Protein AF-0000000067822187 (afdb_homodimer)

pLDDT: mean 81.36, std 18.1, range [24.97, 98.38]

InterPro domains:
  IPR036424 Decaprenyl diphosphate synthase-like superfamily [G3DSA:3.40.1180.10] (66-276)
  IPR036424 Decaprenyl diphosphate synthase-like superfamily [SSF64005] (66-271)
  IPR038887 Dehydrodolichyl diphosphate synthase complex subunit Nus1 [PTHR21528] (16-276)

Solvent-accessible surface area (backbone atoms only — not comparable to full-atom values): 28710 Å² total; per-residue (Å²): 123,72,68,61,52,56,50,48,50,52,47,48,51,45,49,49,51,43,47,49,45,44,48,49,44,45,50,46,41,46,45,41,47,42,37,48,50,38,45,52,48,41,50,50,45,41,55,60,65,43,54,64,71,54,33,40,64,60,46,30,58,66,46,66,76,44,85,43,76,62,59,26,40,28,36,40,47,71,82,42,54,66,85,39,88,69,20,28,68,65,23,50,40,52,46,52,24,51,50,51,45,51,32,53,33,54,67,23,40,32,40,34,41,34,30,51,86,40,77,59,68,83,41,49,67,62,38,51,52,46,30,51,54,45,34,32,66,41,64,33,86,78,40,66,19,36,33,43,31,31,41,88,75,70,43,70,46,79,39,73,59,83,47,91,94,53,68,55,34,40,35,35,52,43,28,33,67,56,9,64,56,41,53,42,51,51,46,40,51,50,24,53,31,31,51,69,68,75,38,60,64,85,66,62,39,64,65,54,52,49,54,54,47,32,72,50,63,41,76,61,34,46,33,36,39,39,31,31,44,60,51,51,51,59,37,48,42,37,86,48,47,38,77,21,33,56,38,70,45,79,79,31,70,55,84,50,65,69,61,51,54,50,42,47,50,51,59,29,67,53,72,75,78,67,78,126,122,70,70,60,54,56,51,49,51,51,49,49,53,44,48,50,51,42,47,49,46,44,47,50,44,45,52,44,42,48,47,42,47,44,37,48,50,37,44,53,48,42,50,50,47,40,55,60,66,43,53,65,70,55,34,41,65,60,46,30,57,65,46,67,77,43,85,44,76,62,60,25,39,28,37,41,48,72,82,43,56,68,85,38,88,69,20,28,68,65,21,49,39,51,46,51,23,49,50,52,46,50,30,53,32,56,67,24,41,31,39,33,40,34,31,51,84,40,77,60,67,84,40,50,66,60,38,52,51,47,31,51,54,46,34,31,68,42,64,33,86,78,40,66,18,36,33,43,33,30,42,88,77,69,44,71,45,80,39,74,59,84,44,92,93,52,68,54,34,42,36,35,52,42,27,34,66,56,9,65,56,41,54,42,51,50,47,41,50,48,23,53,32,32,52,70,69,75,38,60,64,85,66,62,40,64,65,53,51,50,54,53,46,32,71,49,63,42,76,60,33,48,33,37,38,38,31,30,44,61,50,53,52,57,36,48,44,36,85,47,44,39,77,20,33,57,38,70,43,78,78,32,71,54,85,49,66,69,62,52,56,48,42,48,50,50,59,27,64,53,75,76,77,67,79,126

Nearest PDB structures (foldseek):
  6jcn-assembly1_B  TM=9.430E-01  e=5.532E-26  Saccharomyces cerevisiae S288C
  6z1n-assembly1_B-2  TM=8.157E-01  e=2.002E-16  Homo sapiens
  7pay-assembly1_B-2  TM=8.011E-01  e=1.664E-16  Homo sapiens
  7pb0-assembly1_B-2  TM=7.955E-01  e=2.898E-16  Homo sapiens
  6w2l-assembly1_B  TM=8.170E-01  e=6.870E-16  Homo sapiens

Foldseek 3Di:
DVVVVVVVVVVVVVVVVVVVVVVVVVVVVVVVVCVVVCVVVVLVVCQVVCVVVLELQVLCVLLVPFQDFWQAEEEEAEAADPPDDLGDLSNVLLLVLSVQLSCQSNQHAEYEYEYAVCPNVVVVVVSLVNNQVSQCSHPNPPRAWEWEAELQVRDIDTHHDHDPPGGYHYYYYHYLCLAPVVLVVVVVVQVVCVVVPNDDPVPDDPVVSQVVSCNRRNAATQEYEYQCQDDDCSNPRPNRHDNHHYFYHHPGNHRGVVSVSVSRNVSSPPDPPPPD/DVVVVVVVVVVVVVVVVVVVVVVVVVVVVVVVVCVVVCVVVVQVVCQVVCVVVLELQVLCVLLVPFQDFWQAEEEEAEAADPPDDLGDLSNVLLLVLSVQLSCQSNQHAEYEYEYAVCPNVVVVVVSLVNNQVSQCSHPNPPREWEWEAELQVRDIDTHHDHDPPGGYHYYYYHYLCLAPVVLVVVVVVQVVCVVVPNDDPVPDDPVVSQVVSCNRRNAATQEYEYQCQDDDCSNPRPSRHDNHHYFYHHPGNGRGVVSVSVSRNVSSPPDPPPPD

Radius of gyration: 26.04 Å; Cα contacts (8 Å, |Δi|>4): 937; chains: 2; bounding box: 73×76×55 Å

Secondary structure (DSSP, 8-state):
-HHHHHHHHHHHHHHHHHHHHHHHHHHHHHHHHHHHHHHHHHHHHHHHHTGGG--HHHHHHHHHTSS---SEEEEE--PPPTTSTT-HHHHHHHHHHHHHHHHHHHT--EEEEE-TT-TTGGGHHHHHHHHHHHHHHHH-SSPPPEEEEEGGGTEEEEES-PPTTS--EEEEEE-GGGTHHHHHHHHHHHHHHHHTTSS-GGG--HHHHHHHHHHHT-PPPSEEEE-SSS-B-TT--GGG-SS-EEEE-TT--S--HHHHHHHHHHHHHS------/-HHHHHHHHHHHHHHHHHHHHHHHHHHHHHHHHHHHHHHHHHHHHHHHHTGGG--HHHHHHHHHTSS---SEEEEE--PPPTTSTT-HHHHHHHHHHHHHHHHHHHT--EEEEE-TT-TTGGGHHHHHHHHHHHHHHHH-SSPPPEEEEEGGGTEEEEES---TTS--EEEEEE-GGGTHHHHHHHHHHHHHHHHTTSS-GGG--HHHHHHHHHHHT-PPPSEEEE-SSS-B-TT--GGG-SS-EEEE-TT--S--HHHHHHHHHHHHHS------

Structure (mmCIF, N/CA/C/O backbone):
data_AF-0000000067822187-model_v1
#
loop_
_entity.id
_entity.type
_entity.pdbx_description
1 polymer 'ditrans,polycis-polyprenyl diphosphate synthase'
#
loop_
_atom_site.group_PDB
_atom_site.id
_atom_site.type_symbol
_atom_site.label_atom_id
_atom_site.label_alt_id
_atom_site.label_comp_id
_atom_site.label_asym_id
_atom_site.label_entity_id
_atom_site.label_seq_id
_atom_site.pdbx_PDB_ins_code
_atom_site.Cartn_x
_atom_site.Cartn_y
_atom_site.Cartn_z
_atom_site.occupancy
_atom_site.B_iso_or_equiv
_atom_site.auth_seq_id
_atom_site.auth_comp_id
_atom_site.auth_asym_id
_atom_site.auth_atom_id
_atom_site.pdbx_PDB_model_num
ATOM 1 N N . MET A 1 1 ? -36.438 -41.125 -21.75 1 43.56 1 MET A N 1
ATOM 2 C CA . MET A 1 1 ? -37.312 -40.062 -21.281 1 43.56 1 MET A CA 1
ATOM 3 C C . MET A 1 1 ? -36.75 -39.469 -19.984 1 43.56 1 MET A C 1
ATOM 5 O O . MET A 1 1 ? -37.156 -38.344 -19.594 1 43.56 1 MET A O 1
ATOM 9 N N . PRO A 1 2 ? -36.031 -40.281 -19.062 1 55.22 2 PRO A N 1
ATOM 10 C CA . PRO A 1 2 ? -35.469 -39.875 -17.766 1 55.22 2 PRO A CA 1
ATOM 11 C C . PRO A 1 2 ? -34.25 -38.938 -17.922 1 55.22 2 PRO A C 1
ATOM 13 O O . PRO A 1 2 ? -33.969 -38.156 -17.031 1 55.22 2 PRO A O 1
ATOM 16 N N . ALA A 1 3 ? -33.531 -39.031 -18.969 1 61.44 3 ALA A N 1
ATOM 17 C CA . ALA A 1 3 ? -32.344 -38.25 -19.188 1 61.44 3 ALA A CA 1
ATOM 18 C C . ALA A 1 3 ? -32.688 -36.781 -19.469 1 61.44 3 ALA A C 1
ATOM 20 O O . ALA A 1 3 ? -31.969 -35.875 -19.062 1 61.44 3 ALA A O 1
ATOM 21 N N . ALA A 1 4 ? -33.75 -36.469 -20.062 1 59.62 4 ALA A N 1
ATOM 22 C CA . ALA A 1 4 ? -34.219 -35.125 -20.406 1 59.62 4 ALA A CA 1
ATOM 23 C C . ALA A 1 4 ? -34.688 -34.375 -19.156 1 59.62 4 ALA A C 1
ATOM 25 O O . ALA A 1 4 ? -34.438 -33.156 -19.031 1 59.62 4 ALA A O 1
ATOM 26 N N . ALA A 1 5 ? -35.188 -35 -18.234 1 58.5 5 ALA A N 1
ATOM 27 C CA . ALA A 1 5 ? -35.719 -34.375 -17.016 1 58.5 5 ALA A CA 1
ATOM 28 C C . ALA A 1 5 ? -34.594 -33.906 -16.109 1 58.5 5 ALA A C 1
ATOM 30 O O . ALA A 1 5 ? -34.656 -32.844 -15.5 1 58.5 5 ALA A O 1
ATOM 31 N N . THR A 1 6 ? -33.469 -34.688 -16.141 1 57.72 6 THR A N 1
ATOM 32 C CA . THR A 1 6 ? -32.344 -34.344 -15.297 1 57.72 6 THR A CA 1
ATOM 33 C C . THR A 1 6 ? -31.625 -33.094 -15.844 1 57.72 6 THR A C 1
ATOM 35 O O . THR A 1 6 ? -31.156 -32.25 -15.07 1 57.72 6 THR A O 1
ATOM 38 N N . LYS A 1 7 ? -31.703 -32.906 -17.141 1 61.34 7 LYS A N 1
ATOM 39 C CA . LYS A 1 7 ? -31.109 -31.734 -17.75 1 61.34 7 LYS A CA 1
ATOM 40 C C . LYS A 1 7 ? -31.938 -30.484 -17.469 1 61.34 7 LYS A C 1
ATOM 42 O O . LYS A 1 7 ? -31.406 -29.406 -17.234 1 61.34 7 LYS A O 1
ATOM 47 N N . LEU A 1 8 ? -33.25 -30.656 -17.516 1 59.38 8 LEU A N 1
ATOM 48 C CA . LEU A 1 8 ? -34.156 -29.531 -17.297 1 59.38 8 LEU A CA 1
ATOM 49 C C . LEU A 1 8 ? -34.094 -29.062 -15.844 1 59.38 8 LEU A C 1
ATOM 51 O O . LEU A 1 8 ? -34.125 -27.859 -15.586 1 59.38 8 LEU A O 1
ATOM 55 N N . VAL A 1 9 ? -33.969 -29.984 -14.953 1 58.25 9 VAL A N 1
ATOM 56 C CA . VAL A 1 9 ? -33.875 -29.609 -13.539 1 58.25 9 VAL A CA 1
ATOM 57 C C . VAL A 1 9 ? -32.531 -28.953 -13.266 1 58.25 9 VAL A C 1
ATOM 59 O O . VAL A 1 9 ? -32.438 -27.969 -12.523 1 58.25 9 VAL A O 1
ATOM 62 N N . SER A 1 10 ? -31.562 -29.453 -13.984 1 58.91 10 SER A N 1
ATOM 63 C CA . SER A 1 10 ? -30.25 -28.844 -13.82 1 58.91 10 SER A CA 1
ATOM 64 C C . SER A 1 10 ? -30.203 -27.453 -14.453 1 58.91 10 SER A C 1
ATOM 66 O O . SER A 1 10 ? -29.625 -26.531 -13.891 1 58.91 10 SER A O 1
ATOM 68 N N . TRP A 1 11 ? -30.922 -27.359 -15.555 1 59.97 11 TRP A N 1
ATOM 69 C CA . TRP A 1 11 ? -31.047 -26.062 -16.219 1 59.97 11 TRP A CA 1
ATOM 70 C C . TRP A 1 11 ? -31.859 -25.094 -15.367 1 59.97 11 TRP A C 1
ATOM 72 O O . TRP A 1 11 ? -31.469 -23.938 -15.172 1 59.97 11 TRP A O 1
ATOM 82 N N . ALA A 1 12 ? -32.969 -25.531 -14.898 1 57.97 12 ALA A N 1
ATOM 83 C CA . ALA A 1 12 ? -33.844 -24.688 -14.062 1 57.97 12 ALA A CA 1
ATOM 84 C C . ALA A 1 12 ? -33.156 -24.312 -12.758 1 57.97 12 ALA A C 1
ATOM 86 O O . ALA A 1 12 ? -33.219 -23.172 -12.305 1 57.97 12 ALA A O 1
ATOM 87 N N . GLN A 1 13 ? -32.469 -25.219 -12.188 1 57.16 13 GLN A N 1
ATOM 88 C CA . GLN A 1 13 ? -31.719 -24.938 -10.977 1 57.16 13 GLN A CA 1
ATOM 89 C C . GLN A 1 13 ? -30.594 -23.953 -11.25 1 57.16 13 GLN A C 1
ATOM 91 O O . GLN A 1 13 ? -30.328 -23.062 -10.445 1 57.16 13 GLN A O 1
ATOM 96 N N . TYR A 1 14 ? -30.203 -24.062 -12.484 1 53.66 14 TYR A N 1
ATOM 97 C CA . TYR A 1 14 ? -29.156 -23.125 -12.898 1 53.66 14 TYR A CA 1
ATOM 98 C C . TYR A 1 14 ? -29.734 -21.719 -13.039 1 53.66 14 TYR A C 1
ATOM 100 O O . TYR A 1 14 ? -29.141 -20.75 -12.539 1 53.66 14 TYR A O 1
ATOM 108 N N . HIS A 1 15 ? -30.859 -21.609 -13.711 1 55.47 15 HIS A N 1
ATOM 109 C CA . HIS A 1 15 ? -31.422 -20.281 -13.953 1 55.47 15 HIS A CA 1
ATOM 110 C C . HIS A 1 15 ? -32 -19.688 -12.68 1 55.47 15 HIS A C 1
ATOM 112 O O . HIS A 1 15 ? -31.922 -18.484 -12.453 1 55.47 15 HIS A O 1
ATOM 118 N N . VAL A 1 16 ? -32.562 -20.5 -11.914 1 55.59 16 VAL A N 1
ATOM 119 C CA . VAL A 1 16 ? -33.062 -20 -10.641 1 55.59 16 VAL A CA 1
ATOM 120 C C . VAL A 1 16 ? -31.906 -19.547 -9.75 1 55.59 16 VAL A C 1
ATOM 122 O O . VAL A 1 16 ? -31.969 -18.484 -9.141 1 55.59 16 VAL A O 1
ATOM 125 N N . ASN A 1 17 ? -30.906 -20.312 -9.781 1 53.34 17 ASN A N 1
ATOM 126 C CA . ASN A 1 17 ? -29.734 -19.906 -9.008 1 53.34 17 ASN A CA 1
ATOM 127 C C . ASN A 1 17 ? -29.062 -18.688 -9.609 1 53.34 17 ASN A C 1
ATOM 129 O O . ASN A 1 17 ? -28.609 -17.797 -8.883 1 53.34 17 ASN A O 1
ATOM 133 N N . HIS A 1 18 ? -29.234 -18.703 -10.938 1 51.06 18 HIS A N 1
ATOM 134 C CA . HIS A 1 18 ? -28.734 -17.531 -11.648 1 51.06 18 HIS A CA 1
ATOM 135 C C . HIS A 1 18 ? -29.609 -16.312 -11.375 1 51.06 18 HIS A C 1
ATOM 137 O O . HIS A 1 18 ? -29.094 -15.203 -11.172 1 51.06 18 HIS A O 1
ATOM 143 N N . MET A 1 19 ? -30.828 -16.516 -11.438 1 53.22 19 MET A N 1
ATOM 144 C CA . MET A 1 19 ? -31.75 -15.414 -11.164 1 53.22 19 MET A CA 1
ATOM 145 C C . MET A 1 19 ? -31.656 -14.969 -9.711 1 53.22 19 MET A C 1
ATOM 147 O O . MET A 1 19 ? -31.672 -13.773 -9.422 1 53.22 19 MET A O 1
ATOM 151 N N . ILE A 1 20 ? -31.453 -15.883 -8.906 1 53.41 20 ILE A N 1
ATOM 152 C CA . ILE A 1 20 ? -31.266 -15.539 -7.5 1 53.41 20 ILE A CA 1
ATOM 153 C C . ILE A 1 20 ? -29.938 -14.805 -7.328 1 53.41 20 ILE A C 1
ATOM 155 O O . ILE A 1 20 ? -29.859 -13.789 -6.637 1 53.41 20 ILE A O 1
ATOM 159 N N . LEU A 1 21 ? -29.078 -15.258 -8.125 1 49.59 21 LEU A N 1
ATOM 160 C CA . LEU A 1 21 ? -27.766 -14.609 -8.094 1 49.59 21 LEU A CA 1
ATOM 161 C C . LEU A 1 21 ? -27.844 -13.211 -8.703 1 49.59 21 LEU A C 1
ATOM 163 O O . LEU A 1 21 ? -27.281 -12.258 -8.148 1 49.59 21 LEU A O 1
ATOM 167 N N . LEU A 1 22 ? -28.562 -13.188 -9.734 1 49.28 22 LEU A N 1
ATOM 168 C CA . LEU A 1 22 ? -28.75 -11.883 -10.367 1 49.28 22 LEU A CA 1
ATOM 169 C C . LEU A 1 22 ? -29.578 -10.961 -9.469 1 49.28 22 LEU A C 1
ATOM 171 O O . LEU A 1 22 ? -29.281 -9.773 -9.359 1 49.28 22 LEU A O 1
ATOM 175 N N . THR A 1 23 ? -30.594 -11.508 -8.961 1 51.97 23 THR A N 1
ATOM 176 C CA . THR A 1 23 ? -31.422 -10.695 -8.07 1 51.97 23 THR A CA 1
ATOM 177 C C . THR A 1 23 ? -30.625 -10.273 -6.836 1 51.97 23 THR A C 1
ATOM 179 O O . THR A 1 23 ? -30.734 -9.125 -6.391 1 51.97 23 THR A O 1
ATOM 182 N N . VAL A 1 24 ? -29.859 -11.219 -6.355 1 49.88 24 VAL A N 1
ATOM 183 C CA . VAL A 1 24 ? -29 -10.883 -5.219 1 49.88 24 VAL A CA 1
ATOM 184 C C . VAL A 1 24 ? -27.938 -9.891 -5.648 1 49.88 24 VAL A C 1
ATOM 186 O O . VAL A 1 24 ? -27.656 -8.914 -4.941 1 49.88 24 VAL A O 1
ATOM 189 N N . PHE A 1 25 ? -27.5 -10.156 -6.832 1 44.81 25 PHE A N 1
ATOM 190 C CA . PHE A 1 25 ? -26.562 -9.211 -7.422 1 44.81 25 PHE A CA 1
ATOM 191 C C . PHE A 1 25 ? -27.234 -7.859 -7.656 1 44.81 25 PHE A C 1
ATOM 193 O O . PHE A 1 25 ? -26.641 -6.812 -7.387 1 44.81 25 PHE A O 1
ATOM 200 N N . PHE A 1 26 ? -28.375 -7.973 -8.281 1 49.72 26 PHE A N 1
ATOM 201 C CA . PHE A 1 26 ? -29.156 -6.773 -8.562 1 49.72 26 PHE A CA 1
ATOM 202 C C . PHE A 1 26 ? -29.531 -6.059 -7.27 1 49.72 26 PHE A C 1
ATOM 204 O O . PHE A 1 26 ? -29.406 -4.836 -7.172 1 49.72 26 PHE A O 1
ATOM 211 N N . LEU A 1 27 ? -29.953 -6.762 -6.391 1 49.47 27 LEU A N 1
ATOM 212 C CA . LEU A 1 27 ? -30.297 -6.145 -5.113 1 49.47 27 LEU A CA 1
ATOM 213 C C . LEU A 1 27 ? -29.047 -5.633 -4.406 1 49.47 27 LEU A C 1
ATOM 215 O O . LEU A 1 27 ? -29.062 -4.547 -3.822 1 49.47 27 LEU A O 1
ATOM 219 N N . MET A 1 28 ? -28.016 -6.375 -4.539 1 45.66 28 MET A N 1
ATOM 220 C CA . MET A 1 28 ? -26.734 -5.934 -3.988 1 45.66 28 MET A CA 1
ATOM 221 C C . MET A 1 28 ? -26.188 -4.758 -4.781 1 45.66 28 MET A C 1
ATOM 223 O O . MET A 1 28 ? -25.594 -3.834 -4.207 1 45.66 28 MET A O 1
ATOM 227 N N . SER A 1 29 ? -26.328 -4.859 -6.066 1 45.22 29 SER A N 1
ATOM 228 C CA . SER A 1 29 ? -26 -3.709 -6.902 1 45.22 29 SER A CA 1
ATOM 229 C C . SER A 1 29 ? -26.875 -2.506 -6.559 1 45.22 29 SER A C 1
ATOM 231 O O . SER A 1 29 ? -26.391 -1.372 -6.52 1 45.22 29 SER A O 1
ATOM 233 N N . ILE A 1 30 ? -28.094 -2.818 -6.508 1 47.56 30 ILE A N 1
ATOM 234 C CA . ILE A 1 30 ? -29 -1.747 -6.094 1 47.56 30 ILE A CA 1
ATOM 235 C C . ILE A 1 30 ? -28.594 -1.227 -4.719 1 47.56 30 ILE A C 1
ATOM 237 O O . ILE A 1 30 ? -28.516 -0.014 -4.5 1 47.56 30 ILE A O 1
ATOM 241 N N . IL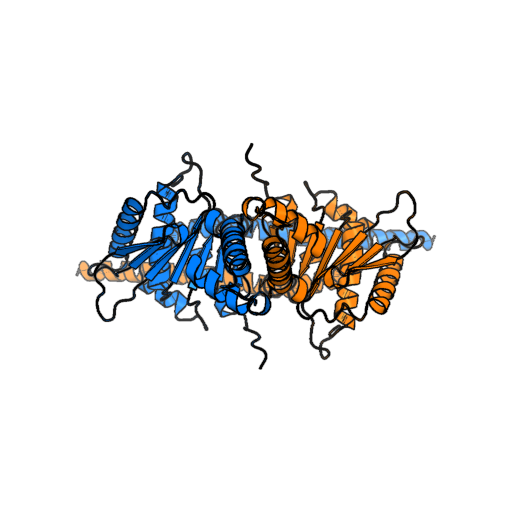E A 1 31 ? -28.281 -2.049 -3.883 1 46.78 31 ILE A N 1
ATOM 242 C CA . ILE A 1 31 ? -27.812 -1.633 -2.566 1 46.78 31 ILE A CA 1
ATOM 243 C C . ILE A 1 31 ? -26.453 -0.958 -2.693 1 46.78 31 ILE A C 1
ATOM 245 O O . ILE A 1 31 ? -26.203 0.082 -2.076 1 46.78 31 ILE A O 1
ATOM 249 N N . ARG A 1 32 ? -25.641 -1.485 -3.488 1 46.5 32 ARG A N 1
ATOM 250 C CA . ARG A 1 32 ? -24.344 -0.861 -3.748 1 46.5 32 ARG A CA 1
ATOM 251 C C . ARG A 1 32 ? -24.516 0.467 -4.477 1 46.5 32 ARG A C 1
ATOM 253 O O . ARG A 1 32 ? -23.844 1.452 -4.148 1 46.5 32 ARG A O 1
ATOM 260 N N . ASN A 1 33 ? -25.234 0.34 -5.551 1 46.5 33 ASN A N 1
ATOM 261 C CA . ASN A 1 33 ? -25.578 1.593 -6.219 1 46.5 33 ASN A CA 1
ATOM 262 C C . ASN A 1 33 ? -26.312 2.549 -5.285 1 46.5 33 ASN A C 1
ATOM 264 O O . ASN A 1 33 ? -26.062 3.758 -5.309 1 46.5 33 ASN A O 1
ATOM 268 N N . PHE A 1 34 ? -27.203 2.02 -4.664 1 46.25 34 PHE A N 1
ATOM 269 C CA . PHE A 1 34 ? -27.812 2.838 -3.623 1 46.25 34 PHE A CA 1
ATOM 270 C C . PHE A 1 34 ? -26.781 3.215 -2.561 1 46.25 34 PHE A C 1
ATOM 272 O O . PHE A 1 34 ? -26.781 4.344 -2.066 1 46.25 34 PHE A O 1
ATOM 279 N N . GLU A 1 35 ? -26.031 2.322 -2.252 1 46.81 35 GLU A N 1
ATOM 280 C CA . GLU A 1 35 ? -24.906 2.646 -1.372 1 46.81 35 GLU A CA 1
ATOM 281 C C . GLU A 1 35 ? -23.953 3.648 -2.027 1 46.81 35 GLU A C 1
ATOM 283 O O . GLU A 1 35 ? -23.5 4.586 -1.379 1 46.81 35 GLU A O 1
ATOM 288 N N . TYR A 1 36 ? -23.594 3.293 -3.242 1 46.06 36 TYR A N 1
ATOM 289 C CA . TYR A 1 36 ? -22.859 4.285 -4.02 1 46.06 36 TYR A CA 1
ATOM 290 C C . TYR A 1 36 ? -23.609 5.613 -4.055 1 46.06 36 TYR A C 1
ATOM 292 O O . TYR A 1 36 ? -23.016 6.668 -3.801 1 46.06 36 TYR A O 1
ATOM 300 N N . MET A 1 37 ? -24.766 5.562 -4.605 1 46.41 37 MET A N 1
ATOM 301 C CA . MET A 1 37 ? -25.594 6.77 -4.594 1 46.41 37 MET A CA 1
ATOM 302 C C . MET A 1 37 ? -25.812 7.262 -3.17 1 46.41 37 MET A C 1
ATOM 304 O O . MET A 1 37 ? -25.781 8.469 -2.916 1 46.41 37 MET A O 1
ATOM 308 N N . TYR A 1 38 ? -26.062 6.422 -2.324 1 45.84 38 TYR A N 1
ATOM 309 C CA . TYR A 1 38 ? -26.141 6.746 -0.906 1 45.84 38 TYR A CA 1
ATOM 310 C C . TYR A 1 38 ? -24.828 7.305 -0.391 1 45.84 38 TYR A C 1
ATOM 312 O O . TYR A 1 38 ? -24.797 8.312 0.313 1 45.84 38 TYR A O 1
ATOM 320 N N . HIS A 1 39 ? -23.797 6.57 -0.746 1 47.56 39 HIS A N 1
ATOM 321 C CA . HIS A 1 39 ? -22.516 7.07 -0.281 1 47.56 39 HIS A CA 1
ATOM 322 C C . HIS A 1 39 ? -22.219 8.461 -0.846 1 47.56 39 HIS A C 1
ATOM 324 O O . HIS A 1 39 ? -21.766 9.344 -0.122 1 47.56 39 HIS A O 1
ATOM 330 N N . LYS A 1 40 ? -22.422 8.516 -2.131 1 49.06 40 LYS A N 1
ATOM 331 C CA . LYS A 1 40 ? -22.25 9.852 -2.695 1 49.06 40 LYS A CA 1
ATOM 332 C C . LYS A 1 40 ? -23.25 10.836 -2.084 1 49.06 40 LYS A C 1
ATOM 334 O O . LYS A 1 40 ? -22.875 11.961 -1.729 1 49.06 40 LYS A O 1
ATOM 339 N N . LEU A 1 41 ? -24.453 10.469 -2.088 1 48.72 41 LEU A N 1
ATOM 340 C CA . LEU A 1 41 ? -25.453 11.328 -1.466 1 48.72 41 LEU A CA 1
ATOM 341 C C . LEU A 1 41 ? -25.188 11.477 0.028 1 48.72 41 LEU A C 1
ATOM 343 O O . LEU A 1 41 ? -25.344 12.57 0.585 1 48.72 41 LEU A O 1
ATOM 347 N N . TYR A 1 42 ? -24.781 10.422 0.592 1 47.09 42 TYR A N 1
ATOM 348 C CA . TYR A 1 42 ? -24.406 10.406 2.004 1 47.09 42 TYR A CA 1
ATOM 349 C C . TYR A 1 42 ? -23.203 11.305 2.26 1 47.09 42 TYR A C 1
ATOM 351 O O . TYR A 1 42 ? -23.203 12.086 3.209 1 47.09 42 TYR A O 1
ATOM 359 N N . LEU A 1 43 ? -22.219 11.133 1.441 1 49.28 43 LEU A N 1
ATOM 360 C CA . LEU A 1 43 ? -21.094 12.039 1.578 1 49.28 43 LEU A CA 1
ATOM 361 C C . LEU A 1 43 ? -21.516 13.484 1.378 1 49.28 43 LEU A C 1
ATOM 363 O O . LEU A 1 43 ? -21.062 14.375 2.096 1 49.28 43 LEU A O 1
ATOM 367 N N . ARG A 1 44 ? -22.297 13.648 0.4 1 51.25 44 ARG A N 1
ATOM 368 C CA . ARG A 1 44 ? -22.812 15 0.16 1 51.25 44 ARG A CA 1
ATOM 369 C C . ARG A 1 44 ? -23.688 15.469 1.311 1 51.25 44 ARG A C 1
ATOM 371 O O . ARG A 1 44 ? -23.594 16.609 1.742 1 51.25 44 ARG A O 1
ATOM 378 N N . LEU A 1 45 ? -24.531 14.609 1.694 1 49.12 45 LEU A N 1
ATOM 379 C CA . LEU A 1 45 ? -25.391 14.969 2.812 1 49.12 45 LEU A CA 1
ATOM 380 C C . LEU A 1 45 ? -24.578 15.164 4.086 1 49.12 45 LEU A C 1
ATOM 382 O O . LEU A 1 45 ? -24.859 16.078 4.863 1 49.12 45 LEU A O 1
ATOM 386 N N . LEU A 1 46 ? -23.688 14.344 4.246 1 47.62 46 LEU A N 1
ATOM 387 C CA . LEU A 1 46 ? -22.797 14.516 5.391 1 47.62 46 LEU A CA 1
ATOM 388 C C . LEU A 1 46 ? -22 15.805 5.27 1 47.62 46 LEU A C 1
ATOM 390 O O . LEU A 1 46 ? -21.781 16.5 6.266 1 47.62 46 LEU A O 1
ATOM 394 N N . SER A 1 47 ? -21.484 15.992 4.129 1 48.22 47 SER A N 1
ATOM 395 C CA . SER A 1 47 ? -20.766 17.25 3.93 1 48.22 47 SER A CA 1
ATOM 396 C C . SER A 1 47 ? -21.656 18.453 4.227 1 48.22 47 SER A C 1
ATOM 398 O O . SER A 1 47 ? -21.188 19.469 4.734 1 48.22 47 SER A O 1
ATOM 400 N N . ILE A 1 48 ? -22.797 18.344 3.822 1 46.16 48 ILE A N 1
ATOM 401 C CA . ILE A 1 48 ? -23.734 19.422 4.105 1 46.16 48 ILE A CA 1
ATOM 402 C C . ILE A 1 48 ? -24.109 19.422 5.59 1 46.16 48 ILE A C 1
ATOM 404 O O . ILE A 1 48 ? -24.188 20.484 6.215 1 46.16 48 ILE A O 1
ATOM 408 N N . THR A 1 49 ? -24.531 18.312 5.996 1 42.75 49 THR A N 1
ATOM 409 C CA . THR A 1 49 ? -24.984 18.234 7.379 1 42.75 49 THR A CA 1
ATOM 410 C C . THR A 1 49 ? -23.812 18.391 8.344 1 42.75 49 THR A C 1
ATOM 412 O O . THR A 1 49 ? -24 18.828 9.484 1 42.75 49 THR A O 1
ATOM 415 N N . TYR A 1 50 ? -22.75 17.828 7.988 1 44.53 50 TYR A N 1
ATOM 416 C CA . TYR A 1 50 ? -21.609 18 8.898 1 44.53 50 TYR A CA 1
ATOM 417 C C . TYR A 1 50 ? -20.969 19.375 8.711 1 44.53 50 TYR A C 1
ATOM 419 O O . TYR A 1 50 ? -19.781 19.531 8.953 1 44.53 50 TYR A O 1
ATOM 427 N N . TYR A 1 51 ? -21.609 20.156 8.047 1 45.22 51 TYR A N 1
ATOM 428 C CA . TYR A 1 51 ? -21.078 21.516 8.016 1 45.22 51 TYR A CA 1
ATOM 429 C C . TYR A 1 51 ? -20.75 22 9.422 1 45.22 51 TYR A C 1
ATOM 431 O O . TYR A 1 51 ? -19.984 22.953 9.602 1 45.22 51 TYR A O 1
ATOM 439 N N . PRO A 1 52 ? -21.594 21.609 10.344 1 43.47 52 PRO A N 1
ATOM 440 C CA . PRO A 1 52 ? -21.047 22.125 11.602 1 43.47 52 PRO A CA 1
ATOM 441 C C . PRO A 1 52 ? -19.719 21.484 11.977 1 43.47 52 PRO A C 1
ATOM 443 O O . PRO A 1 52 ? -19.188 21.75 13.055 1 43.47 52 PRO A O 1
ATOM 446 N N . ASN A 1 53 ? -19.203 20.562 11.305 1 49.66 53 ASN A N 1
ATOM 447 C CA . ASN A 1 53 ? -17.922 19.875 11.445 1 49.66 53 ASN A CA 1
ATOM 448 C C . ASN A 1 53 ? -16.781 20.875 11.68 1 49.66 53 ASN A C 1
ATOM 450 O O . ASN A 1 53 ? -15.625 20.469 11.75 1 49.66 53 ASN A O 1
ATOM 454 N N . LYS A 1 54 ? -17.328 22.078 11.828 1 62.81 54 LYS A N 1
ATOM 455 C CA . LYS A 1 54 ? -16.297 23.078 12.141 1 62.81 54 LYS A CA 1
ATOM 456 C C . LYS A 1 54 ? -16.234 23.344 13.641 1 62.81 54 LYS A C 1
ATOM 458 O O . LYS A 1 54 ? -15.992 24.484 14.055 1 62.81 54 LYS A O 1
ATOM 463 N N . SER A 1 55 ? -16.828 22.188 14.477 1 74.06 55 SER A N 1
ATOM 464 C CA . SER A 1 55 ? -16.625 22.328 15.914 1 74.06 55 SER A CA 1
ATOM 465 C C . SER A 1 55 ? -15.695 21.234 16.453 1 74.06 55 SER A C 1
ATOM 467 O O . SER A 1 55 ? -16 20.047 16.328 1 74.06 55 SER A O 1
ATOM 469 N N . PRO A 1 56 ? -14.633 21.578 17 1 81.31 56 PRO A N 1
ATOM 470 C CA . PRO A 1 56 ? -13.672 20.625 17.562 1 81.31 56 PRO A CA 1
ATOM 471 C C . PRO A 1 56 ? -14.305 19.688 18.594 1 81.31 56 PRO A C 1
ATOM 473 O O . PRO A 1 56 ? -13.906 18.531 18.703 1 81.31 56 PRO A O 1
ATOM 476 N N . VAL A 1 57 ? -15.336 20.188 19.219 1 79.69 57 VAL A N 1
ATOM 477 C CA . VAL A 1 57 ? -15.977 19.406 20.281 1 79.69 57 VAL A CA 1
ATOM 478 C C . VAL A 1 57 ? -16.719 18.219 19.672 1 79.69 57 VAL A C 1
ATOM 480 O O . VAL A 1 57 ? -16.672 17.109 20.219 1 79.69 57 VAL A O 1
ATOM 483 N N . VAL A 1 58 ? -17.344 18.438 18.609 1 77.06 58 VAL A N 1
ATOM 484 C CA . VAL A 1 58 ? -18.094 17.375 17.938 1 77.06 58 VAL A CA 1
ATOM 485 C C . VAL A 1 58 ? -17.141 16.297 17.453 1 77.06 58 VAL A C 1
ATOM 487 O O . VAL A 1 58 ? -17.391 15.102 17.641 1 77.06 58 VAL A O 1
ATOM 490 N N . ILE A 1 59 ? -16.062 16.703 16.891 1 84.75 59 ILE A N 1
ATOM 491 C CA . ILE A 1 59 ? -15.078 15.758 16.375 1 84.75 59 ILE A CA 1
ATOM 492 C C . ILE A 1 59 ? -14.461 14.969 17.531 1 84.75 59 ILE A C 1
ATOM 494 O O . ILE A 1 59 ? -14.297 13.75 17.438 1 84.75 59 ILE A O 1
ATOM 498 N N . ARG A 1 60 ? -14.219 15.672 18.594 1 86.06 60 ARG A N 1
ATOM 499 C CA . ARG A 1 60 ? -13.648 15.023 19.766 1 86.06 60 ARG A CA 1
ATOM 500 C C . ARG A 1 60 ? -14.602 13.977 20.328 1 86.06 60 ARG A C 1
ATOM 502 O O . ARG A 1 60 ? -14.18 12.891 20.734 1 86.06 60 ARG A O 1
ATOM 509 N N . ASN A 1 61 ? -15.805 14.25 20.328 1 80.88 61 ASN A N 1
ATOM 510 C CA . ASN A 1 61 ? -16.812 13.312 20.812 1 80.88 61 ASN A CA 1
ATOM 511 C C . ASN A 1 61 ? -16.906 12.078 19.922 1 80.88 61 ASN A C 1
ATOM 513 O O . ASN A 1 61 ? -17.109 10.969 20.406 1 80.88 61 ASN A O 1
ATOM 517 N N . ASP A 1 62 ? -16.75 12.305 18.688 1 80.5 62 ASP A N 1
ATOM 518 C CA . ASP A 1 62 ? -16.797 11.188 17.734 1 80.5 62 ASP A CA 1
ATOM 519 C C . ASP A 1 62 ? -15.625 10.234 17.953 1 80.5 62 ASP A C 1
ATOM 521 O O . ASP A 1 62 ? -15.758 9.023 17.75 1 80.5 62 ASP A O 1
ATOM 525 N N . VAL A 1 63 ? -14.5 10.781 18.375 1 87.06 63 VAL A N 1
ATOM 526 C CA . VAL A 1 63 ? -13.281 9.984 18.469 1 87.06 63 VAL A CA 1
ATOM 527 C C . VAL A 1 63 ? -13.133 9.422 19.875 1 87.06 63 VAL A C 1
ATOM 529 O O . VAL A 1 63 ? -12.477 8.398 20.078 1 87.06 63 VAL A O 1
ATOM 532 N N . ASN A 1 64 ? -13.742 10.031 20.844 1 86.44 64 ASN A N 1
ATOM 533 C CA . ASN A 1 64 ? -13.625 9.617 22.234 1 86.44 64 ASN A CA 1
ATOM 534 C C . ASN A 1 64 ? -14.148 8.203 22.453 1 86.44 64 ASN A C 1
ATOM 536 O O . ASN A 1 64 ? -13.695 7.492 23.344 1 86.44 64 ASN A O 1
ATOM 540 N N . ASN A 1 65 ? -14.992 7.734 21.594 1 82.69 65 ASN A N 1
ATOM 541 C CA . ASN A 1 65 ? -15.57 6.406 21.75 1 82.69 65 ASN A CA 1
ATOM 542 C C . ASN A 1 65 ? -14.75 5.348 21.016 1 82.69 65 ASN A C 1
ATOM 544 O O . ASN A 1 65 ? -15.086 4.16 21.047 1 82.69 65 ASN A O 1
ATOM 548 N N . LEU A 1 66 ? -13.742 5.789 20.422 1 88.06 66 LEU A N 1
ATOM 549 C CA . LEU A 1 66 ? -12.906 4.84 19.688 1 88.06 66 LEU A CA 1
ATOM 550 C C . LEU A 1 66 ? -11.898 4.168 20.625 1 88.06 66 LEU A C 1
ATOM 552 O O . LEU A 1 66 ? -11.359 4.812 21.516 1 88.06 66 LEU A O 1
ATOM 556 N N . ALA A 1 67 ? -11.656 2.896 20.469 1 87.25 67 ALA A N 1
ATOM 557 C CA . ALA A 1 67 ? -10.758 2.109 21.312 1 87.25 67 ALA A CA 1
ATOM 558 C C . ALA A 1 67 ? -9.32 2.588 21.172 1 87.25 67 ALA A C 1
ATOM 560 O O . ALA A 1 67 ? -8.539 2.523 22.125 1 87.25 67 ALA A O 1
ATOM 561 N N . LYS A 1 68 ? -8.953 2.998 19.984 1 91.69 68 LYS A N 1
ATOM 562 C CA . LYS A 1 68 ? -7.613 3.512 19.719 1 91.69 68 LYS A CA 1
ATOM 563 C C . LYS A 1 68 ? -7.641 4.551 18.594 1 91.69 68 LYS A C 1
ATOM 565 O O . LYS A 1 68 ? -8.523 4.516 17.734 1 91.69 68 LYS A O 1
ATOM 570 N N . ILE A 1 69 ? -6.695 5.418 18.672 1 92.5 69 ILE A N 1
ATOM 571 C CA . ILE A 1 69 ? -6.559 6.465 17.656 1 92.5 69 ILE A CA 1
ATOM 572 C C . ILE A 1 69 ? -5.125 6.477 17.125 1 92.5 69 ILE A C 1
ATOM 574 O O . ILE A 1 69 ? -4.172 6.324 17.891 1 92.5 69 ILE A O 1
ATOM 578 N N . PRO A 1 70 ? -4.996 6.641 15.852 1 94.94 70 PRO A N 1
ATOM 579 C CA . PRO A 1 70 ? -3.633 6.719 15.32 1 94.94 70 PRO A CA 1
ATOM 580 C C . PRO A 1 70 ? -2.879 7.953 15.805 1 94.94 70 PRO A C 1
ATOM 582 O O . PRO A 1 70 ? -3.484 9 16.031 1 94.94 70 PRO A O 1
ATOM 585 N N . LYS A 1 71 ? -1.614 7.805 15.938 1 96.19 71 LYS A N 1
ATOM 586 C CA . LYS A 1 71 ? -0.775 8.93 16.328 1 96.19 71 LYS A CA 1
ATOM 587 C C . LYS A 1 71 ? -0.256 9.688 15.109 1 96.19 71 LYS A C 1
ATOM 589 O O . LYS A 1 71 ? 0.127 10.852 15.219 1 96.19 71 LYS A O 1
ATOM 594 N N . HIS A 1 72 ? -0.207 9.062 14.023 1 97.75 72 HIS A N 1
ATOM 595 C CA . HIS A 1 72 ? 0.298 9.617 12.773 1 97.75 72 HIS A CA 1
ATOM 596 C C . HIS A 1 72 ? -0.543 9.156 11.586 1 97.75 72 HIS A C 1
ATOM 598 O O . HIS A 1 72 ? -0.625 7.961 11.305 1 97.75 72 HIS A O 1
ATOM 604 N N . ILE A 1 73 ? -1.146 10.094 10.914 1 97.81 73 ILE A N 1
ATOM 605 C CA . ILE A 1 73 ? -1.965 9.773 9.75 1 97.81 73 ILE A CA 1
ATOM 606 C C . ILE A 1 73 ? -1.34 10.383 8.5 1 97.81 73 ILE A C 1
ATOM 608 O O . ILE A 1 73 ? -0.838 11.508 8.531 1 97.81 73 ILE A O 1
ATOM 612 N N . SER A 1 74 ? -1.34 9.602 7.457 1 97.62 74 SER A N 1
ATOM 613 C CA . SER A 1 74 ? -0.969 10.109 6.141 1 97.62 74 SER A CA 1
ATOM 614 C C . SER A 1 74 ? -2.174 10.156 5.207 1 97.62 74 SER A C 1
ATOM 616 O O . SER A 1 74 ? -2.971 9.219 5.164 1 97.62 74 SER A O 1
ATOM 618 N N . CYS A 1 75 ? -2.365 11.25 4.531 1 97.5 75 CYS A N 1
ATOM 619 C CA . CYS A 1 75 ? -3.48 11.406 3.605 1 97.5 75 CYS A CA 1
ATOM 620 C C . CYS A 1 75 ? -2.98 11.602 2.178 1 97.5 75 CYS A C 1
ATOM 622 O O . CYS A 1 75 ? -2.164 12.492 1.919 1 97.5 75 CYS A O 1
ATOM 624 N N . LEU A 1 76 ? -3.432 10.727 1.354 1 95.19 76 LEU A N 1
ATOM 625 C CA . LEU A 1 76 ? -3.172 10.867 -0.075 1 95.19 76 LEU A CA 1
ATOM 626 C C . LEU A 1 76 ? -4.242 11.719 -0.741 1 95.19 76 LEU A C 1
ATOM 628 O O . LEU A 1 76 ? -5.414 11.336 -0.791 1 95.19 76 LEU A O 1
ATOM 632 N N . ILE A 1 77 ? -3.865 12.852 -1.248 1 92.81 77 ILE A N 1
ATOM 633 C CA . ILE A 1 77 ? -4.828 13.719 -1.912 1 92.81 77 ILE A CA 1
ATOM 634 C C . ILE A 1 77 ? -4.398 13.961 -3.357 1 92.81 77 ILE A C 1
ATOM 636 O O . ILE A 1 77 ? -3.207 13.898 -3.676 1 92.81 77 ILE A O 1
ATOM 640 N N . CYS A 1 78 ? -5.34 14.102 -4.203 1 85.69 78 CYS A N 1
ATOM 641 C CA . CYS A 1 78 ? -5.074 14.383 -5.609 1 85.69 78 CYS A CA 1
ATOM 642 C C . CYS A 1 78 ? -5.508 15.797 -5.977 1 85.69 78 CYS A C 1
ATOM 644 O O . CYS A 1 78 ? -6.527 16.281 -5.488 1 85.69 78 CYS A O 1
ATOM 646 N N . MET A 1 79 ? -4.609 16.344 -6.758 1 84.81 79 MET A N 1
ATOM 647 C CA . MET A 1 79 ? -4.941 17.688 -7.234 1 84.81 79 MET A CA 1
ATOM 648 C C . MET A 1 79 ? -6.066 17.625 -8.266 1 84.81 79 MET A C 1
ATOM 650 O O . MET A 1 79 ? -5.949 16.938 -9.281 1 84.81 79 MET A O 1
ATOM 654 N N . ARG A 1 80 ? -7.07 18.359 -7.984 1 80.69 80 ARG A N 1
ATOM 655 C CA . ARG A 1 80 ? -8.195 18.422 -8.906 1 80.69 80 ARG A CA 1
ATOM 656 C C . ARG A 1 80 ? -8 19.531 -9.93 1 80.69 80 ARG A C 1
ATOM 658 O O . ARG A 1 80 ? -7.191 20.438 -9.719 1 80.69 80 ARG A O 1
ATOM 665 N N . SER A 1 81 ? -8.695 19.297 -10.984 1 79.19 81 SER A N 1
ATOM 666 C CA . SER A 1 81 ? -8.578 20.297 -12.047 1 79.19 81 SER A CA 1
ATOM 667 C C . SER A 1 81 ? -9.016 21.672 -11.562 1 79.19 81 SER A C 1
ATOM 669 O O . SER A 1 81 ? -9.906 21.781 -10.719 1 79.19 81 SER A O 1
ATOM 671 N N . GLU A 1 82 ? -8.359 22.656 -12.117 1 78.44 82 GLU A N 1
ATOM 672 C CA . GLU A 1 82 ? -8.688 24.031 -11.758 1 78.44 82 GLU A CA 1
ATOM 673 C C . GLU A 1 82 ? -10.133 24.359 -12.109 1 78.44 82 GLU A C 1
ATOM 675 O O . GLU A 1 82 ? -10.742 25.234 -11.5 1 78.44 82 GLU A O 1
ATOM 680 N N . ASP A 1 83 ? -10.602 23.641 -13.047 1 76.5 83 ASP A N 1
ATOM 681 C CA . ASP A 1 83 ? -11.961 23.891 -13.523 1 76.5 83 ASP A CA 1
ATOM 682 C C . ASP A 1 83 ? -12.992 23.312 -12.555 1 76.5 83 ASP A C 1
ATOM 684 O O . ASP A 1 83 ? -14.172 23.672 -12.617 1 76.5 83 ASP A O 1
ATOM 688 N N . ASP A 1 84 ? -12.508 22.594 -11.758 1 72.25 84 ASP A N 1
ATOM 689 C CA . ASP A 1 84 ? -13.414 21.984 -10.789 1 72.25 84 ASP A CA 1
ATOM 690 C C . ASP A 1 84 ? -13.695 22.938 -9.633 1 72.25 84 ASP A C 1
ATOM 692 O O . ASP A 1 84 ? -12.891 23.828 -9.344 1 72.25 84 ASP A O 1
ATOM 696 N N . GLU A 1 85 ? -14.906 22.797 -9.141 1 67.62 85 GLU A N 1
ATOM 697 C CA . GLU A 1 85 ? -15.18 23.531 -7.91 1 67.62 85 GLU A CA 1
ATOM 698 C C . GLU A 1 85 ? -14.172 23.188 -6.82 1 67.62 85 GLU A C 1
ATOM 700 O O . GLU A 1 85 ? -13.945 22.016 -6.535 1 67.62 85 GLU A O 1
ATOM 705 N N . ASN A 1 86 ? -13.469 24.172 -6.23 1 71.75 86 ASN A N 1
ATOM 706 C CA . ASN A 1 86 ? -12.445 23.984 -5.203 1 71.75 86 ASN A CA 1
ATOM 707 C C . ASN A 1 86 ? -11.258 23.188 -5.734 1 71.75 86 ASN A C 1
ATOM 709 O O . ASN A 1 86 ? -10.727 22.328 -5.035 1 71.75 86 ASN A O 1
ATOM 713 N N . GLY A 1 87 ? -11.133 23.375 -7 1 79.69 87 GLY A N 1
ATOM 714 C CA . GLY A 1 87 ? -10.031 22.672 -7.625 1 79.69 87 GLY A CA 1
ATOM 715 C C . GLY A 1 87 ? -8.734 23.469 -7.609 1 79.69 87 GLY A C 1
ATOM 716 O O . GLY A 1 87 ? -8.648 24.516 -6.965 1 79.69 87 GLY A O 1
ATOM 717 N N . GLY A 1 88 ? -7.617 22.828 -8.117 1 86.31 88 GLY A N 1
ATOM 718 C CA . GLY A 1 88 ? -6.312 23.469 -8.195 1 86.31 88 GLY A CA 1
ATOM 719 C C . GLY A 1 88 ? -5.605 23.562 -6.855 1 86.31 88 GLY A C 1
ATOM 720 O O . GLY A 1 88 ? -5.887 22.781 -5.949 1 86.31 88 GLY A O 1
ATOM 721 N N . ILE A 1 89 ? -4.691 24.469 -6.762 1 90.31 89 ILE A N 1
ATOM 722 C CA . ILE A 1 89 ? -3.857 24.641 -5.574 1 90.31 89 ILE A CA 1
ATOM 723 C C . ILE A 1 89 ? -4.711 25.141 -4.41 1 90.31 89 ILE A C 1
ATOM 725 O O . ILE A 1 89 ? -4.539 24.688 -3.271 1 90.31 89 ILE A O 1
ATOM 729 N N . GLU A 1 90 ? -5.594 26 -4.711 1 88.94 90 GLU A N 1
ATOM 730 C CA . GLU A 1 90 ? -6.465 26.531 -3.672 1 88.94 90 GLU A CA 1
ATOM 731 C C . GLU A 1 90 ? -7.305 25.438 -3.033 1 88.94 90 GLU A C 1
ATOM 733 O O . GLU A 1 90 ? -7.48 25.406 -1.812 1 88.94 90 GLU A O 1
ATOM 738 N N . GLY A 1 91 ? -7.793 24.578 -3.842 1 90.12 91 GLY A N 1
ATOM 739 C CA . GLY A 1 91 ? -8.555 23.453 -3.332 1 90.12 91 GLY A CA 1
ATOM 740 C C . GLY A 1 91 ? -7.734 22.531 -2.449 1 90.12 91 GLY A C 1
ATOM 741 O O . GLY A 1 91 ? -8.203 22.094 -1.395 1 90.12 91 GLY A O 1
ATOM 742 N N . ALA A 1 92 ? -6.566 22.266 -2.902 1 93.69 92 ALA A N 1
ATOM 743 C CA . ALA A 1 92 ? -5.676 21.406 -2.129 1 93.69 92 ALA A CA 1
ATOM 744 C C . ALA A 1 92 ? -5.344 22.031 -0.777 1 93.69 92 ALA A C 1
ATOM 746 O O . ALA A 1 92 ? -5.359 21.344 0.25 1 93.69 92 ALA A O 1
ATOM 747 N N . VAL A 1 93 ? -5.078 23.312 -0.808 1 94.19 93 VAL A N 1
ATOM 748 C CA . VAL A 1 93 ? -4.742 24.047 0.406 1 94.19 93 VAL A CA 1
ATOM 749 C C . VAL A 1 93 ? -5.93 24.016 1.369 1 94.19 93 VAL A C 1
ATOM 751 O O . VAL A 1 93 ? -5.754 23.828 2.574 1 94.19 93 VAL A O 1
ATOM 754 N N . SER A 1 94 ? -7.047 24.219 0.867 1 91.69 94 SER A N 1
ATOM 755 C CA . SER A 1 94 ? -8.258 24.156 1.678 1 91.69 94 SER A CA 1
ATOM 756 C C . SER A 1 94 ? -8.453 22.781 2.297 1 91.69 94 SER A C 1
ATOM 758 O O . SER A 1 94 ? -8.812 22.672 3.471 1 91.69 94 SER A O 1
ATOM 760 N N . ASP A 1 95 ? -8.25 21.766 1.513 1 93.81 95 ASP A N 1
ATOM 761 C CA . ASP A 1 95 ? -8.367 20.391 1.993 1 93.81 95 ASP A CA 1
ATOM 762 C C . ASP A 1 95 ? -7.395 20.125 3.141 1 93.81 95 ASP A C 1
ATOM 764 O O . ASP A 1 95 ? -7.77 19.547 4.156 1 93.81 95 ASP A O 1
ATOM 768 N N . ILE A 1 96 ? -6.211 20.531 2.943 1 96.88 96 ILE A N 1
ATOM 769 C CA . ILE A 1 96 ? -5.176 20.312 3.947 1 96.88 96 ILE A CA 1
ATOM 770 C C . ILE A 1 96 ? -5.551 21.047 5.238 1 96.88 96 ILE A C 1
ATOM 772 O O . ILE A 1 96 ? -5.355 20.516 6.336 1 96.88 96 ILE A O 1
ATOM 776 N N . ALA A 1 97 ? -6.074 22.219 5.098 1 95.44 97 ALA A N 1
ATOM 777 C CA . ALA A 1 97 ? -6.492 23 6.262 1 95.44 97 ALA A CA 1
ATOM 778 C C . ALA A 1 97 ? -7.582 22.266 7.043 1 95.44 97 ALA A C 1
ATOM 780 O O . ALA A 1 97 ? -7.559 22.25 8.273 1 95.44 97 ALA A O 1
ATOM 781 N N . GLU A 1 98 ? -8.492 21.703 6.371 1 93.44 98 GLU A N 1
ATOM 782 C CA . GLU A 1 98 ? -9.547 20.938 7.012 1 93.44 98 GLU A CA 1
ATOM 783 C C . GLU A 1 98 ? -8.992 19.703 7.715 1 93.44 98 GLU A C 1
ATOM 785 O O . GLU A 1 98 ? -9.352 19.422 8.859 1 93.44 98 GLU A O 1
ATOM 790 N N . LEU A 1 99 ? -8.148 19.031 7.039 1 97.06 99 LEU A N 1
ATOM 791 C CA . LEU A 1 99 ? -7.531 17.828 7.617 1 97.06 99 LEU A CA 1
ATOM 792 C C . LEU A 1 99 ? -6.762 18.188 8.891 1 97.06 99 LEU A C 1
ATOM 794 O O . LEU A 1 99 ? -6.789 17.422 9.859 1 97.06 99 LEU A O 1
ATOM 798 N N . ALA A 1 100 ? -6.066 19.281 8.828 1 96.94 100 ALA A N 1
ATOM 799 C CA . ALA A 1 100 ? -5.328 19.75 10 1 96.94 100 ALA A CA 1
ATOM 800 C C . ALA A 1 100 ? -6.262 19.969 11.18 1 96.94 100 ALA A C 1
ATOM 802 O O . ALA A 1 100 ? -5.977 19.531 12.297 1 96.94 100 ALA A O 1
ATOM 803 N N . ALA A 1 101 ? -7.336 20.625 10.914 1 94.06 101 ALA A N 1
ATOM 804 C CA . ALA A 1 101 ? -8.312 20.891 11.969 1 94.06 101 ALA A CA 1
ATOM 805 C C . ALA A 1 101 ? -8.891 19.594 12.523 1 94.06 101 ALA A C 1
ATOM 807 O O . ALA A 1 101 ? -9.062 19.453 13.734 1 94.06 101 ALA A O 1
ATOM 808 N N . TRP A 1 102 ? -9.219 18.672 11.625 1 94.38 102 TRP A N 1
ATOM 809 C CA . TRP A 1 102 ? -9.773 17.391 12.039 1 94.38 102 TRP A CA 1
ATOM 810 C C . TRP A 1 102 ? -8.781 16.625 12.914 1 94.38 102 TRP A C 1
ATOM 812 O O . TRP A 1 102 ? -9.148 16.078 13.953 1 94.38 102 TRP A O 1
ATOM 822 N N . CYS A 1 103 ? -7.531 16.609 12.492 1 96.44 103 CYS A N 1
ATOM 823 C CA . CYS A 1 103 ? -6.504 15.898 13.234 1 96.44 103 CYS A CA 1
ATOM 824 C C . CYS A 1 103 ? -6.328 16.5 14.625 1 96.44 103 CYS A C 1
ATOM 826 O O . CYS A 1 103 ? -6.312 15.773 15.625 1 96.44 103 CYS A O 1
ATOM 828 N N . LEU A 1 104 ? -6.258 17.781 14.664 1 93.94 104 LEU A N 1
ATOM 829 C CA . LEU A 1 104 ? -6.102 18.453 15.945 1 93.94 104 LEU A CA 1
ATOM 830 C C . LEU A 1 104 ? -7.293 18.172 16.859 1 93.94 104 LEU A C 1
ATOM 832 O O . LEU A 1 104 ? -7.117 17.875 18.047 1 93.94 104 LEU A O 1
ATOM 836 N N . SER A 1 105 ? -8.438 18.297 16.312 1 91.88 105 SER A N 1
ATOM 837 C CA . SER A 1 105 ? -9.656 18.047 17.078 1 91.88 105 SER A CA 1
ATOM 838 C C . SER A 1 105 ? -9.719 16.609 17.594 1 91.88 105 SER A C 1
ATOM 840 O O . SER A 1 105 ? -10.258 16.344 18.672 1 91.88 105 SER A O 1
ATOM 842 N N . ALA A 1 106 ? -9.203 15.711 16.797 1 93.25 106 ALA A N 1
ATOM 843 C CA . ALA A 1 106 ? -9.234 14.289 17.141 1 93.25 106 ALA A CA 1
ATOM 844 C C . ALA A 1 106 ? -8.094 13.922 18.078 1 93.25 106 ALA A C 1
ATOM 846 O O . ALA A 1 106 ? -8.031 12.805 18.578 1 93.25 106 ALA A O 1
ATOM 847 N N . GLY A 1 107 ? -7.145 14.859 18.25 1 93 107 GLY A N 1
ATOM 848 C CA . GLY A 1 107 ? -6.008 14.602 19.109 1 93 107 GLY A CA 1
ATOM 849 C C . GLY A 1 107 ? -4.871 13.883 18.422 1 93 107 GLY A C 1
ATOM 850 O O . GLY A 1 107 ? -4.098 13.172 19.062 1 93 107 GLY A O 1
ATOM 851 N N . ILE A 1 108 ? -4.781 13.93 17.156 1 96 108 ILE A N 1
ATOM 852 C CA . ILE A 1 108 ? -3.713 13.32 16.359 1 96 108 ILE A CA 1
ATOM 853 C C . ILE A 1 108 ? -2.584 14.328 16.156 1 96 108 ILE A C 1
ATOM 855 O O . ILE A 1 108 ? -2.781 15.367 15.531 1 96 108 ILE A O 1
ATOM 859 N N . PRO A 1 109 ? -1.473 14.039 16.578 1 96.31 109 PRO A N 1
ATOM 860 C CA . PRO A 1 109 ? -0.43 15.07 16.625 1 96.31 109 PRO A CA 1
ATOM 861 C C . PRO A 1 109 ? 0.348 15.18 15.32 1 96.31 109 PRO A C 1
ATOM 863 O O . PRO A 1 109 ? 1.055 16.172 15.102 1 96.31 109 PRO A O 1
ATOM 866 N N . LYS A 1 110 ? 0.304 14.148 14.445 1 97.88 110 LYS A N 1
ATOM 867 C CA . LYS A 1 110 ? 1.112 14.156 13.227 1 97.88 110 LYS A CA 1
ATOM 868 C C . LYS A 1 110 ? 0.253 13.891 11.992 1 97.88 110 LYS A C 1
ATOM 870 O O . LYS A 1 110 ? -0.506 12.922 11.961 1 97.88 110 LYS A O 1
ATOM 875 N N . LEU A 1 111 ? 0.387 14.773 11.055 1 98.31 111 LEU A N 1
ATOM 876 C CA . LEU A 1 111 ? -0.322 14.664 9.781 1 98.31 111 LEU A CA 1
ATOM 877 C C . LEU A 1 111 ? 0.649 14.758 8.609 1 98.31 111 LEU A C 1
ATOM 879 O O . LEU A 1 111 ? 1.417 15.711 8.508 1 98.31 111 LEU A O 1
ATOM 883 N N . THR A 1 112 ? 0.673 13.734 7.777 1 98.25 112 THR A N 1
ATOM 884 C CA . THR A 1 112 ? 1.44 13.766 6.539 1 98.25 112 THR A CA 1
ATOM 885 C C . THR A 1 112 ? 0.514 13.898 5.332 1 98.25 112 THR A C 1
ATOM 887 O O . THR A 1 112 ? -0.469 13.164 5.215 1 98.25 112 THR A O 1
ATOM 890 N N . ILE A 1 113 ? 0.778 14.875 4.555 1 98.12 113 ILE A N 1
ATOM 891 C CA . ILE A 1 113 ? 0.046 15.055 3.307 1 98.12 113 ILE A CA 1
ATOM 892 C C . ILE A 1 113 ? 0.914 14.609 2.133 1 98.12 113 ILE A C 1
ATOM 894 O O . ILE A 1 113 ? 2.039 15.086 1.966 1 98.12 113 ILE A O 1
ATOM 898 N N . TYR A 1 114 ? 0.367 13.727 1.377 1 96.81 114 TYR A N 1
ATOM 899 C CA . TYR A 1 114 ? 1.048 13.32 0.153 1 96.81 114 TYR A CA 1
ATOM 900 C C . TYR A 1 114 ? 0.283 13.797 -1.078 1 96.81 114 TYR A C 1
ATOM 902 O O . TYR A 1 114 ? -0.884 13.445 -1.265 1 96.81 114 TYR A O 1
ATOM 910 N N . GLU A 1 115 ? 0.891 14.578 -1.772 1 94.44 115 GLU A N 1
ATOM 911 C CA . GLU A 1 115 ? 0.466 15 -3.102 1 94.44 115 GLU A CA 1
ATOM 912 C C . GLU A 1 115 ? 1.552 14.734 -4.141 1 94.44 115 GLU A C 1
ATOM 914 O O . GLU A 1 115 ? 2.643 15.305 -4.066 1 94.44 115 GLU A O 1
ATOM 919 N N . GLU A 1 116 ? 1.273 13.906 -5.105 1 92.75 116 GLU A N 1
ATOM 920 C CA . GLU A 1 116 ? 2.242 13.281 -6 1 92.75 116 GLU A CA 1
ATOM 921 C C . GLU A 1 116 ? 3.117 14.328 -6.684 1 92.75 116 GLU A C 1
ATOM 923 O O . GLU A 1 116 ? 4.34 14.18 -6.742 1 92.75 116 GLU A O 1
ATOM 928 N N . THR A 1 117 ? 2.545 15.383 -7.184 1 92.44 117 THR A N 1
ATOM 929 C CA . THR A 1 117 ? 3.26 16.344 -8.008 1 92.44 117 THR A CA 1
ATOM 930 C C . THR A 1 117 ? 4.117 17.266 -7.145 1 92.44 117 THR A C 1
ATOM 932 O O . THR A 1 117 ? 5.105 17.828 -7.621 1 92.44 117 THR A O 1
ATOM 935 N N . GLY A 1 118 ? 3.709 17.438 -5.906 1 93.75 118 GLY A N 1
ATOM 936 C CA . GLY A 1 118 ? 4.402 18.375 -5.039 1 93.75 118 GLY A CA 1
ATOM 937 C C . GLY A 1 118 ? 4.016 19.828 -5.289 1 93.75 118 GLY A C 1
ATOM 938 O O . GLY A 1 118 ? 4.719 20.75 -4.867 1 93.75 118 GLY A O 1
ATOM 939 N N . ALA A 1 119 ? 2.939 20.047 -5.863 1 92.88 119 ALA A N 1
ATOM 940 C CA . ALA A 1 119 ? 2.525 21.375 -6.305 1 92.88 119 ALA A CA 1
ATOM 941 C C . ALA A 1 119 ? 2.215 22.281 -5.109 1 92.88 119 ALA A C 1
ATOM 943 O O . ALA A 1 119 ? 2.227 23.5 -5.23 1 92.88 119 ALA A O 1
ATOM 944 N N . VAL A 1 120 ? 1.982 21.734 -3.982 1 93.94 120 VAL A N 1
ATOM 945 C CA . VAL A 1 120 ? 1.614 22.5 -2.797 1 93.94 120 VAL A CA 1
ATOM 946 C C . VAL A 1 120 ? 2.871 23.062 -2.133 1 93.94 120 VAL A C 1
ATOM 948 O O . VAL A 1 120 ? 2.816 24.094 -1.461 1 93.94 120 VAL A O 1
ATOM 951 N N . LYS A 1 121 ? 3.977 22.438 -2.318 1 94.38 121 LYS A N 1
ATOM 952 C CA . LYS A 1 121 ? 5.215 22.719 -1.592 1 94.38 121 LYS A CA 1
ATOM 953 C C . LYS A 1 121 ? 5.684 24.141 -1.831 1 94.38 121 LYS A C 1
ATOM 955 O O . LYS A 1 121 ? 6.148 24.812 -0.906 1 94.38 121 LYS A O 1
ATOM 960 N N . PRO A 1 122 ? 5.531 24.656 -3.027 1 93.19 122 PRO A N 1
ATOM 961 C CA . PRO A 1 122 ? 5.945 26.047 -3.26 1 93.19 122 PRO A CA 1
ATOM 962 C C . PRO A 1 122 ? 4.988 27.047 -2.639 1 93.19 122 PRO A C 1
ATOM 964 O O . PRO A 1 122 ? 5.312 28.234 -2.553 1 93.19 122 PRO A O 1
ATOM 967 N N . HIS A 1 123 ? 3.879 26.703 -2.172 1 93.56 123 HIS A N 1
ATOM 968 C CA . HIS A 1 123 ? 2.848 27.609 -1.666 1 93.56 123 HIS A CA 1
ATOM 969 C C . HIS A 1 123 ? 2.709 27.5 -0.152 1 93.56 123 HIS A C 1
ATOM 971 O O . HIS A 1 123 ? 1.593 27.469 0.373 1 93.56 123 HIS A O 1
ATOM 977 N N . LEU A 1 124 ? 3.789 27.453 0.534 1 94.19 124 LEU A N 1
ATOM 978 C CA . LEU A 1 124 ? 3.783 27.234 1.976 1 94.19 124 LEU A CA 1
ATOM 979 C C . LEU A 1 124 ? 3.172 28.422 2.705 1 94.19 124 LEU A C 1
ATOM 981 O O . LEU A 1 124 ? 2.48 28.25 3.711 1 94.19 124 LEU A O 1
ATOM 985 N N . ASP A 1 125 ? 3.438 29.578 2.197 1 93.5 125 ASP A N 1
ATOM 986 C CA . ASP A 1 125 ? 2.889 30.781 2.826 1 93.5 125 ASP A CA 1
ATOM 987 C C . ASP A 1 125 ? 1.362 30.766 2.775 1 93.5 125 ASP A C 1
ATOM 989 O O . ASP A 1 125 ? 0.702 31.094 3.768 1 93.5 125 ASP A O 1
ATOM 993 N N . GLU A 1 126 ? 0.928 30.5 1.599 1 93.56 126 GLU A N 1
ATOM 994 C CA . GLU A 1 126 ? -0.52 30.406 1.43 1 93.56 126 GLU A CA 1
ATOM 995 C C . GLU A 1 126 ? -1.112 29.312 2.307 1 93.56 126 GLU A C 1
ATOM 997 O O . GLU A 1 126 ? -2.17 29.5 2.912 1 93.56 126 GLU A O 1
ATOM 1002 N N . LEU A 1 127 ? -0.454 28.203 2.34 1 96.06 127 LEU A N 1
ATOM 1003 C CA . LEU A 1 127 ? -0.9 27.078 3.148 1 96.06 127 LEU A CA 1
ATOM 1004 C C . LEU A 1 127 ? -0.954 27.453 4.625 1 96.06 127 LEU A C 1
ATOM 1006 O O . LEU A 1 127 ? -1.943 27.188 5.305 1 96.06 127 LEU A O 1
ATOM 1010 N N . GLU A 1 128 ? 0.112 28.094 5.109 1 95.75 128 GLU A N 1
ATOM 1011 C CA . GLU A 1 128 ? 0.169 28.547 6.496 1 95.75 128 GLU A CA 1
ATOM 1012 C C . GLU A 1 128 ? -1 29.469 6.828 1 95.75 128 GLU A C 1
ATOM 1014 O O . GLU A 1 128 ? -1.64 29.328 7.871 1 95.75 128 GLU A O 1
ATOM 1019 N N . ARG A 1 129 ? -1.245 30.391 5.953 1 94.75 129 ARG A N 1
ATOM 1020 C CA . ARG A 1 129 ? -2.316 31.359 6.156 1 94.75 129 ARG A CA 1
ATOM 1021 C C . ARG A 1 129 ? -3.674 30.672 6.223 1 94.75 129 ARG A C 1
ATOM 1023 O O . ARG A 1 129 ? -4.477 30.953 7.117 1 94.75 129 ARG A O 1
ATOM 1030 N N . TYR A 1 130 ? -3.91 29.797 5.32 1 94.56 130 TYR A N 1
ATOM 1031 C CA . TYR A 1 130 ? -5.195 29.109 5.25 1 94.56 130 TYR A CA 1
ATOM 1032 C C . TYR A 1 130 ? -5.395 28.203 6.461 1 94.56 130 TYR A C 1
ATOM 1034 O O . TYR A 1 130 ? -6.484 28.141 7.031 1 94.56 130 TYR A O 1
ATOM 1042 N N . ILE A 1 131 ? -4.344 27.5 6.84 1 96 131 ILE A N 1
ATOM 1043 C CA . ILE A 1 131 ? -4.445 26.625 7.996 1 96 131 ILE A CA 1
ATOM 1044 C C . ILE A 1 131 ? -4.723 27.453 9.25 1 96 131 ILE A C 1
ATOM 1046 O O . ILE A 1 131 ? -5.59 27.094 10.055 1 96 131 ILE A O 1
ATOM 1050 N N . THR A 1 132 ? -4.016 28.547 9.406 1 94.75 132 THR A N 1
ATOM 1051 C CA . THR A 1 132 ? -4.195 29.406 10.57 1 94.75 132 THR A CA 1
ATOM 1052 C C . THR A 1 132 ? -5.625 29.938 10.625 1 94.75 132 THR A C 1
ATOM 1054 O O . THR A 1 132 ? -6.266 29.906 11.672 1 94.75 132 THR A O 1
ATOM 1057 N N . LYS A 1 133 ? -6.035 30.438 9.516 1 94.12 133 LYS A N 1
ATOM 1058 C CA . LYS A 1 133 ? -7.398 30.953 9.43 1 94.12 133 LYS A CA 1
ATOM 1059 C C . LYS A 1 133 ? -8.422 29.891 9.797 1 94.12 133 LYS A C 1
ATOM 1061 O O . LYS A 1 133 ? -9.352 30.156 10.562 1 94.12 133 LYS A O 1
ATOM 1066 N N . ASN A 1 134 ? -8.25 28.75 9.25 1 93.5 134 ASN A N 1
ATOM 1067 C CA . ASN A 1 134 ? -9.18 27.656 9.508 1 93.5 134 ASN A CA 1
ATOM 1068 C C . ASN A 1 134 ? -9.133 27.234 10.977 1 93.5 134 ASN A C 1
ATOM 1070 O O . ASN A 1 134 ? -10.18 27 11.586 1 93.5 134 ASN A O 1
ATOM 1074 N N . LEU A 1 135 ? -7.957 27.094 11.508 1 92.94 135 LEU A N 1
ATOM 1075 C CA . LEU A 1 135 ? -7.816 26.703 12.906 1 92.94 135 LEU A CA 1
ATOM 1076 C C . LEU A 1 135 ? -8.445 27.75 13.828 1 92.94 135 LEU A C 1
ATOM 1078 O O . LEU A 1 135 ? -9.008 27.406 14.867 1 92.94 135 LEU A O 1
ATOM 1082 N N . ARG A 1 136 ? -8.32 28.969 13.445 1 90.81 136 ARG A N 1
ATOM 1083 C CA . ARG A 1 136 ? -8.969 30.031 14.211 1 90.81 136 ARG A CA 1
ATOM 1084 C C . ARG A 1 136 ? -10.484 29.875 14.203 1 90.81 136 ARG A C 1
ATOM 1086 O O . ARG A 1 136 ? -11.148 30.109 15.211 1 90.81 136 ARG A O 1
ATOM 1093 N N . ALA A 1 137 ? -10.977 29.531 13.109 1 88.81 137 ALA A N 1
ATOM 1094 C CA . ALA A 1 137 ? -12.414 29.312 12.977 1 88.81 137 ALA A CA 1
ATOM 1095 C C . ALA A 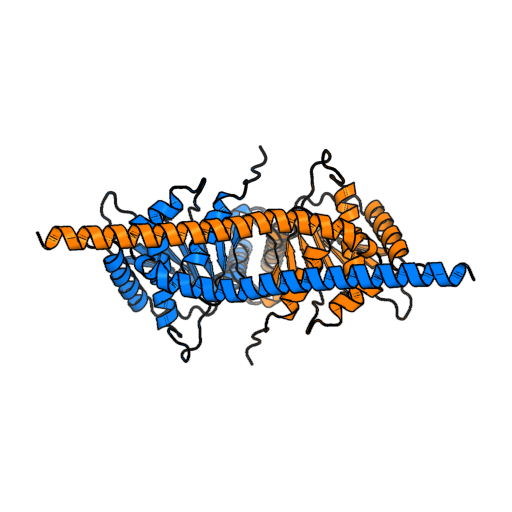1 137 ? -12.875 28.141 13.844 1 88.81 137 ALA A C 1
ATOM 1097 O O . ALA A 1 137 ? -13.961 28.188 14.422 1 88.81 137 ALA A O 1
ATOM 1098 N N . TYR A 1 138 ? -12.055 27.125 13.93 1 87.81 138 TYR A N 1
ATOM 1099 C CA . TYR A 1 138 ? -12.391 25.922 14.672 1 87.81 138 TYR A CA 1
ATOM 1100 C C . TYR A 1 138 ? -12.203 26.125 16.172 1 87.81 138 TYR A C 1
ATOM 1102 O O . TYR A 1 138 ? -13.047 25.734 16.969 1 87.81 138 TYR A O 1
ATOM 1110 N N . PHE A 1 139 ? -11.094 26.781 16.594 1 88.25 139 PHE A N 1
ATOM 1111 C CA . PHE A 1 139 ? -10.664 26.719 17.984 1 88.25 139 PHE A CA 1
ATOM 1112 C C . PHE A 1 139 ? -10.734 28.109 18.609 1 88.25 139 PHE A C 1
ATOM 1114 O O . PHE A 1 139 ? -10.664 28.234 19.844 1 88.25 139 PHE A O 1
ATOM 1121 N N . GLY A 1 140 ? -10.859 29.094 17.812 1 86.44 140 GLY A N 1
ATOM 1122 C CA . GLY A 1 140 ? -10.836 30.453 18.344 1 86.44 140 GLY A CA 1
ATOM 1123 C C . GLY A 1 140 ? -9.438 30.922 18.688 1 86.44 140 GLY A C 1
ATOM 1124 O O . GLY A 1 140 ? -8.453 30.406 18.172 1 86.44 140 GLY A O 1
ATOM 1125 N N . VAL A 1 141 ? -9.438 31.922 19.547 1 86.38 141 VAL A N 1
ATOM 1126 C CA . VAL A 1 141 ? -8.172 32.5 20.016 1 86.38 141 VAL A CA 1
ATOM 1127 C C . VAL A 1 141 ? -7.941 32.094 21.469 1 86.38 141 VAL A C 1
ATOM 1129 O O . VAL A 1 141 ? -8.836 32.25 22.312 1 86.38 141 VAL A O 1
ATOM 1132 N N . PRO A 1 142 ? -6.828 31.594 21.781 1 87.75 142 PRO A N 1
ATOM 1133 C CA . PRO A 1 142 ? -5.609 31.422 20.984 1 87.75 142 PRO A CA 1
ATOM 1134 C C . PRO A 1 142 ? -5.695 30.25 20.016 1 87.75 142 PRO A C 1
ATOM 1136 O O . PRO A 1 142 ? -6.246 29.203 20.344 1 87.75 142 PRO A O 1
ATOM 1139 N N . THR A 1 143 ? -5.152 30.438 18.844 1 89.44 143 THR A N 1
ATOM 1140 C CA . THR A 1 143 ? -5.148 29.438 17.797 1 89.44 143 THR A CA 1
ATOM 1141 C C . THR A 1 143 ? -4.051 28.391 18.031 1 89.44 143 THR A C 1
ATOM 1143 O O . THR A 1 143 ? -2.912 28.75 18.344 1 89.44 143 THR A O 1
ATOM 1146 N N . PRO A 1 144 ? -4.41 27.156 17.969 1 91.44 144 PRO A N 1
ATOM 1147 C CA . PRO A 1 144 ? -3.381 26.125 18.141 1 91.44 144 PRO A CA 1
ATOM 1148 C C . PRO A 1 144 ? -2.203 26.297 17.188 1 91.44 144 PRO A C 1
ATOM 1150 O O . PRO A 1 144 ? -2.395 26.688 16.031 1 91.44 144 PRO A O 1
ATOM 1153 N N . ALA A 1 145 ? -1.079 25.969 17.703 1 93 145 ALA A N 1
ATOM 1154 C CA . ALA A 1 145 ? 0.137 26.062 16.891 1 93 145 ALA A CA 1
ATOM 1155 C C . ALA A 1 145 ? 0.331 24.812 16.047 1 93 145 ALA A C 1
ATOM 1157 O O . ALA A 1 145 ? -0.194 23.75 16.359 1 93 145 ALA A O 1
ATOM 1158 N N . PHE A 1 146 ? 1.049 24.969 14.922 1 95.38 146 PHE A N 1
ATOM 1159 C CA . PHE A 1 146 ? 1.408 23.844 14.078 1 95.38 146 PHE A CA 1
ATOM 1160 C C . PHE A 1 146 ? 2.742 24.078 13.383 1 95.38 146 PHE A C 1
ATOM 1162 O O . PHE A 1 146 ? 3.23 25.219 13.352 1 95.38 146 PHE A O 1
ATOM 1169 N N . THR A 1 147 ? 3.334 23.016 13.039 1 95.5 147 THR A N 1
ATOM 1170 C CA . THR A 1 147 ? 4.602 23.062 12.32 1 95.5 147 THR A CA 1
ATOM 1171 C C . THR A 1 147 ? 4.453 22.469 10.922 1 95.5 147 THR A C 1
ATOM 1173 O O . THR A 1 147 ? 3.82 21.422 10.75 1 95.5 147 THR A O 1
ATOM 1176 N N . LEU A 1 148 ? 4.945 23.172 9.914 1 96 148 LEU A N 1
ATOM 1177 C CA . LEU A 1 148 ? 4.996 22.672 8.547 1 96 148 LEU A CA 1
ATOM 1178 C C . LEU A 1 148 ? 6.402 22.203 8.195 1 96 148 LEU A C 1
ATOM 1180 O O . LEU A 1 148 ? 7.379 22.922 8.406 1 96 148 LEU A O 1
ATOM 1184 N N . LYS A 1 149 ? 6.434 20.984 7.754 1 95.88 149 LYS A N 1
ATOM 1185 C CA . LYS A 1 149 ? 7.723 20.422 7.371 1 95.88 149 LYS A CA 1
ATOM 1186 C C . LYS A 1 149 ? 7.695 19.906 5.934 1 95.88 149 LYS A C 1
ATOM 1188 O O . LYS A 1 149 ? 6.742 19.25 5.527 1 95.88 149 LYS A O 1
ATOM 1193 N N . VAL A 1 150 ? 8.68 20.25 5.176 1 95.75 150 VAL A N 1
ATOM 1194 C CA . VAL A 1 150 ? 8.922 19.703 3.844 1 95.75 150 VAL A CA 1
ATOM 1195 C C . VAL A 1 150 ? 10.25 18.953 3.826 1 95.75 150 VAL A C 1
ATOM 1197 O O . VAL A 1 150 ? 11.312 19.547 3.615 1 95.75 150 VAL A O 1
ATOM 1200 N N . PRO A 1 151 ? 10.195 17.703 3.924 1 92.75 151 PRO A N 1
ATOM 1201 C CA . PRO A 1 151 ? 11.391 16.891 4.168 1 92.75 151 PRO A CA 1
ATOM 1202 C C . PRO A 1 151 ? 12.438 17.062 3.066 1 92.75 151 PRO A C 1
ATOM 1204 O O . PRO A 1 151 ? 13.625 17.266 3.357 1 92.75 151 PRO A O 1
ATOM 1207 N N . HIS A 1 152 ? 12.031 17.031 1.868 1 89.44 152 HIS A N 1
ATOM 1208 C CA . HIS A 1 152 ? 13.008 17.031 0.78 1 89.44 152 HIS A CA 1
ATOM 1209 C C . HIS A 1 152 ? 13.805 18.328 0.764 1 89.44 152 HIS A C 1
ATOM 1211 O O . HIS A 1 152 ? 14.984 18.328 0.425 1 89.44 152 HIS A O 1
ATOM 1217 N N . SER A 1 153 ? 13.148 19.438 1.104 1 90.06 153 SER A N 1
ATOM 1218 C CA . SER A 1 153 ? 13.82 20.734 1.124 1 90.06 153 SER A CA 1
ATOM 1219 C C . SER A 1 153 ? 14.336 21.078 2.521 1 90.06 153 SER A C 1
ATOM 1221 O O . SER A 1 153 ? 14.914 22.141 2.734 1 90.06 153 SER A O 1
ATOM 1223 N N . ASN A 1 154 ? 14.156 20.203 3.469 1 89.44 154 ASN A N 1
ATOM 1224 C CA . ASN A 1 154 ? 14.523 20.422 4.863 1 89.44 154 ASN A CA 1
ATOM 1225 C C . ASN A 1 154 ? 13.984 21.75 5.387 1 89.44 154 ASN A C 1
ATOM 1227 O O . ASN A 1 154 ? 14.664 22.453 6.141 1 89.44 154 ASN A O 1
ATOM 1231 N N . LYS A 1 155 ? 12.906 22.156 4.93 1 91.38 155 LYS A N 1
ATOM 1232 C CA . LYS A 1 155 ? 12.25 23.375 5.375 1 91.38 155 LYS A CA 1
ATOM 1233 C C . LYS A 1 155 ? 11.258 23.094 6.496 1 91.38 155 LYS A C 1
ATOM 1235 O O . LYS A 1 155 ? 10.484 22.141 6.422 1 91.38 155 LYS A O 1
ATOM 1240 N N . THR A 1 156 ? 11.398 23.781 7.547 1 92.81 156 THR A N 1
ATOM 1241 C CA . THR A 1 156 ? 10.469 23.703 8.672 1 92.81 156 THR A CA 1
ATOM 1242 C C . THR A 1 156 ? 9.961 25.094 9.047 1 92.81 156 THR A C 1
ATOM 1244 O O . THR A 1 156 ? 10.75 26.031 9.234 1 92.81 156 THR A O 1
ATOM 1247 N N . VAL A 1 157 ? 8.711 25.219 9.07 1 91.38 157 VAL A N 1
ATOM 1248 C CA . VAL A 1 157 ? 8.086 26.5 9.406 1 91.38 157 VAL A CA 1
ATOM 1249 C C . VAL A 1 157 ? 7.23 26.344 10.664 1 91.38 157 VAL A C 1
ATOM 1251 O O . VAL A 1 157 ? 6.266 25.562 10.672 1 91.38 157 VAL A O 1
ATOM 1254 N N . LEU A 1 158 ? 7.605 26.969 11.688 1 90.06 158 LEU A N 1
ATOM 1255 C CA . LEU A 1 158 ? 6.812 26.984 12.906 1 90.06 158 LEU A CA 1
ATOM 1256 C C . LEU A 1 158 ? 5.734 28.062 12.836 1 90.06 158 LEU A C 1
ATOM 1258 O O . LEU A 1 158 ? 6.035 29.234 12.57 1 90.06 158 LEU A O 1
ATOM 1262 N N . CYS A 1 159 ? 4.594 27.578 12.945 1 89.06 159 CYS A N 1
ATOM 1263 C CA . CYS A 1 159 ? 3.475 28.5 12.805 1 89.06 159 CYS A CA 1
ATOM 1264 C C . CYS A 1 159 ? 2.701 28.641 14.109 1 89.06 159 CYS A C 1
ATOM 1266 O O . CYS A 1 159 ? 2.297 27.625 14.703 1 89.06 159 CYS A O 1
ATOM 1268 N N . GLY A 1 160 ? 2.508 29.875 14.516 1 82 160 GLY A N 1
ATOM 1269 C CA . GLY A 1 160 ? 1.748 30.141 15.727 1 82 160 GLY A CA 1
ATOM 1270 C C . GLY A 1 160 ? 2.584 30.062 16.984 1 82 160 GLY A C 1
ATOM 1271 O O . GLY A 1 160 ? 3.809 29.953 16.922 1 82 160 GLY A O 1
ATOM 1272 N N . THR A 1 161 ? 1.97 30.344 18.172 1 77.81 161 THR A N 1
ATOM 1273 C CA . THR A 1 161 ? 2.623 30.297 19.469 1 77.81 161 THR A CA 1
ATOM 1274 C C . THR A 1 161 ? 2.152 29.094 20.266 1 77.81 161 THR A C 1
ATOM 1276 O O . THR A 1 161 ? 0.949 28.891 20.438 1 77.81 161 THR A O 1
ATOM 1279 N N . GLU A 1 162 ? 3.193 28.297 20.5 1 77.88 162 GLU A N 1
ATOM 1280 C CA . GLU A 1 162 ? 2.867 27.141 21.328 1 77.88 162 GLU A CA 1
ATOM 1281 C C . GLU A 1 162 ? 2.383 27.578 22.719 1 77.88 162 GLU A C 1
ATOM 1283 O O . GLU A 1 162 ? 3.006 28.422 23.359 1 77.88 162 GLU A O 1
ATOM 1288 N N . VAL A 1 163 ? 1.201 27.266 22.984 1 75.81 163 VAL A N 1
ATOM 1289 C CA . VAL A 1 163 ? 0.639 27.547 24.297 1 75.81 163 VAL A CA 1
ATOM 1290 C C . VAL A 1 163 ? 0.588 26.266 25.125 1 75.81 163 VAL A C 1
ATOM 1292 O O . VAL A 1 163 ? 0.215 25.203 24.609 1 75.81 163 VAL A O 1
ATOM 1295 N N . GLU A 1 164 ? 1.144 26.406 26.312 1 75 164 GLU A N 1
ATOM 1296 C CA . GLU A 1 164 ? 1.142 25.25 27.219 1 75 164 GLU A CA 1
ATOM 1297 C C . GLU A 1 164 ? -0.252 24.641 27.328 1 75 164 GLU A C 1
ATOM 1299 O O . GLU A 1 164 ? -1.236 25.359 27.516 1 75 164 GLU A O 1
ATOM 1304 N N . GLY A 1 165 ? -0.386 23.359 27.141 1 71.75 165 GLY A N 1
ATOM 1305 C CA . GLY A 1 165 ? -1.651 22.672 27.297 1 71.75 165 GLY A CA 1
ATOM 1306 C C . GLY A 1 165 ? -2.424 22.531 26 1 71.75 165 GLY A C 1
ATOM 1307 O O . GLY A 1 165 ? -3.449 21.844 25.953 1 71.75 165 GLY A O 1
ATOM 1308 N N . GLN A 1 166 ? -1.984 23.344 24.984 1 76.75 166 GLN A N 1
ATOM 1309 C CA . GLN A 1 166 ? -2.705 23.266 23.719 1 76.75 166 GLN A CA 1
ATOM 1310 C C . GLN A 1 166 ? -2.07 22.234 22.781 1 76.75 166 GLN A C 1
ATOM 1312 O O . GLN A 1 166 ? -0.848 22.078 22.766 1 76.75 166 GLN A O 1
ATOM 1317 N N . PRO A 1 167 ? -2.932 21.609 22.062 1 79.12 167 PRO A N 1
ATOM 1318 C CA . PRO A 1 167 ? -2.4 20.609 21.125 1 79.12 167 PRO A CA 1
ATOM 1319 C C . PRO A 1 167 ? -1.6 21.234 19.984 1 79.12 167 PRO A C 1
ATOM 1321 O O . PRO A 1 167 ? -1.87 22.359 19.578 1 79.12 167 PRO A O 1
ATOM 1324 N N . THR A 1 168 ? -0.542 20.656 19.641 1 90.5 168 THR A N 1
ATOM 1325 C CA . THR A 1 168 ? 0.253 21.062 18.484 1 90.5 168 THR A CA 1
ATOM 1326 C C . THR A 1 168 ? 0.226 19.984 17.406 1 90.5 168 THR A C 1
ATOM 1328 O O . THR A 1 168 ? 0.06 18.797 17.703 1 90.5 168 THR A O 1
ATOM 1331 N N . LEU A 1 169 ? 0.262 20.438 16.188 1 95.88 169 LEU A N 1
ATOM 1332 C CA . LEU A 1 169 ? 0.193 19.531 15.047 1 95.88 169 LEU A CA 1
ATOM 1333 C C . LEU A 1 169 ? 1.432 19.672 14.172 1 95.88 169 LEU A C 1
ATOM 1335 O O . LEU A 1 169 ? 1.863 20.781 13.867 1 95.88 169 LEU A O 1
ATOM 1339 N N . LEU A 1 170 ? 2.039 18.562 13.922 1 96.94 170 LEU A N 1
ATOM 1340 C CA . LEU A 1 170 ? 3.115 18.516 12.938 1 96.94 170 LEU A CA 1
ATOM 1341 C C . LEU A 1 170 ? 2.59 18.078 11.578 1 96.94 170 LEU A C 1
ATOM 1343 O O . LEU A 1 170 ? 2.059 16.969 11.438 1 96.94 170 LEU A O 1
ATOM 1347 N N . ILE A 1 171 ? 2.736 18.922 10.586 1 98 171 ILE A N 1
ATOM 1348 C CA . ILE A 1 171 ? 2.27 18.625 9.234 1 98 171 ILE A CA 1
ATOM 1349 C C . ILE A 1 171 ? 3.467 18.453 8.305 1 98 171 ILE A C 1
ATOM 1351 O O . ILE A 1 171 ? 4.281 19.359 8.148 1 98 171 ILE A O 1
ATOM 1355 N N . SER A 1 172 ? 3.564 17.312 7.695 1 97.81 172 SER A N 1
ATOM 1356 C CA . SER A 1 172 ? 4.621 17.047 6.727 1 97.81 172 SER A CA 1
ATOM 1357 C C . SER A 1 172 ? 4.062 16.953 5.309 1 97.81 172 SER A C 1
ATOM 1359 O O . SER A 1 172 ? 3.02 16.328 5.09 1 97.81 172 SER A O 1
ATOM 1361 N N . LEU A 1 173 ? 4.703 17.578 4.402 1 97.81 173 LEU A N 1
ATOM 1362 C CA . LEU A 1 173 ? 4.305 17.531 3 1 97.81 173 LEU A CA 1
ATOM 1363 C C . LEU A 1 173 ? 5.246 16.625 2.205 1 97.81 173 LEU A C 1
ATOM 1365 O O . LEU A 1 173 ? 6.441 16.922 2.09 1 97.81 173 LEU A O 1
ATOM 1369 N N . LEU A 1 174 ? 4.691 15.578 1.643 1 97.25 174 LEU A N 1
ATOM 1370 C CA . LEU A 1 174 ? 5.461 14.617 0.851 1 97.25 174 LEU A CA 1
ATOM 1371 C C . LEU A 1 174 ? 5.008 14.633 -0.606 1 97.25 174 LEU A C 1
ATOM 1373 O O . LEU A 1 174 ? 3.877 15.023 -0.907 1 97.25 174 LEU A O 1
ATOM 1377 N N . SER A 1 175 ? 5.898 14.258 -1.479 1 96.12 175 SER A N 1
ATOM 1378 C CA . SER A 1 175 ? 5.633 14.094 -2.904 1 96.12 175 SER A CA 1
ATOM 1379 C C . SER A 1 175 ? 6.426 12.922 -3.482 1 96.12 175 SER A C 1
ATOM 1381 O O . SER A 1 175 ? 7.09 12.195 -2.746 1 96.12 175 SER A O 1
ATOM 1383 N N . ARG A 1 176 ? 6.316 12.742 -4.793 1 94.06 176 ARG A N 1
ATOM 1384 C CA . ARG A 1 176 ? 6.957 11.633 -5.488 1 94.06 176 ARG A CA 1
ATOM 1385 C C . ARG A 1 176 ? 8.461 11.641 -5.258 1 94.06 176 ARG A C 1
ATOM 1387 O O . ARG A 1 176 ? 9.086 10.578 -5.152 1 94.06 176 ARG A O 1
ATOM 1394 N N . VAL A 1 177 ? 9.023 12.805 -5.141 1 94.81 177 VAL A N 1
ATOM 1395 C CA . VAL A 1 177 ? 10.469 12.922 -5.031 1 94.81 177 VAL A CA 1
ATOM 1396 C C . VAL A 1 177 ? 10.945 12.273 -3.732 1 94.81 177 VAL A C 1
ATOM 1398 O O . VAL A 1 177 ? 12.094 11.844 -3.629 1 94.81 177 VAL A O 1
ATOM 1401 N N . ASP A 1 178 ? 10.07 12.156 -2.766 1 95.88 178 ASP A N 1
ATOM 1402 C CA . ASP A 1 178 ? 10.422 11.617 -1.452 1 95.88 178 ASP A CA 1
ATOM 1403 C C . ASP A 1 178 ? 10.359 10.094 -1.448 1 95.88 178 ASP A C 1
ATOM 1405 O O . ASP A 1 178 ? 10.688 9.453 -0.447 1 95.88 178 ASP A O 1
ATOM 1409 N N . GLY A 1 179 ? 9.969 9.531 -2.527 1 94.31 179 GLY A N 1
ATOM 1410 C CA . GLY A 1 179 ? 9.812 8.086 -2.625 1 94.31 179 GLY A CA 1
ATOM 1411 C C . GLY A 1 179 ? 11.039 7.395 -3.182 1 94.31 179 GLY A C 1
ATOM 1412 O O . GLY A 1 179 ? 12.109 7.426 -2.57 1 94.31 179 GLY A O 1
ATOM 1413 N N . LYS A 1 180 ? 10.93 6.785 -4.348 1 94.44 180 LYS A N 1
ATOM 1414 C CA . LYS A 1 180 ? 11.984 6 -4.984 1 94.44 180 LYS A CA 1
ATOM 1415 C C . LYS A 1 180 ? 13.234 6.84 -5.215 1 94.44 180 LYS A C 1
ATOM 1417 O O . LYS A 1 180 ? 14.344 6.406 -4.906 1 94.44 180 LYS A O 1
ATOM 1422 N N . PRO A 1 181 ? 13.094 8.125 -5.652 1 95.12 181 PRO A N 1
ATOM 1423 C CA . PRO A 1 181 ? 14.297 8.93 -5.883 1 95.12 181 PRO A CA 1
ATOM 1424 C C . PRO A 1 181 ? 15.125 9.125 -4.617 1 95.12 181 PRO A C 1
ATOM 1426 O O . PRO A 1 181 ? 16.359 9.102 -4.672 1 95.12 181 PRO A O 1
ATOM 1429 N N . THR A 1 182 ? 14.469 9.32 -3.529 1 95.69 182 THR A N 1
ATOM 1430 C CA . THR A 1 182 ? 15.18 9.516 -2.273 1 95.69 182 THR A CA 1
ATOM 1431 C C . THR A 1 182 ? 15.93 8.25 -1.872 1 95.69 182 THR A C 1
ATOM 1433 O O . THR A 1 182 ? 17.047 8.32 -1.36 1 95.69 182 THR A O 1
ATOM 1436 N N . ILE A 1 183 ? 15.352 7.121 -2.096 1 94.94 183 ILE A N 1
ATOM 1437 C CA . ILE A 1 183 ? 16.016 5.848 -1.81 1 94.94 183 ILE A CA 1
ATOM 1438 C C . ILE A 1 183 ? 17.25 5.699 -2.689 1 94.94 183 ILE A C 1
ATOM 1440 O O . ILE A 1 183 ? 18.297 5.262 -2.217 1 94.94 183 ILE A O 1
ATOM 1444 N N . VAL A 1 184 ? 17.125 6.059 -3.936 1 96.38 184 VAL A N 1
ATOM 1445 C CA . VAL A 1 184 ? 18.234 5.965 -4.879 1 96.38 184 VAL A CA 1
ATOM 1446 C C . VAL A 1 184 ? 19.359 6.922 -4.457 1 96.38 184 VAL A C 1
ATOM 1448 O O . VAL A 1 184 ? 20.531 6.566 -4.5 1 96.38 184 VAL A O 1
ATOM 1451 N N . GLU A 1 185 ? 18.969 8.102 -4.074 1 95.88 185 GLU A N 1
ATOM 1452 C CA . GLU A 1 185 ? 19.953 9.07 -3.594 1 95.88 185 GLU A CA 1
ATOM 1453 C C . GLU A 1 185 ? 20.703 8.547 -2.371 1 95.88 185 GLU A C 1
ATOM 1455 O O . GLU A 1 185 ? 21.906 8.727 -2.256 1 95.88 185 GLU A O 1
ATOM 1460 N N . LEU A 1 186 ? 19.969 7.969 -1.481 1 96.06 186 LEU A N 1
ATOM 1461 C CA . LEU A 1 186 ? 20.578 7.367 -0.305 1 96.06 186 LEU A CA 1
ATOM 1462 C C . LEU A 1 186 ? 21.547 6.262 -0.706 1 96.06 186 LEU A C 1
ATOM 1464 O O . LEU A 1 186 ? 22.641 6.152 -0.143 1 96.06 186 LEU A O 1
ATOM 1468 N N . THR A 1 187 ? 21.172 5.43 -1.636 1 96.38 187 THR A N 1
ATOM 1469 C CA . THR A 1 187 ? 22.016 4.355 -2.141 1 96.38 187 THR A CA 1
ATOM 1470 C C . THR A 1 187 ? 23.312 4.918 -2.727 1 96.38 187 THR A C 1
ATOM 1472 O O . THR A 1 187 ? 24.391 4.406 -2.453 1 96.38 187 THR A O 1
ATOM 1475 N N . LYS A 1 188 ? 23.156 5.965 -3.516 1 96.5 188 LYS A N 1
ATOM 1476 C CA . LYS A 1 188 ? 24.328 6.617 -4.09 1 96.5 188 LYS A CA 1
ATOM 1477 C C . LYS A 1 188 ? 25.281 7.102 -2.994 1 96.5 188 LYS A C 1
ATOM 1479 O O . LYS A 1 188 ? 26.484 6.918 -3.092 1 96.5 188 LYS A O 1
ATOM 1484 N N . THR A 1 189 ? 24.688 7.707 -2.016 1 95.88 189 THR A N 1
ATOM 1485 C CA . THR A 1 189 ? 25.484 8.203 -0.892 1 95.88 189 THR A CA 1
ATOM 1486 C C . THR A 1 189 ? 26.203 7.062 -0.192 1 95.88 189 THR A C 1
ATOM 1488 O O . THR A 1 189 ? 27.375 7.188 0.16 1 95.88 189 THR A O 1
ATOM 1491 N N . MET A 1 190 ? 25.547 6 -0.007 1 95.81 190 MET A N 1
ATOM 1492 C CA . MET A 1 190 ? 26.156 4.84 0.641 1 95.81 190 MET A CA 1
ATOM 1493 C C . MET A 1 190 ? 27.281 4.266 -0.215 1 95.81 190 MET A C 1
ATOM 1495 O O . MET A 1 190 ? 28.312 3.834 0.31 1 95.81 190 MET A O 1
ATOM 1499 N N . CYS A 1 191 ? 27.047 4.242 -1.48 1 95.5 191 CYS A N 1
ATOM 1500 C CA . CYS A 1 191 ? 28.078 3.777 -2.395 1 95.5 191 CYS A CA 1
ATOM 1501 C C . CYS A 1 191 ? 29.328 4.645 -2.293 1 95.5 191 CYS A C 1
ATOM 1503 O O . CYS A 1 191 ? 30.453 4.129 -2.244 1 95.5 191 CYS A O 1
ATOM 1505 N N . ASP A 1 192 ? 29.125 5.93 -2.221 1 95.06 192 ASP A N 1
ATOM 1506 C CA . ASP A 1 192 ? 30.234 6.859 -2.082 1 95.06 192 ASP A CA 1
ATOM 1507 C C . ASP A 1 192 ? 30.984 6.633 -0.769 1 95.06 192 ASP A C 1
ATOM 1509 O O . ASP A 1 192 ? 32.219 6.617 -0.744 1 95.06 192 ASP A O 1
ATOM 1513 N N . LEU A 1 193 ? 30.25 6.441 0.253 1 94 193 LEU A N 1
ATOM 1514 C CA . LEU A 1 193 ? 30.844 6.242 1.572 1 94 193 LEU A CA 1
ATOM 1515 C C . LEU A 1 193 ? 31.625 4.934 1.622 1 94 193 LEU A C 1
ATOM 1517 O O . LEU A 1 193 ? 32.688 4.867 2.25 1 94 193 LEU A O 1
ATOM 1521 N N . THR A 1 194 ? 31.078 3.957 1.018 1 93.12 194 THR A N 1
ATOM 1522 C CA . THR A 1 194 ? 31.781 2.672 1.011 1 93.12 194 THR A CA 1
ATOM 1523 C C . THR A 1 194 ? 33.031 2.734 0.132 1 93.12 194 THR A C 1
ATOM 1525 O O . THR A 1 194 ? 34.062 2.137 0.458 1 93.12 194 THR A O 1
ATOM 1528 N N . ALA A 1 195 ? 32.938 3.377 -0.986 1 91.06 195 ALA A N 1
ATOM 1529 C CA . ALA A 1 195 ? 34.094 3.541 -1.879 1 91.06 195 ALA A CA 1
ATOM 1530 C C . ALA A 1 195 ? 35.25 4.258 -1.173 1 91.06 195 ALA A C 1
ATOM 1532 O O . ALA A 1 195 ? 36.406 3.969 -1.431 1 91.06 195 ALA A O 1
ATOM 1533 N N . ASN A 1 196 ? 34.875 5.129 -0.283 1 92 196 ASN A N 1
ATOM 1534 C CA . ASN A 1 196 ? 35.875 5.902 0.447 1 92 196 ASN A CA 1
ATOM 1535 C C . ASN A 1 196 ? 36.25 5.246 1.774 1 92 196 ASN A C 1
ATOM 1537 O O . ASN A 1 196 ? 36.969 5.824 2.582 1 92 196 ASN A O 1
ATOM 1541 N N . ASN A 1 197 ? 35.656 4.129 2.098 1 91.81 197 ASN A N 1
ATOM 1542 C CA . ASN A 1 197 ? 35.906 3.33 3.293 1 91.81 197 ASN A CA 1
ATOM 1543 C C . ASN A 1 197 ? 35.375 4.016 4.547 1 91.81 197 ASN A C 1
ATOM 1545 O O . ASN A 1 197 ? 35.938 3.852 5.633 1 91.81 197 ASN A O 1
ATOM 1549 N N . ASP A 1 198 ? 34.406 4.828 4.391 1 93.75 198 ASP A N 1
ATOM 1550 C CA . ASP A 1 198 ? 33.781 5.5 5.516 1 93.75 198 ASP A CA 1
ATOM 1551 C C . ASP A 1 198 ? 32.625 4.672 6.059 1 93.75 198 ASP A C 1
ATOM 1553 O O . ASP A 1 198 ? 32.125 4.922 7.164 1 93.75 198 ASP A O 1
ATOM 1557 N N . LEU A 1 199 ? 32.156 3.736 5.227 1 92.81 199 LEU A N 1
ATOM 1558 C CA . LEU A 1 199 ? 31.062 2.832 5.578 1 92.81 199 LEU A CA 1
ATOM 1559 C C . LEU A 1 199 ? 31.359 1.415 5.098 1 92.81 199 LEU A C 1
ATOM 1561 O O . LEU A 1 199 ? 31.734 1.215 3.941 1 92.81 199 LEU A O 1
ATOM 1565 N N . SER A 1 200 ? 31.281 0.506 6.039 1 93.81 200 SER A N 1
ATOM 1566 C CA . SER A 1 200 ? 31.453 -0.888 5.648 1 93.81 200 SER A CA 1
ATOM 1567 C C . SER A 1 200 ? 30.172 -1.459 5.047 1 93.81 200 SER A C 1
ATOM 1569 O O . SER A 1 200 ? 29.078 -1.178 5.531 1 93.81 200 SER A O 1
ATOM 1571 N N . VAL A 1 201 ? 30.344 -2.238 4.051 1 93.38 201 VAL A N 1
ATOM 1572 C CA . VAL A 1 201 ? 29.219 -2.863 3.373 1 93.38 201 VAL A CA 1
ATOM 1573 C C . VAL A 1 201 ? 28.438 -3.73 4.359 1 93.38 201 VAL A C 1
ATOM 1575 O O . VAL A 1 201 ? 27.203 -3.816 4.289 1 93.38 201 VAL A O 1
ATOM 1578 N N 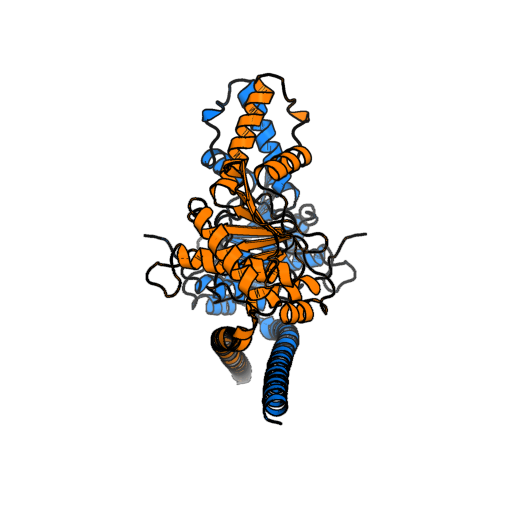. LYS A 1 202 ? 29.078 -4.305 5.301 1 93.06 202 LYS A N 1
ATOM 1579 C CA . LYS A 1 202 ? 28.469 -5.18 6.293 1 93.06 202 LYS A CA 1
ATOM 1580 C C . LYS A 1 202 ? 27.547 -4.395 7.223 1 93.06 202 LYS A C 1
ATOM 1582 O O . LYS A 1 202 ? 26.641 -4.965 7.848 1 93.06 202 LYS A O 1
ATOM 1587 N N . ASP A 1 203 ? 27.828 -3.119 7.273 1 94 203 ASP A N 1
ATOM 1588 C CA . ASP A 1 203 ? 27.062 -2.273 8.188 1 94 203 ASP A CA 1
ATOM 1589 C C . ASP A 1 203 ? 25.766 -1.795 7.527 1 94 203 ASP A C 1
ATOM 1591 O O . ASP A 1 203 ? 24.938 -1.155 8.18 1 94 203 ASP A O 1
ATOM 1595 N N . ILE A 1 204 ? 25.641 -2.068 6.316 1 95.06 204 ILE A N 1
ATOM 1596 C CA . ILE A 1 204 ? 24.422 -1.721 5.617 1 95.06 204 ILE A CA 1
ATOM 1597 C C . ILE A 1 204 ? 23.328 -2.746 5.938 1 95.06 204 ILE A C 1
ATOM 1599 O O . ILE A 1 204 ? 23.375 -3.881 5.461 1 95.06 204 ILE A O 1
ATOM 1603 N N . THR A 1 205 ? 22.422 -2.354 6.758 1 95.25 205 THR A N 1
ATOM 1604 C CA . THR A 1 205 ? 21.344 -3.211 7.215 1 95.25 205 THR A CA 1
ATOM 1605 C C . THR A 1 205 ? 19.984 -2.533 6.992 1 95.25 205 THR A C 1
ATOM 1607 O O . THR A 1 205 ? 19.938 -1.351 6.652 1 95.25 205 THR A O 1
ATOM 1610 N N . VAL A 1 206 ? 18.969 -3.307 7.164 1 94.5 206 VAL A N 1
ATOM 1611 C CA . VAL A 1 206 ? 17.609 -2.762 7.07 1 94.5 206 VAL A CA 1
ATOM 1612 C C . VAL A 1 206 ? 17.422 -1.672 8.125 1 94.5 206 VAL A C 1
ATOM 1614 O O . VAL A 1 206 ? 16.844 -0.623 7.84 1 94.5 206 VAL A O 1
ATOM 1617 N N . GLN A 1 207 ? 17.953 -1.92 9.227 1 94.88 207 GLN A N 1
ATOM 1618 C CA . GLN A 1 207 ? 17.828 -0.97 10.328 1 94.88 207 GLN A CA 1
ATOM 1619 C C . GLN A 1 207 ? 18.5 0.357 9.984 1 94.88 207 GLN A C 1
ATOM 1621 O O . GLN A 1 207 ? 17.953 1.426 10.25 1 94.88 207 GLN A O 1
ATOM 1626 N N . LEU A 1 208 ? 19.688 0.286 9.469 1 95.5 208 LEU A N 1
ATOM 1627 C CA . LEU A 1 208 ? 20.406 1.498 9.078 1 95.5 208 LEU A CA 1
ATOM 1628 C C . LEU A 1 208 ? 19.609 2.297 8.055 1 95.5 208 LEU A C 1
ATOM 1630 O O . LEU A 1 208 ? 19.453 3.512 8.188 1 95.5 208 LEU A O 1
ATOM 1634 N N . ILE A 1 209 ? 19.141 1.632 7.062 1 95.06 209 ILE A N 1
ATOM 1635 C CA . ILE A 1 209 ? 18.375 2.285 6 1 95.06 209 ILE A CA 1
ATOM 1636 C C . ILE A 1 209 ? 17.094 2.875 6.57 1 95.06 209 ILE A C 1
ATOM 1638 O O . ILE A 1 209 ? 16.703 3.988 6.211 1 95.06 209 ILE A O 1
ATOM 1642 N N . ASP A 1 210 ? 16.438 2.121 7.445 1 93.81 210 ASP A N 1
ATOM 1643 C CA . ASP A 1 210 ? 15.234 2.617 8.125 1 93.81 210 ASP A CA 1
ATOM 1644 C C . ASP A 1 210 ? 15.523 3.936 8.844 1 93.81 210 ASP A C 1
ATOM 1646 O O . ASP A 1 210 ? 14.75 4.891 8.719 1 93.81 210 ASP A O 1
ATOM 1650 N N . GLU A 1 211 ? 16.578 3.979 9.539 1 95.06 211 GLU A N 1
ATOM 1651 C CA . GLU A 1 211 ? 16.953 5.164 10.305 1 95.06 211 GLU A CA 1
ATOM 1652 C C . GLU A 1 211 ? 17.219 6.352 9.383 1 95.06 211 GLU A C 1
ATOM 1654 O O . GLU A 1 211 ? 16.75 7.465 9.641 1 95.06 211 GLU A O 1
ATOM 1659 N N . GLU A 1 212 ? 17.938 6.086 8.352 1 94.88 212 GLU A N 1
ATOM 1660 C CA . GLU A 1 212 ? 18.281 7.156 7.422 1 94.88 212 GLU A CA 1
ATOM 1661 C C . GLU A 1 212 ? 17.031 7.695 6.727 1 94.88 212 GLU A C 1
ATOM 1663 O O . GLU A 1 212 ? 16.875 8.906 6.59 1 94.88 212 GLU A O 1
ATOM 1668 N N . LEU A 1 213 ? 16.172 6.797 6.285 1 95.19 213 LEU A N 1
ATOM 1669 C CA . LEU A 1 213 ? 14.977 7.219 5.559 1 95.19 213 LEU A CA 1
ATOM 1670 C C . LEU A 1 213 ? 13.984 7.891 6.496 1 95.19 213 LEU A C 1
ATOM 1672 O O . LEU A 1 213 ? 13.234 8.773 6.082 1 95.19 213 LEU A O 1
ATOM 1676 N N . ASN A 1 214 ? 13.961 7.473 7.715 1 94.31 214 ASN A N 1
ATOM 1677 C CA . ASN A 1 214 ? 13.148 8.172 8.711 1 94.31 214 ASN A CA 1
ATOM 1678 C C . ASN A 1 214 ? 13.578 9.625 8.859 1 94.31 214 ASN A C 1
ATOM 1680 O O . ASN A 1 214 ? 12.742 10.516 9.039 1 94.31 214 ASN A O 1
ATOM 1684 N N . GLU A 1 215 ? 14.82 9.828 8.82 1 93.31 215 GLU A N 1
ATOM 1685 C CA . GLU A 1 215 ? 15.352 11.188 8.93 1 93.31 215 GLU A CA 1
ATOM 1686 C C . GLU A 1 215 ? 15.07 12 7.672 1 93.31 215 GLU A C 1
ATOM 1688 O O . GLU A 1 215 ? 14.766 13.195 7.754 1 93.31 215 GLU A O 1
ATOM 1693 N N . LEU A 1 216 ? 15.141 11.375 6.57 1 93.31 216 LEU A N 1
ATOM 1694 C CA . LEU A 1 216 ? 15.031 12.07 5.293 1 93.31 216 LEU A CA 1
ATOM 1695 C C . LEU A 1 216 ? 13.57 12.328 4.93 1 93.31 216 LEU A C 1
ATOM 1697 O O . LEU A 1 216 ? 13.258 13.32 4.273 1 93.31 216 LEU A O 1
ATOM 1701 N N . VAL A 1 217 ? 12.695 11.453 5.273 1 94.88 217 VAL A N 1
ATOM 1702 C CA . VAL A 1 217 ? 11.312 11.516 4.809 1 94.88 217 VAL A CA 1
ATOM 1703 C C . VAL A 1 217 ? 10.367 11.68 6 1 94.88 217 VAL A C 1
ATOM 1705 O O . VAL A 1 217 ? 9.43 12.469 5.953 1 94.88 217 VAL A O 1
ATOM 1708 N N . GLY A 1 218 ? 10.656 11.023 7.082 1 94.19 218 GLY A N 1
ATOM 1709 C CA . GLY A 1 218 ? 9.805 11 8.258 1 94.19 218 GLY A CA 1
ATOM 1710 C C . GLY A 1 218 ? 9.367 9.602 8.656 1 94.19 218 GLY A C 1
ATOM 1711 O O . GLY A 1 218 ? 9.68 8.633 7.965 1 94.19 218 GLY A O 1
ATOM 1712 N N . PRO A 1 219 ? 8.695 9.523 9.703 1 94 219 PRO A N 1
ATOM 1713 C CA . PRO A 1 219 ? 8.266 8.211 10.203 1 94 219 PRO A CA 1
ATOM 1714 C C . PRO A 1 219 ? 7.078 7.645 9.43 1 94 219 PRO A C 1
ATOM 1716 O O . PRO A 1 219 ? 6.355 8.391 8.773 1 94 219 PRO A O 1
ATOM 1719 N N . GLU A 1 220 ? 6.965 6.34 9.531 1 93.81 220 GLU A N 1
ATOM 1720 C CA . GLU A 1 220 ? 5.832 5.641 8.93 1 93.81 220 GLU A CA 1
ATOM 1721 C C . GLU A 1 220 ? 4.523 6.008 9.625 1 93.81 220 GLU A C 1
ATOM 1723 O O . GLU A 1 220 ? 4.477 6.117 10.852 1 93.81 220 GLU A O 1
ATOM 1728 N N . PRO A 1 221 ? 3.523 6.246 8.859 1 96.38 221 PRO A N 1
ATOM 1729 C CA . PRO A 1 221 ? 2.221 6.52 9.469 1 96.38 221 PRO A CA 1
ATOM 1730 C C . PRO A 1 221 ? 1.536 5.258 9.992 1 96.38 221 PRO A C 1
ATOM 1732 O O . PRO A 1 221 ? 1.837 4.152 9.539 1 96.38 221 PRO A O 1
ATOM 1735 N N . ASP A 1 222 ? 0.659 5.48 10.938 1 95.44 222 ASP A N 1
ATOM 1736 C CA . ASP A 1 222 ? -0.172 4.383 11.422 1 95.44 222 ASP A CA 1
ATOM 1737 C C . ASP A 1 222 ? -1.277 4.047 10.422 1 95.44 222 ASP A C 1
ATOM 1739 O O . ASP A 1 222 ? -1.607 2.877 10.227 1 95.44 222 ASP A O 1
ATOM 1743 N N . LEU A 1 223 ? -1.769 5.055 9.859 1 96.06 223 LEU A N 1
ATOM 1744 C CA . LEU A 1 223 ? -2.93 4.949 8.984 1 96.06 223 LEU A CA 1
ATOM 1745 C C . LEU A 1 223 ? -2.76 5.832 7.75 1 96.06 223 LEU A C 1
ATOM 1747 O O . LEU A 1 223 ? -2.338 6.984 7.855 1 96.06 223 LEU A O 1
ATOM 1751 N N . LEU A 1 224 ? -2.938 5.227 6.637 1 96.06 224 LEU A N 1
ATOM 1752 C CA . LEU A 1 224 ? -2.939 5.957 5.371 1 96.06 224 LEU A CA 1
ATOM 1753 C C . LEU A 1 224 ? -4.352 6.051 4.801 1 96.06 224 LEU A C 1
ATOM 1755 O O . LEU A 1 224 ? -5.004 5.027 4.578 1 96.06 224 LEU A O 1
ATOM 1759 N N . ILE A 1 225 ? -4.852 7.246 4.621 1 95.75 225 ILE A N 1
ATOM 1760 C CA . ILE A 1 225 ? -6.18 7.469 4.059 1 95.75 225 ILE A CA 1
ATOM 1761 C C . ILE A 1 225 ? -6.051 7.969 2.621 1 95.75 225 ILE A C 1
ATOM 1763 O O . ILE A 1 225 ? -5.371 8.961 2.361 1 95.75 225 ILE A O 1
ATOM 1767 N N . CYS A 1 226 ? -6.684 7.289 1.759 1 93.25 226 CYS A N 1
ATOM 1768 C CA . CYS A 1 226 ? -6.664 7.668 0.351 1 93.25 226 CYS A CA 1
ATOM 1769 C C . CYS A 1 226 ? -7.969 8.344 -0.048 1 93.25 226 CYS A C 1
ATOM 1771 O O . CYS A 1 226 ? -9.031 7.73 -0.002 1 93.25 226 CYS A O 1
ATOM 1773 N N . PHE A 1 227 ? -7.875 9.648 -0.405 1 90.56 227 PHE A N 1
ATOM 1774 C CA . PHE A 1 227 ? -9.055 10.391 -0.836 1 90.56 227 PHE A CA 1
ATOM 1775 C C . PHE A 1 227 ? -9.156 10.406 -2.357 1 90.56 227 PHE A C 1
ATOM 1777 O O . PHE A 1 227 ? -9.18 11.469 -2.975 1 90.56 227 PHE A O 1
ATOM 1784 N N . ASP A 1 228 ? -9.117 9.273 -2.914 1 83.38 228 ASP A N 1
ATOM 1785 C CA . ASP A 1 228 ? -9.258 8.984 -4.336 1 83.38 228 ASP A CA 1
ATOM 1786 C C . ASP A 1 228 ? -10.195 7.805 -4.57 1 83.38 228 ASP A C 1
ATOM 1788 O O . ASP A 1 228 ? -10.367 6.957 -3.693 1 83.38 228 ASP A O 1
ATOM 1792 N N . PRO A 1 229 ? -10.859 7.797 -5.664 1 80.75 229 PRO A N 1
ATOM 1793 C CA . PRO A 1 229 ? -11.797 6.703 -5.93 1 80.75 229 PRO A CA 1
ATOM 1794 C C . PRO A 1 229 ? -11.094 5.355 -6.09 1 80.75 229 PRO A C 1
ATOM 1796 O O . PRO A 1 229 ? -11.727 4.305 -5.953 1 80.75 229 PRO A O 1
ATOM 1799 N N . VAL A 1 230 ? -9.898 5.43 -6.473 1 82.44 230 VAL A N 1
ATOM 1800 C CA . VAL A 1 230 ? -9.094 4.219 -6.605 1 82.44 230 VAL A CA 1
ATOM 1801 C C . VAL A 1 230 ? -7.895 4.289 -5.664 1 82.44 230 VAL A C 1
ATOM 1803 O O . VAL A 1 230 ? -7.25 5.332 -5.547 1 82.44 230 VAL A O 1
ATOM 1806 N N . LEU A 1 231 ? -7.73 3.15 -4.969 1 83.88 231 LEU A N 1
ATOM 1807 C CA . LEU A 1 231 ? -6.551 3.121 -4.105 1 83.88 231 LEU A CA 1
ATOM 1808 C C . LEU A 1 231 ? -5.301 2.783 -4.906 1 83.88 231 LEU A C 1
ATOM 1810 O O . LEU A 1 231 ? -5.098 1.63 -5.297 1 83.88 231 LEU A O 1
ATOM 1814 N N . ASN A 1 232 ? -4.582 3.84 -5.188 1 85.88 232 ASN A N 1
ATOM 1815 C CA . ASN A 1 232 ? -3.279 3.791 -5.84 1 85.88 232 ASN A CA 1
ATOM 1816 C C . ASN A 1 232 ? -2.252 4.645 -5.102 1 85.88 232 ASN A C 1
ATOM 1818 O O . ASN A 1 232 ? -2.539 5.781 -4.723 1 85.88 232 ASN A O 1
ATOM 1822 N N . LEU A 1 233 ? -1.116 4.141 -4.875 1 88.19 233 LEU A N 1
ATOM 1823 C CA . LEU A 1 233 ? -0.15 4.812 -4.012 1 88.19 233 LEU A CA 1
ATOM 1824 C C . LEU A 1 233 ? 0.575 5.922 -4.766 1 88.19 233 LEU A C 1
ATOM 1826 O O . LEU A 1 233 ? 1.203 6.785 -4.152 1 88.19 233 LEU A O 1
ATOM 1830 N N . HIS A 1 234 ? 0.486 5.996 -6.055 1 85.56 234 HIS A N 1
ATOM 1831 C CA . HIS A 1 234 ? 1.054 7.062 -6.871 1 85.56 234 HIS A CA 1
ATOM 1832 C C . HIS A 1 234 ? 2.504 7.34 -6.488 1 85.56 234 HIS A C 1
ATOM 1834 O O . HIS A 1 234 ? 2.879 8.492 -6.258 1 85.56 234 HIS A O 1
ATOM 1840 N N . ASP A 1 235 ? 3.252 6.352 -6.34 1 88.12 235 ASP A N 1
ATOM 1841 C CA . ASP A 1 235 ? 4.676 6.469 -6.047 1 88.12 235 ASP A CA 1
ATOM 1842 C C . ASP A 1 235 ? 4.902 7.027 -4.645 1 88.12 235 ASP A C 1
ATOM 1844 O O . ASP A 1 235 ? 5.879 7.742 -4.406 1 88.12 235 ASP A O 1
ATOM 1848 N N . TYR A 1 236 ? 3.939 6.852 -3.734 1 92.88 236 TYR A N 1
ATOM 1849 C CA . TYR A 1 236 ? 4.168 7.141 -2.324 1 92.88 236 TYR A CA 1
ATOM 1850 C C . TYR A 1 236 ? 5.461 6.496 -1.837 1 92.88 236 TYR A C 1
ATOM 1852 O O . TYR A 1 236 ? 5.855 5.438 -2.33 1 92.88 236 TYR A O 1
ATOM 1860 N N . PRO A 1 237 ? 6.121 7.125 -0.898 1 92.06 237 PRO A N 1
ATOM 1861 C CA . PRO A 1 237 ? 7.348 6.508 -0.394 1 92.06 237 PRO A CA 1
ATOM 1862 C C . PRO A 1 237 ? 7.145 5.055 0.035 1 92.06 237 PRO A C 1
ATOM 1864 O O . PRO A 1 237 ? 6.48 4.793 1.041 1 92.06 237 PRO A O 1
ATOM 1867 N N . PRO A 1 238 ? 7.676 4.18 -0.679 1 88.75 238 PRO A N 1
ATOM 1868 C CA . PRO A 1 238 ? 7.359 2.76 -0.484 1 88.75 238 PRO A CA 1
ATOM 1869 C C . PRO A 1 238 ? 7.906 2.211 0.832 1 88.75 238 PRO A C 1
ATOM 1871 O O . PRO A 1 238 ? 7.305 1.314 1.428 1 88.75 238 PRO A O 1
ATOM 1874 N N . TRP A 1 239 ? 9.031 2.723 1.25 1 91.19 239 TRP A N 1
ATOM 1875 C CA . TRP A 1 239 ? 9.703 2.191 2.434 1 91.19 239 TRP A CA 1
ATOM 1876 C C . TRP A 1 239 ? 8.898 2.496 3.695 1 91.19 239 TRP A C 1
ATOM 1878 O O . TRP A 1 239 ? 9.078 1.844 4.727 1 91.19 239 TRP A O 1
ATOM 1888 N N . HIS A 1 240 ? 7.996 3.436 3.588 1 89.5 240 HIS A N 1
ATOM 1889 C CA . HIS A 1 240 ? 7.305 3.957 4.762 1 89.5 240 HIS A CA 1
ATOM 1890 C C . HIS A 1 240 ? 5.918 3.344 4.902 1 89.5 240 HIS A C 1
ATOM 1892 O O . HIS A 1 240 ? 5.027 3.943 5.512 1 89.5 240 HIS A O 1
ATOM 1898 N N . LEU A 1 241 ? 5.684 2.242 4.312 1 87.94 241 LEU A N 1
ATOM 1899 C CA . LEU A 1 241 ? 4.379 1.598 4.395 1 87.94 241 LEU A CA 1
ATOM 1900 C C . LEU A 1 241 ? 4.52 0.133 4.793 1 87.94 241 LEU A C 1
ATOM 1902 O O . LEU A 1 241 ? 4.004 -0.754 4.109 1 87.94 241 LEU A O 1
ATOM 1906 N N . ARG A 1 242 ? 5.203 -0.134 5.863 1 81.94 242 ARG A N 1
ATOM 1907 C CA . ARG A 1 242 ? 5.391 -1.517 6.293 1 81.94 242 ARG A CA 1
ATOM 1908 C C . ARG A 1 242 ? 4.195 -2.006 7.105 1 81.94 242 ARG A C 1
ATOM 1910 O O . ARG A 1 242 ? 3.59 -3.027 6.777 1 81.94 242 ARG A O 1
ATOM 1917 N N . LEU A 1 243 ? 3.789 -1.224 8.117 1 78.69 243 LEU A N 1
ATOM 1918 C CA . LEU A 1 243 ? 2.754 -1.677 9.039 1 78.69 243 LEU A CA 1
ATOM 1919 C C . LEU A 1 243 ? 1.544 -0.75 8.992 1 78.69 243 LEU A C 1
ATOM 1921 O O . LEU A 1 243 ? 0.599 -0.919 9.766 1 78.69 243 LEU A O 1
ATOM 1925 N N . SER A 1 244 ? 1.626 0.125 8.094 1 89.19 244 SER A N 1
ATOM 1926 C CA . SER A 1 244 ? 0.522 1.073 7.984 1 89.19 244 SER A CA 1
ATOM 1927 C C . SER A 1 244 ? -0.762 0.378 7.543 1 89.19 244 SER A C 1
ATOM 1929 O O . SER A 1 244 ? -0.731 -0.515 6.695 1 89.19 244 SER A O 1
ATOM 1931 N N . GLU A 1 245 ? -1.813 0.804 8.172 1 90.25 245 GLU A N 1
ATOM 1932 C CA . GLU A 1 245 ? -3.129 0.403 7.68 1 90.25 245 GLU A CA 1
ATOM 1933 C C . GLU A 1 245 ? -3.639 1.369 6.613 1 90.25 245 GLU A C 1
ATOM 1935 O O . GLU A 1 245 ? -3.281 2.549 6.617 1 90.25 245 GLU A O 1
ATOM 1940 N N . PHE A 1 246 ? -4.344 0.784 5.734 1 91 246 PHE A N 1
ATOM 1941 C CA . PHE A 1 246 ? -4.859 1.609 4.645 1 91 246 PHE A CA 1
ATOM 1942 C C . PHE A 1 246 ? -6.375 1.726 4.727 1 91 246 PHE A C 1
ATOM 1944 O O . PHE A 1 246 ? -7.059 0.774 5.113 1 91 246 PHE A O 1
ATOM 1951 N N . TYR A 1 247 ? -6.879 2.906 4.379 1 91.06 247 TYR A N 1
ATOM 1952 C CA . TYR A 1 247 ? -8.32 3.104 4.234 1 91.06 247 TYR A CA 1
ATOM 1953 C C . TYR A 1 247 ? -8.641 3.873 2.961 1 91.06 247 TYR A C 1
ATOM 1955 O O . TYR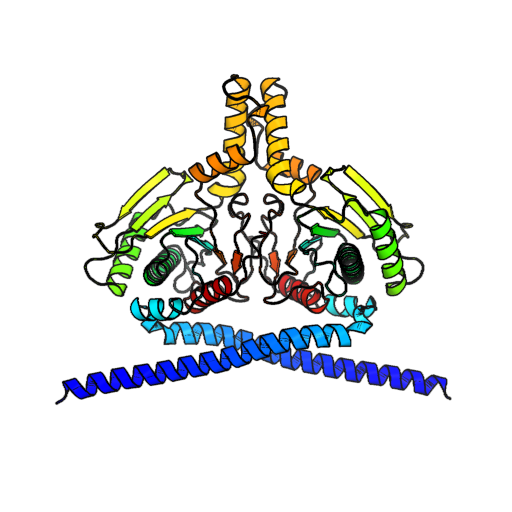 A 1 247 ? -7.953 4.84 2.621 1 91.06 247 TYR A O 1
ATOM 1963 N N . TRP A 1 248 ? -9.57 3.332 2.346 1 87.75 248 TRP A N 1
ATOM 1964 C CA . TRP A 1 248 ? -10.055 3.959 1.121 1 87.75 248 TRP A CA 1
ATOM 1965 C C . TRP A 1 248 ? -11.531 3.648 0.895 1 87.75 248 TRP A C 1
ATOM 1967 O O . TRP A 1 248 ? -12.047 2.648 1.4 1 87.75 248 TRP A O 1
ATOM 1977 N N . GLU A 1 249 ? -12.172 4.547 0.251 1 80.12 249 GLU A N 1
ATOM 1978 C CA . GLU A 1 249 ? -13.562 4.336 -0.141 1 80.12 249 GLU A CA 1
ATOM 1979 C C . GLU A 1 249 ? -13.742 4.496 -1.647 1 80.12 249 GLU A C 1
ATOM 1981 O O . GLU A 1 249 ? -13.305 5.492 -2.229 1 80.12 249 GLU A O 1
ATOM 1986 N N . PRO A 1 250 ? -14.477 3.521 -2.121 1 73.38 250 PRO A N 1
ATOM 1987 C CA . PRO A 1 250 ? -14.719 3.629 -3.562 1 73.38 250 PRO A CA 1
ATOM 1988 C C . PRO A 1 250 ? -15.508 4.879 -3.936 1 73.38 250 PRO A C 1
ATOM 1990 O O . PRO A 1 250 ? -16.359 5.336 -3.158 1 73.38 250 PRO A O 1
ATOM 1993 N N . ASP A 1 251 ? -15.25 5.535 -5.004 1 66.38 251 ASP A N 1
ATOM 1994 C CA . ASP A 1 251 ? -15.961 6.645 -5.629 1 66.38 251 ASP A CA 1
ATOM 1995 C C . ASP A 1 251 ? -15.711 7.949 -4.883 1 66.38 251 ASP A C 1
ATOM 1997 O O . ASP A 1 251 ? -16.328 8.969 -5.18 1 66.38 251 ASP A O 1
ATOM 2001 N N . ASN A 1 252 ? -14.93 7.832 -3.807 1 78.62 252 ASN A N 1
ATOM 2002 C CA . ASN A 1 252 ? -14.562 9.078 -3.145 1 78.62 252 ASN A CA 1
ATOM 2003 C C . ASN A 1 252 ? -13.445 9.797 -3.896 1 78.62 252 ASN A C 1
ATOM 2005 O O . ASN A 1 252 ? -12.398 9.211 -4.184 1 78.62 252 ASN A O 1
ATOM 2009 N N . ASP A 1 253 ? -13.711 11.039 -4.207 1 77 253 ASP A N 1
ATOM 2010 C CA . ASP A 1 253 ? -12.688 11.766 -4.957 1 77 253 ASP A CA 1
ATOM 2011 C C . ASP A 1 253 ? -12.359 13.094 -4.281 1 77 253 ASP A C 1
ATOM 2013 O O . ASP A 1 253 ? -11.797 13.992 -4.914 1 77 253 ASP A O 1
ATOM 2017 N N . SER A 1 254 ? -12.836 13.188 -3.037 1 81.75 254 SER A N 1
ATOM 2018 C CA . SER A 1 254 ? -12.594 14.445 -2.342 1 81.75 254 SER A CA 1
ATOM 2019 C C . SER A 1 254 ? -12.336 14.211 -0.856 1 81.75 254 SER A C 1
ATOM 2021 O O . SER A 1 254 ? -12.727 13.18 -0.305 1 81.75 254 SER A O 1
ATOM 2023 N N . VAL A 1 255 ? -11.656 15.164 -0.323 1 89.5 255 VAL A N 1
ATOM 2024 C CA . VAL A 1 255 ? -11.43 15.156 1.119 1 89.5 255 VAL A CA 1
ATOM 2025 C C . VAL A 1 255 ? -12.719 15.539 1.845 1 89.5 255 VAL A C 1
ATOM 2027 O O . VAL A 1 255 ? -13.258 16.625 1.641 1 89.5 255 VAL A O 1
ATOM 2030 N N . ASN A 1 256 ? -13.164 14.672 2.641 1 85.62 256 ASN A N 1
ATOM 2031 C CA . ASN A 1 256 ? -14.391 14.945 3.395 1 85.62 256 ASN A CA 1
ATOM 2032 C C . ASN A 1 256 ? -14.367 14.25 4.754 1 85.62 256 ASN A C 1
ATOM 2034 O O . ASN A 1 256 ? -13.68 13.242 4.934 1 85.62 256 ASN A O 1
ATOM 2038 N N . TYR A 1 257 ? -15.102 14.797 5.656 1 86 257 TYR A N 1
ATOM 2039 C CA . TYR A 1 257 ? -15.039 14.375 7.051 1 86 257 TYR A CA 1
ATOM 2040 C C . TYR A 1 257 ? -15.586 12.961 7.211 1 86 257 TYR A C 1
ATOM 2042 O O . TYR A 1 257 ? -15.031 12.156 7.961 1 86 257 TYR A O 1
ATOM 2050 N N . PRO A 1 258 ? -16.594 12.547 6.547 1 80 258 PRO A N 1
ATOM 2051 C CA . PRO A 1 258 ? -17.109 11.188 6.711 1 80 258 PRO A CA 1
ATOM 2052 C C . PRO A 1 258 ? -16.062 10.117 6.406 1 80 258 PRO A C 1
ATOM 2054 O O . PRO A 1 258 ? -15.953 9.125 7.129 1 80 258 PRO A O 1
ATOM 2057 N N . VAL A 1 259 ? -15.352 10.352 5.371 1 85.56 259 VAL A N 1
ATOM 2058 C CA . VAL A 1 259 ? -14.297 9.391 5.027 1 85.56 259 VAL A CA 1
ATOM 2059 C C . VAL A 1 259 ? -13.234 9.383 6.117 1 85.56 259 VAL A C 1
ATOM 2061 O O . VAL A 1 259 ? -12.758 8.32 6.523 1 85.56 259 VAL A O 1
ATOM 2064 N N . PHE A 1 260 ? -12.984 10.57 6.574 1 91.88 260 PHE A N 1
ATOM 2065 C CA . PHE A 1 260 ? -11.977 10.727 7.621 1 91.88 260 PHE A CA 1
ATOM 2066 C C . PHE A 1 260 ? -12.391 9.984 8.883 1 91.88 260 PHE A C 1
ATOM 2068 O O . PHE A 1 260 ? -11.625 9.172 9.414 1 91.88 260 PHE A O 1
ATOM 2075 N N . ILE A 1 261 ? -13.531 10.148 9.383 1 86.38 261 ILE A N 1
ATOM 2076 C CA . ILE A 1 261 ? -13.977 9.57 10.648 1 86.38 261 ILE A CA 1
ATOM 2077 C C . ILE A 1 261 ? -14.148 8.062 10.484 1 86.38 261 ILE A C 1
ATOM 2079 O O . ILE A 1 261 ? -13.883 7.297 11.414 1 86.38 261 ILE A O 1
ATOM 2083 N N . ARG A 1 262 ? -14.578 7.613 9.391 1 83.94 262 ARG A N 1
ATOM 2084 C CA . ARG A 1 262 ? -14.719 6.184 9.156 1 83.94 262 ARG A CA 1
ATOM 2085 C C . ARG A 1 262 ? -13.359 5.492 9.133 1 83.94 262 ARG A C 1
ATOM 2087 O O . ARG A 1 262 ? -13.242 4.344 9.562 1 83.94 262 ARG A O 1
ATOM 2094 N N . ALA A 1 263 ? -12.461 6.168 8.531 1 92 263 ALA A N 1
ATOM 2095 C CA . ALA A 1 263 ? -11.102 5.633 8.547 1 92 263 ALA A CA 1
ATOM 2096 C C . ALA A 1 263 ? -10.609 5.418 9.977 1 92 263 ALA A C 1
ATOM 2098 O O . ALA A 1 263 ? -10.039 4.375 10.289 1 92 263 ALA A O 1
ATOM 2099 N N . LEU A 1 264 ? -10.906 6.375 10.844 1 92.75 264 LEU A N 1
ATOM 2100 C CA . LEU A 1 264 ? -10.492 6.273 12.242 1 92.75 264 LEU A CA 1
ATOM 2101 C C . LEU A 1 264 ? -11.234 5.145 12.945 1 92.75 264 LEU A C 1
ATOM 2103 O O . LEU A 1 264 ? -10.648 4.418 13.75 1 92.75 264 LEU A O 1
ATOM 2107 N N . ARG A 1 265 ? -12.438 5.012 12.641 1 84.06 265 ARG A N 1
ATOM 2108 C CA . ARG A 1 265 ? -13.234 3.943 13.234 1 84.06 265 ARG A CA 1
ATOM 2109 C C . ARG A 1 265 ? -12.695 2.572 12.836 1 84.06 265 ARG A C 1
ATOM 2111 O O . ARG A 1 265 ? -12.586 1.674 13.672 1 84.06 265 ARG A O 1
ATOM 2118 N N . GLN A 1 266 ? -12.469 2.49 11.602 1 85.38 266 GLN A N 1
ATOM 2119 C CA . GLN A 1 266 ? -11.914 1.229 11.125 1 85.38 266 GLN A CA 1
ATOM 2120 C C . GLN A 1 266 ? -10.586 0.915 11.812 1 85.38 266 GLN A C 1
ATOM 2122 O O . GLN A 1 266 ? -10.336 -0.228 12.203 1 85.38 266 GLN A O 1
ATOM 2127 N N . PHE A 1 267 ? -9.766 1.84 11.883 1 90.5 267 PHE A N 1
ATOM 2128 C CA . PHE A 1 267 ? -8.484 1.675 12.547 1 90.5 267 PHE A CA 1
ATOM 2129 C C . PHE A 1 267 ? -8.672 1.211 13.984 1 90.5 267 PHE A C 1
ATOM 2131 O O . PHE A 1 267 ? -7.934 0.351 14.469 1 90.5 267 PHE A O 1
ATOM 2138 N N . SER A 1 268 ? -9.602 1.771 14.594 1 88.75 268 SER A N 1
ATOM 2139 C CA . SER A 1 268 ? -9.867 1.469 15.992 1 88.75 268 SER A CA 1
ATOM 2140 C C . SER A 1 268 ? -10.352 0.033 16.172 1 88.75 268 SER A C 1
ATOM 2142 O O . SER A 1 268 ? -10.07 -0.605 17.188 1 88.75 268 SER A O 1
ATOM 2144 N N . ASN A 1 269 ? -11.039 -0.5 15.266 1 78.25 269 ASN A N 1
ATOM 2145 C CA . ASN A 1 269 ? -11.609 -1.84 15.336 1 78.25 269 ASN A CA 1
ATOM 2146 C C . ASN A 1 269 ? -10.594 -2.91 14.953 1 78.25 269 ASN A C 1
ATOM 2148 O O . ASN A 1 269 ? -10.797 -4.094 15.227 1 78.25 269 ASN A O 1
ATOM 2152 N N . CYS A 1 270 ? -9.648 -2.543 14.188 1 67.75 270 CYS A N 1
ATOM 2153 C CA . CYS A 1 270 ? -8.656 -3.508 13.719 1 67.75 270 CYS A CA 1
ATOM 2154 C C . CYS A 1 270 ? -7.832 -4.047 14.883 1 67.75 270 CYS A C 1
ATOM 2156 O O . CYS A 1 270 ? -7.352 -3.277 15.719 1 67.75 270 CYS A O 1
ATOM 2158 N N . LYS A 1 271 ? -8.133 -5.371 15.305 1 55.88 271 LYS A N 1
ATOM 2159 C CA . LYS A 1 271 ? -7.359 -6.031 16.344 1 55.88 271 LYS A CA 1
ATOM 2160 C C . LYS A 1 271 ? -5.887 -6.129 15.961 1 55.88 271 LYS A C 1
ATOM 2162 O O . LYS A 1 271 ? -5.555 -6.566 14.859 1 55.88 271 LYS A O 1
ATOM 2167 N N . MET A 1 272 ? -5.012 -5.246 16.328 1 46.09 272 MET A N 1
ATOM 2168 C CA . MET A 1 272 ? -3.592 -5.492 16.078 1 46.09 272 MET A CA 1
ATOM 2169 C C . MET A 1 272 ? -3.203 -6.895 16.531 1 46.09 272 MET A C 1
ATOM 2171 O O . MET A 1 272 ? -3.41 -7.262 17.688 1 46.09 272 MET A O 1
ATOM 2175 N N . ASN A 1 273 ? -3.262 -7.863 15.742 1 37.72 273 ASN A N 1
ATOM 2176 C CA . ASN A 1 273 ? -2.617 -9.102 16.172 1 37.72 273 ASN A CA 1
ATOM 2177 C C . ASN A 1 273 ? -1.188 -8.859 16.641 1 37.72 273 ASN A C 1
ATOM 2179 O O . ASN A 1 273 ? -0.27 -8.75 15.82 1 37.72 273 ASN A O 1
ATOM 2183 N N . VAL A 1 274 ? -0.814 -8.055 17.531 1 33.56 274 VAL A N 1
ATOM 2184 C CA . VAL A 1 274 ? 0.513 -8.148 18.125 1 33.56 274 VAL A CA 1
ATOM 2185 C C . VAL A 1 274 ? 0.763 -9.57 18.609 1 33.56 274 VAL A C 1
ATOM 2187 O O . VAL A 1 274 ? 0.011 -10.086 19.438 1 33.56 274 VAL A O 1
ATOM 2190 N N . GLY A 1 275 ? 1.282 -10.391 17.766 1 24.97 275 GLY A N 1
ATOM 2191 C CA . GLY A 1 275 ? 1.869 -11.578 18.359 1 24.97 275 GLY A CA 1
ATOM 2192 C C . GLY A 1 275 ? 2.58 -11.297 19.672 1 24.97 275 GLY A C 1
ATOM 2193 O O . GLY A 1 275 ? 3.389 -10.375 19.75 1 24.97 275 GLY A O 1
ATOM 2194 N N . LYS A 1 276 ? 1.971 -11.719 20.781 1 26.19 276 LYS A N 1
ATOM 2195 C CA . LYS A 1 276 ? 2.811 -12.047 21.938 1 26.19 276 LYS A CA 1
ATOM 2196 C C . LYS A 1 276 ? 3.9 -13.039 21.547 1 26.19 276 LYS A C 1
ATOM 2198 O O . LYS A 1 276 ? 3.654 -13.969 20.781 1 26.19 276 LYS A O 1
ATOM 2203 N N . MET B 1 1 ? -36.531 37 27.75 1 43.97 1 MET B N 1
ATOM 2204 C CA . MET B 1 1 ? -37.375 35.844 27.375 1 43.97 1 MET B CA 1
ATOM 2205 C C . MET B 1 1 ? -37 35.344 26 1 43.97 1 MET B C 1
ATOM 2207 O O . MET B 1 1 ? -37.344 34.188 25.656 1 43.97 1 MET B O 1
ATOM 2211 N N . PRO B 1 2 ? -36.531 36.25 25 1 54.88 2 PRO B N 1
ATOM 2212 C CA . PRO B 1 2 ? -36.156 35.906 23.625 1 54.88 2 PRO B CA 1
ATOM 2213 C C . PRO B 1 2 ? -34.844 35.125 23.562 1 54.88 2 PRO B C 1
ATOM 2215 O O . PRO B 1 2 ? -34.625 34.375 22.609 1 54.88 2 PRO B O 1
ATOM 2218 N N . ALA B 1 3 ? -33.938 35.312 24.438 1 62.19 3 ALA B N 1
ATOM 2219 C CA . ALA B 1 3 ? -32.656 34.625 24.438 1 62.19 3 ALA B CA 1
ATOM 2220 C C . ALA B 1 3 ? -32.812 33.156 24.781 1 62.19 3 ALA B C 1
ATOM 2222 O O . ALA B 1 3 ? -32.094 32.312 24.281 1 62.19 3 ALA B O 1
ATOM 2223 N N . ALA B 1 4 ? -33.688 32.75 25.547 1 59.59 4 ALA B N 1
ATOM 2224 C CA . ALA B 1 4 ? -33.938 31.359 25.969 1 59.59 4 ALA B CA 1
ATOM 2225 C C . ALA B 1 4 ? -34.531 30.547 24.828 1 59.59 4 ALA B C 1
ATOM 2227 O O . ALA B 1 4 ? -34.219 29.359 24.672 1 59.59 4 ALA B O 1
ATOM 2228 N N . ALA B 1 5 ? -35.281 31.094 24.016 1 58.94 5 ALA B N 1
ATOM 2229 C CA . ALA B 1 5 ? -35.969 30.422 22.906 1 58.94 5 ALA B CA 1
ATOM 2230 C C . ALA B 1 5 ? -34.969 30.062 21.797 1 58.94 5 ALA B C 1
ATOM 2232 O O . ALA B 1 5 ? -35.031 28.984 21.219 1 58.94 5 ALA B O 1
ATOM 2233 N N . THR B 1 6 ? -33.969 30.953 21.656 1 57.69 6 THR B N 1
ATOM 2234 C CA . THR B 1 6 ? -33 30.703 20.609 1 57.69 6 THR B CA 1
ATOM 2235 C C . THR B 1 6 ? -32.062 29.578 21 1 57.69 6 THR B C 1
ATOM 2237 O O . THR B 1 6 ? -31.625 28.781 20.156 1 57.69 6 THR B O 1
ATOM 2240 N N . LYS B 1 7 ? -31.859 29.406 22.281 1 61.72 7 LYS B N 1
ATOM 2241 C CA . LYS B 1 7 ? -31.031 28.312 22.766 1 61.72 7 LYS B CA 1
ATOM 2242 C C . LYS B 1 7 ? -31.766 26.969 22.641 1 61.72 7 LYS B C 1
ATOM 2244 O O . LYS B 1 7 ? -31.156 25.953 22.297 1 61.72 7 LYS B O 1
ATOM 2249 N N . LEU B 1 8 ? -33.031 27 22.938 1 59.38 8 LEU B N 1
ATOM 2250 C CA . LEU B 1 8 ? -33.844 25.766 22.875 1 59.38 8 LEU B CA 1
ATOM 2251 C C . LEU B 1 8 ? -33.969 25.281 21.438 1 59.38 8 LEU B C 1
ATOM 2253 O O . LEU B 1 8 ? -33.938 24.078 21.188 1 59.38 8 LEU B O 1
ATOM 2257 N N . VAL B 1 9 ? -34.125 26.188 20.531 1 57.97 9 VAL B N 1
ATOM 2258 C CA . VAL B 1 9 ? -34.25 25.812 19.125 1 57.97 9 VAL B CA 1
ATOM 2259 C C . VAL B 1 9 ? -32.906 25.297 18.609 1 57.97 9 VAL B C 1
ATOM 2261 O O . VAL B 1 9 ? -32.875 24.312 17.875 1 57.97 9 VAL B O 1
ATOM 2264 N N . SER B 1 10 ? -31.906 25.922 19.156 1 58.75 10 SER B N 1
ATOM 2265 C CA . SER B 1 10 ? -30.578 25.438 18.75 1 58.75 10 SER B CA 1
ATOM 2266 C C . SER B 1 10 ? -30.266 24.078 19.359 1 58.75 10 SER B C 1
ATOM 2268 O O . SER B 1 10 ? -29.703 23.219 18.688 1 58.75 10 SER B O 1
ATOM 2270 N N . TRP B 1 11 ? -30.75 23.922 20.562 1 59.91 11 TRP B N 1
ATOM 2271 C CA . TRP B 1 11 ? -30.609 22.641 21.234 1 59.91 11 TRP B CA 1
ATOM 2272 C C . TRP B 1 11 ? -31.453 21.562 20.531 1 59.91 11 TRP B C 1
ATOM 2274 O O . TRP B 1 11 ? -30.969 20.469 20.281 1 59.91 11 TRP B O 1
ATOM 2284 N N . ALA B 1 12 ? -32.688 21.875 20.281 1 57.88 12 ALA B N 1
ATOM 2285 C CA . ALA B 1 12 ? -33.594 20.938 19.609 1 57.88 12 ALA B CA 1
ATOM 2286 C C . ALA B 1 12 ? -33.094 20.625 18.188 1 57.88 12 ALA B C 1
ATOM 2288 O O . ALA B 1 12 ? -33.125 19.469 17.766 1 57.88 12 ALA B O 1
ATOM 2289 N N . GLN B 1 13 ? -32.656 21.594 17.516 1 56.91 13 GLN B N 1
ATOM 2290 C CA . GLN B 1 13 ? -32.094 21.359 16.188 1 56.91 13 GLN B CA 1
ATOM 2291 C C . GLN B 1 13 ? -30.828 20.516 16.25 1 56.91 13 GLN B C 1
ATOM 2293 O O . GLN B 1 13 ? -30.625 19.641 15.406 1 56.91 13 GLN B O 1
ATOM 2298 N N . TYR B 1 14 ? -30.234 20.688 17.391 1 53.59 14 TYR B N 1
ATOM 2299 C CA . TYR B 1 14 ? -29.047 19.875 17.609 1 53.59 14 TYR B CA 1
ATOM 2300 C C . TYR B 1 14 ? -29.406 18.406 17.859 1 53.59 14 TYR B C 1
ATOM 2302 O O . TYR B 1 14 ? -28.828 17.5 17.25 1 53.59 14 TYR B O 1
ATOM 2310 N N . HIS B 1 15 ? -30.375 18.188 18.703 1 55.44 15 HIS B N 1
ATOM 2311 C CA . HIS B 1 15 ? -30.734 16.828 19.047 1 55.44 15 HIS B CA 1
ATOM 2312 C C . HIS B 1 15 ? -31.484 16.141 17.891 1 55.44 15 HIS B C 1
ATOM 2314 O O . HIS B 1 15 ? -31.297 14.953 17.656 1 55.44 15 HIS B O 1
ATOM 2320 N N . VAL B 1 16 ? -32.25 16.859 17.234 1 55.38 16 VAL B N 1
ATOM 2321 C CA . VAL B 1 16 ? -32.938 16.297 16.078 1 55.38 16 VAL B CA 1
ATOM 2322 C C . VAL B 1 16 ? -31.906 15.953 14.992 1 55.38 16 VAL B C 1
ATOM 2324 O O . VAL B 1 16 ? -31.953 14.867 14.406 1 55.38 16 VAL B O 1
ATOM 2327 N N . ASN B 1 17 ? -30.984 16.828 14.844 1 53.25 17 ASN B N 1
ATOM 2328 C CA . ASN B 1 17 ? -29.938 16.531 13.875 1 53.25 17 ASN B CA 1
ATOM 2329 C C . ASN B 1 17 ? -29.031 15.398 14.344 1 53.25 17 ASN B C 1
ATOM 2331 O O . ASN B 1 17 ? -28.641 14.547 13.547 1 53.25 17 ASN B O 1
ATOM 2335 N N . HIS B 1 18 ? -28.984 15.43 15.672 1 51.09 18 HIS B N 1
ATOM 2336 C CA . HIS B 1 18 ? -28.234 14.328 16.266 1 51.09 18 HIS B CA 1
ATOM 2337 C C . HIS B 1 18 ? -29.016 13.016 16.156 1 51.09 18 HIS B C 1
ATOM 2339 O O . HIS B 1 18 ? -28.422 11.969 15.867 1 51.09 18 HIS B O 1
ATOM 2345 N N . MET B 1 19 ? -30.219 13.094 16.469 1 53.12 19 MET B N 1
ATOM 2346 C CA . MET B 1 19 ? -31.047 11.898 16.359 1 53.12 19 MET B CA 1
ATOM 2347 C C . MET B 1 19 ? -31.156 11.438 14.906 1 53.12 19 MET B C 1
ATOM 2349 O O . MET B 1 19 ? -31.094 10.234 14.633 1 53.12 19 MET B O 1
ATOM 2353 N N . ILE B 1 20 ? -31.234 12.336 14.07 1 53.25 20 ILE B N 1
ATOM 2354 C CA . ILE B 1 20 ? -31.266 11.984 12.656 1 53.25 20 ILE B CA 1
ATOM 2355 C C . ILE B 1 20 ? -29.906 11.406 12.242 1 53.25 20 ILE B C 1
ATOM 2357 O O . ILE B 1 20 ? -29.844 10.391 11.547 1 53.25 20 ILE B O 1
ATOM 2361 N N . LEU B 1 21 ? -28.969 11.953 12.875 1 49.28 21 LEU B N 1
ATOM 2362 C CA . LEU B 1 21 ? -27.625 11.453 12.609 1 49.28 21 LEU B CA 1
ATOM 2363 C C . LEU B 1 21 ? -27.422 10.07 13.219 1 49.28 21 LEU B C 1
ATOM 2365 O O . LEU B 1 21 ? -26.875 9.172 12.578 1 49.28 21 LEU B O 1
ATOM 2369 N N . LEU B 1 22 ? -27.938 9.992 14.367 1 49.31 22 LEU B N 1
ATOM 2370 C CA . LEU B 1 22 ? -27.875 8.688 15.023 1 49.31 22 LEU B CA 1
ATOM 2371 C C . LEU B 1 22 ? -28.734 7.664 14.281 1 49.31 22 LEU B C 1
ATOM 2373 O O . LEU B 1 22 ? -28.328 6.508 14.125 1 49.31 22 LEU B O 1
ATOM 2377 N N . THR B 1 23 ? -29.891 8.078 13.969 1 51.94 23 THR B N 1
ATOM 2378 C CA . THR B 1 23 ? -30.766 7.164 13.242 1 51.94 23 THR B CA 1
ATOM 2379 C C . THR B 1 23 ? -30.156 6.809 11.883 1 51.94 23 THR B C 1
ATOM 2381 O O . THR B 1 23 ? -30.219 5.652 11.461 1 51.94 23 THR B O 1
ATOM 2384 N N . VAL B 1 24 ? -29.609 7.816 11.273 1 49.72 24 VAL B N 1
ATOM 2385 C CA . VAL B 1 24 ? -28.938 7.562 10 1 49.72 24 VAL B CA 1
ATOM 2386 C C . VAL B 1 24 ? -27.688 6.703 10.227 1 49.72 24 VAL B C 1
ATOM 2388 O O . VAL B 1 24 ? -27.438 5.762 9.477 1 49.72 24 VAL B O 1
ATOM 2391 N N . PHE B 1 25 ? -27.094 7.047 11.32 1 44.38 25 PHE B N 1
ATOM 2392 C CA . PHE B 1 25 ? -25.969 6.223 11.727 1 44.38 25 PHE B CA 1
ATOM 2393 C C . PHE B 1 25 ? -26.422 4.812 12.078 1 44.38 25 PHE B C 1
ATOM 2395 O O . PHE B 1 25 ? -25.766 3.832 11.703 1 44.38 25 PHE B O 1
ATOM 2402 N N . PHE B 1 26 ? -27.422 4.805 12.906 1 49.81 26 PHE B N 1
ATOM 2403 C CA . PHE B 1 26 ? -27.984 3.527 13.32 1 49.81 26 PHE B CA 1
ATOM 2404 C C . PHE B 1 26 ? -28.516 2.748 12.117 1 49.81 26 PHE B C 1
ATOM 2406 O O . PHE B 1 26 ? -28.266 1.547 11.992 1 49.81 26 PHE B O 1
ATOM 2413 N N . LEU B 1 27 ? -29.172 3.371 11.328 1 49.31 27 LEU B N 1
ATOM 2414 C CA . LEU B 1 27 ? -29.672 2.693 10.133 1 49.31 27 LEU B CA 1
ATOM 2415 C C . LEU B 1 27 ? -28.516 2.318 9.203 1 49.31 27 LEU B C 1
ATOM 2417 O O . LEU B 1 27 ? -28.5 1.227 8.633 1 49.31 27 LEU B O 1
ATOM 2421 N N . MET B 1 28 ? -27.562 3.178 9.148 1 45.47 28 MET B N 1
ATOM 2422 C CA . MET B 1 28 ? -26.375 2.879 8.359 1 45.47 28 MET B CA 1
ATOM 2423 C C . MET B 1 28 ? -25.531 1.797 9.039 1 45.47 28 MET B C 1
ATOM 2425 O O . MET B 1 28 ? -24.969 0.938 8.367 1 45.47 28 MET B O 1
ATOM 2429 N N . SER B 1 29 ? -25.453 1.905 10.328 1 44.91 29 SER B N 1
ATOM 2430 C CA . SER B 1 29 ? -24.828 0.822 11.086 1 44.91 29 SER B CA 1
ATOM 2431 C C . SER B 1 29 ? -25.594 -0.485 10.906 1 44.91 29 SER B C 1
ATOM 2433 O O . SER B 1 29 ? -25 -1.551 10.773 1 44.91 29 SER B O 1
ATOM 2435 N N . ILE B 1 30 ? -26.844 -0.331 11.094 1 47.69 30 ILE B N 1
ATOM 2436 C CA . ILE B 1 30 ? -27.672 -1.513 10.852 1 47.69 30 ILE B CA 1
ATOM 2437 C C . ILE B 1 30 ? -27.453 -2.008 9.422 1 47.69 30 ILE B C 1
ATOM 2439 O O . ILE B 1 30 ? -27.281 -3.207 9.195 1 47.69 30 ILE B O 1
ATOM 2443 N N . ILE B 1 31 ? -27.391 -1.181 8.547 1 46.78 31 ILE B N 1
ATOM 2444 C CA . ILE B 1 31 ? -27.125 -1.564 7.164 1 46.78 31 ILE B CA 1
ATOM 2445 C C . ILE B 1 31 ? -25.688 -2.072 7.039 1 46.78 31 ILE B C 1
ATOM 2447 O O . ILE B 1 31 ? -25.438 -3.088 6.383 1 46.78 31 ILE B O 1
ATOM 2451 N N . ARG B 1 32 ? -24.812 -1.448 7.684 1 46.44 32 ARG B N 1
ATOM 2452 C CA . ARG B 1 32 ? -23.422 -1.908 7.691 1 46.44 32 ARG B CA 1
ATOM 2453 C C . ARG B 1 32 ? -23.297 -3.232 8.438 1 46.44 32 ARG B C 1
ATOM 2455 O O . ARG B 1 32 ? -22.578 -4.137 7.984 1 46.44 32 ARG B O 1
ATOM 2462 N N . ASN B 1 33 ? -23.812 -3.16 9.617 1 46.59 33 ASN B N 1
ATOM 2463 C CA . ASN B 1 33 ? -23.844 -4.434 10.336 1 46.59 33 ASN B CA 1
ATOM 2464 C C . ASN B 1 33 ? -24.625 -5.488 9.555 1 46.59 33 ASN B C 1
ATOM 2466 O O . ASN B 1 33 ? -24.234 -6.656 9.523 1 46.59 33 ASN B O 1
ATOM 2470 N N . PHE B 1 34 ? -25.672 -5.098 9.109 1 46.41 34 PHE B N 1
ATOM 2471 C CA . PHE B 1 34 ? -26.375 -6 8.195 1 46.41 34 PHE B CA 1
ATOM 2472 C C . PHE B 1 34 ? -25.531 -6.27 6.957 1 46.41 34 PHE B C 1
ATOM 2474 O O . PHE B 1 34 ? -25.484 -7.398 6.465 1 46.41 34 PHE B O 1
ATOM 2481 N N . GLU B 1 35 ? -24.938 -5.289 6.52 1 46.88 35 GLU B N 1
ATOM 2482 C CA . GLU B 1 35 ? -23.969 -5.492 5.441 1 46.88 35 GLU B CA 1
ATOM 2483 C C . GLU B 1 35 ? -22.812 -6.367 5.895 1 46.88 35 GLU B C 1
ATOM 2485 O O . GLU B 1 35 ? -22.359 -7.254 5.16 1 46.88 35 GLU B O 1
ATOM 2490 N N . TYR B 1 36 ? -22.25 -5.961 7.02 1 46.12 36 TYR B N 1
ATOM 2491 C CA . TYR B 1 36 ? -21.266 -6.848 7.633 1 46.12 36 TYR B CA 1
ATOM 2492 C C . TYR B 1 36 ? -21.828 -8.258 7.793 1 46.12 36 TYR B C 1
ATOM 2494 O O . TYR B 1 36 ? -21.188 -9.234 7.414 1 46.12 36 TYR B O 1
ATOM 2502 N N . MET B 1 37 ? -22.875 -8.328 8.539 1 46.12 37 MET B N 1
ATOM 2503 C CA . MET B 1 37 ? -23.531 -9.633 8.664 1 46.12 37 MET B CA 1
ATOM 2504 C C . MET B 1 37 ? -23.953 -10.156 7.301 1 46.12 37 MET B C 1
ATOM 2506 O O . MET B 1 37 ? -23.844 -11.352 7.031 1 46.12 37 MET B O 1
ATOM 2510 N N . TYR B 1 38 ? -24.438 -9.344 6.527 1 46.25 38 TYR B N 1
ATOM 2511 C CA . TYR B 1 38 ? -24.75 -9.688 5.145 1 46.25 38 TYR B CA 1
ATOM 2512 C C . TYR B 1 38 ? -23.5 -10.078 4.379 1 46.25 38 TYR B C 1
ATOM 2514 O O . TYR B 1 38 ? -23.484 -11.086 3.666 1 46.25 38 TYR B O 1
ATOM 2522 N N . HIS B 1 39 ? -22.516 -9.227 4.543 1 48.16 39 HIS B N 1
ATOM 2523 C CA . HIS B 1 39 ? -21.297 -9.562 3.832 1 48.16 39 HIS B CA 1
ATOM 2524 C C . HIS B 1 39 ? -20.734 -10.898 4.301 1 48.16 39 HIS B C 1
ATOM 2526 O O . HIS B 1 39 ? -20.312 -11.727 3.484 1 48.16 39 HIS B O 1
ATOM 2532 N N . LYS B 1 40 ? -20.656 -10.984 5.605 1 49.31 40 LYS B N 1
ATOM 2533 C CA . LYS B 1 40 ? -20.219 -12.289 6.102 1 49.31 40 LYS B CA 1
ATOM 2534 C C . LYS B 1 40 ? -21.172 -13.391 5.672 1 49.31 40 LYS B C 1
ATOM 2536 O O . LYS B 1 40 ? -20.75 -14.461 5.234 1 49.31 40 LYS B O 1
ATOM 2541 N N . LEU B 1 41 ? -22.391 -13.172 5.926 1 49 41 LEU B N 1
ATOM 2542 C CA . LEU B 1 41 ? -23.391 -14.156 5.496 1 49 41 LEU B CA 1
ATOM 2543 C C . LEU B 1 41 ? -23.406 -14.281 3.975 1 49 41 LEU B C 1
ATOM 2545 O O . LEU B 1 41 ? -23.531 -15.383 3.439 1 49 41 LEU B O 1
ATOM 2549 N N . TYR B 1 42 ? -23.234 -13.18 3.361 1 47.84 42 TYR B N 1
ATOM 2550 C CA . TYR B 1 42 ? -23.156 -13.125 1.906 1 47.84 42 TYR B CA 1
ATOM 2551 C C . TYR B 1 42 ? -21.922 -13.867 1.4 1 47.84 42 TYR B C 1
ATOM 2553 O O . TYR B 1 42 ? -22 -14.648 0.451 1 47.84 42 TYR B O 1
ATOM 2561 N N . LEU B 1 43 ? -20.828 -13.594 2.016 1 49.78 43 LEU B N 1
ATOM 2562 C CA . LEU B 1 43 ? -19.641 -14.344 1.639 1 49.78 43 LEU B CA 1
ATOM 2563 C C . LEU B 1 43 ? -19.828 -15.836 1.889 1 49.78 43 LEU B C 1
ATOM 2565 O O . LEU B 1 43 ? -19.422 -16.672 1.076 1 49.78 43 LEU B O 1
ATOM 2569 N N . ARG B 1 44 ? -20.375 -16.094 2.996 1 51.44 44 ARG B N 1
ATOM 2570 C CA . ARG B 1 44 ? -20.656 -17.5 3.305 1 51.44 44 ARG B CA 1
ATOM 2571 C C . ARG B 1 44 ? -21.688 -18.078 2.342 1 51.44 44 ARG B C 1
ATOM 2573 O O . ARG B 1 44 ? -21.531 -19.203 1.877 1 51.44 44 ARG B O 1
ATOM 2580 N N . LEU B 1 45 ? -22.688 -17.344 2.148 1 49.81 45 LEU B N 1
ATOM 2581 C CA . LEU B 1 45 ? -23.703 -17.812 1.214 1 49.81 45 LEU B CA 1
ATOM 2582 C C . LEU B 1 45 ? -23.141 -17.922 -0.197 1 49.81 45 LEU B C 1
ATOM 2584 O O . LEU B 1 45 ? -23.438 -18.875 -0.921 1 49.81 45 LEU B O 1
ATOM 2588 N N . LEU B 1 46 ? -22.391 -17.016 -0.516 1 48.12 46 LEU B N 1
ATOM 2589 C CA . LEU B 1 46 ? -21.734 -17.062 -1.817 1 48.12 46 LEU B CA 1
ATOM 2590 C C . LEU B 1 46 ? -20.75 -18.234 -1.889 1 48.12 46 LEU B C 1
ATOM 2592 O O . LEU B 1 46 ? -20.656 -18.906 -2.922 1 48.12 46 LEU B O 1
ATOM 2596 N N . SER B 1 47 ? -20.016 -18.344 -0.853 1 48.62 47 SER B N 1
ATOM 2597 C CA . SER B 1 47 ? -19.109 -19.5 -0.827 1 48.62 47 SER B CA 1
ATOM 2598 C C . SER B 1 47 ? -19.891 -20.812 -0.974 1 48.62 47 SER B C 1
ATOM 2600 O O . SER B 1 47 ? -19.406 -21.766 -1.583 1 48.62 47 SER B O 1
ATOM 2602 N N . ILE B 1 48 ? -20.922 -20.859 -0.343 1 46.28 48 ILE B N 1
ATOM 2603 C CA . ILE B 1 48 ? -21.766 -22.062 -0.465 1 46.28 48 ILE B CA 1
ATOM 2604 C C . ILE B 1 48 ? -22.391 -22.094 -1.854 1 46.28 48 ILE B C 1
ATOM 2606 O O . ILE B 1 48 ? -22.469 -23.156 -2.477 1 46.28 48 ILE B O 1
ATOM 2610 N N . THR B 1 49 ? -23.031 -21.062 -2.146 1 43.19 49 THR B N 1
ATOM 2611 C CA . THR B 1 49 ? -23.75 -21.047 -3.414 1 43.19 49 THR B CA 1
ATOM 2612 C C . THR B 1 49 ? -22.766 -21.062 -4.59 1 43.19 49 THR B C 1
ATOM 2614 O O . THR B 1 49 ? -23.109 -21.516 -5.684 1 43.19 49 THR B O 1
ATOM 2617 N N . TYR B 1 50 ? -21.719 -20.359 -4.438 1 44.72 50 TYR B N 1
ATOM 2618 C CA . TYR B 1 50 ? -20.766 -20.391 -5.543 1 44.72 50 TYR B CA 1
ATOM 2619 C C . TYR B 1 50 ? -19.953 -21.688 -5.523 1 44.72 50 TYR B C 1
ATOM 2621 O O . TYR B 1 50 ? -18.812 -21.703 -5.996 1 44.72 50 TYR B O 1
ATOM 2629 N N . TYR B 1 51 ? -20.344 -22.562 -4.773 1 45.5 51 TYR B N 1
ATOM 2630 C CA . TYR B 1 51 ? -19.672 -23.844 -4.859 1 45.5 51 TYR B CA 1
ATOM 2631 C C . TYR B 1 51 ? -19.562 -24.312 -6.309 1 45.5 51 TYR B C 1
ATOM 2633 O O . TYR B 1 51 ? -18.734 -25.172 -6.629 1 45.5 51 TYR B O 1
ATOM 2641 N N . PRO B 1 52 ? -20.578 -24.016 -7.047 1 44.03 52 PRO B N 1
ATOM 2642 C CA . PRO B 1 52 ? -20.234 -24.484 -8.391 1 44.03 52 PRO B CA 1
ATOM 2643 C C . PRO B 1 52 ? -19.078 -23.719 -9 1 44.03 52 PRO B C 1
ATOM 2645 O O . PRO B 1 52 ? -18.703 -23.953 -10.156 1 44.03 52 PRO B O 1
ATOM 2648 N N . ASN B 1 53 ? -18.547 -22.734 -8.445 1 50 53 ASN B N 1
ATOM 2649 C CA . ASN B 1 53 ? -17.406 -21.906 -8.844 1 50 53 ASN B CA 1
ATOM 2650 C C . ASN B 1 53 ? -16.203 -22.75 -9.25 1 50 53 ASN B C 1
ATOM 2652 O O . ASN B 1 53 ? -15.125 -22.219 -9.508 1 50 53 ASN B O 1
ATOM 2656 N N . LYS B 1 54 ? -16.609 -24.016 -9.32 1 63.34 54 LYS B N 1
ATOM 2657 C CA . LYS B 1 54 ? -15.539 -24.875 -9.805 1 63.34 54 LYS B CA 1
ATOM 2658 C C . LYS B 1 54 ? -15.695 -25.172 -11.289 1 63.34 54 LYS B C 1
ATOM 2660 O O . LYS B 1 54 ? -15.391 -26.281 -11.75 1 63.34 54 LYS B O 1
ATOM 2665 N N . SER B 1 55 ? -16.547 -24.109 -12.023 1 75.12 55 SER B N 1
ATOM 2666 C CA . SER B 1 55 ? -16.594 -24.234 -13.477 1 75.12 55 SER B CA 1
ATOM 2667 C C . SER B 1 55 ? -15.898 -23.062 -14.148 1 75.12 55 SER B C 1
ATOM 2669 O O . SER B 1 55 ? -16.297 -21.906 -13.969 1 75.12 55 SER B O 1
ATOM 2671 N N . PRO B 1 56 ? -14.914 -23.297 -14.883 1 81.75 56 PRO B N 1
ATOM 2672 C CA . PRO B 1 56 ? -14.18 -22.25 -15.594 1 81.75 56 PRO B CA 1
ATOM 2673 C C . PRO B 1 56 ? -15.078 -21.406 -16.5 1 81.75 56 PRO B C 1
ATOM 2675 O O . PRO B 1 56 ? -14.844 -20.203 -16.656 1 81.75 56 PRO B O 1
ATOM 2678 N N . VAL B 1 57 ? -16.141 -22.016 -16.953 1 80.19 57 VAL B N 1
ATOM 2679 C CA . VAL B 1 57 ? -17.031 -21.328 -17.875 1 80.19 57 VAL B CA 1
ATOM 2680 C C . VAL B 1 57 ? -17.781 -20.219 -17.125 1 80.19 57 VAL B C 1
ATOM 2682 O O . VAL B 1 57 ? -17.953 -19.109 -17.656 1 80.19 57 VAL B O 1
ATOM 2685 N N . VAL B 1 58 ? -18.188 -20.484 -15.984 1 77.31 58 VAL B N 1
ATOM 2686 C CA . VAL B 1 58 ? -18.922 -19.516 -15.18 1 77.31 58 VAL B CA 1
ATOM 2687 C C . VAL B 1 58 ? -18.031 -18.328 -14.852 1 77.31 58 VAL B C 1
ATOM 2689 O O . VAL B 1 58 ? -18.438 -17.172 -14.969 1 77.31 58 VAL B O 1
ATOM 2692 N N . ILE B 1 59 ? -16.844 -18.594 -14.484 1 85.12 59 ILE B N 1
ATOM 2693 C CA . ILE B 1 59 ? -15.883 -17.547 -14.133 1 85.12 59 ILE B CA 1
ATOM 2694 C C . ILE B 1 59 ? -15.57 -16.703 -15.367 1 85.12 59 ILE B C 1
ATOM 2696 O O . ILE B 1 59 ? -15.531 -15.477 -15.297 1 85.12 59 ILE B O 1
ATOM 2700 N N . ARG B 1 60 ? -15.438 -17.391 -16.469 1 86.38 60 ARG B N 1
ATOM 2701 C CA . ARG B 1 60 ? -15.148 -16.688 -17.719 1 86.38 60 ARG B CA 1
ATOM 2702 C C . ARG B 1 60 ? -16.297 -15.758 -18.109 1 86.38 60 ARG B C 1
ATOM 2704 O O . ARG B 1 60 ? -16.078 -14.641 -18.562 1 86.38 60 ARG B O 1
ATOM 2711 N N . ASN B 1 61 ? -17.438 -16.172 -17.875 1 81.5 61 ASN B N 1
ATOM 2712 C CA . ASN B 1 61 ? -18.609 -15.352 -18.172 1 81.5 61 ASN B CA 1
ATOM 2713 C C . ASN B 1 61 ? -18.688 -14.125 -17.266 1 81.5 61 ASN B C 1
ATOM 2715 O O . ASN B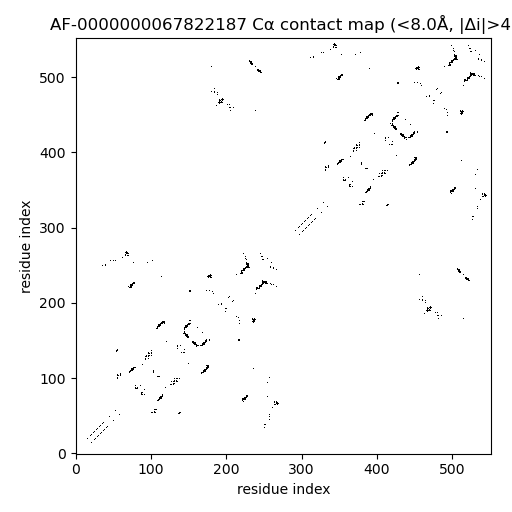 1 61 ? -19.109 -13.055 -17.703 1 81.5 61 ASN B O 1
ATOM 2719 N N . ASP B 1 62 ? -18.297 -14.328 -16.078 1 80.81 62 ASP B N 1
ATOM 2720 C CA . ASP B 1 62 ? -18.312 -13.219 -15.133 1 80.81 62 ASP B CA 1
ATOM 2721 C C . ASP B 1 62 ? -17.312 -12.141 -15.539 1 80.81 62 ASP B C 1
ATOM 2723 O O . ASP B 1 62 ? -17.531 -10.953 -15.297 1 80.81 62 ASP B O 1
ATOM 2727 N N . VAL B 1 63 ? -16.219 -12.562 -16.156 1 87.5 63 VAL B N 1
ATOM 2728 C CA . VAL B 1 63 ? -15.133 -11.633 -16.453 1 87.5 63 VAL B CA 1
ATOM 2729 C C . VAL B 1 63 ? -15.297 -11.07 -17.859 1 87.5 63 VAL B C 1
ATOM 2731 O O . VAL B 1 63 ? -14.797 -9.984 -18.156 1 87.5 63 VAL B O 1
ATOM 2734 N N . ASN B 1 64 ? -15.992 -11.75 -18.719 1 86.75 64 ASN B N 1
ATOM 2735 C CA . ASN B 1 64 ? -16.172 -11.336 -20.109 1 86.75 64 ASN B CA 1
ATOM 2736 C C . ASN B 1 64 ? -16.875 -9.984 -20.203 1 86.75 64 ASN B C 1
ATOM 2738 O O . ASN B 1 64 ? -16.656 -9.242 -21.156 1 86.75 64 ASN B O 1
ATOM 2742 N N . ASN B 1 65 ? -17.594 -9.602 -19.203 1 82.88 65 ASN B N 1
ATOM 2743 C CA . ASN B 1 65 ? -18.328 -8.344 -19.234 1 82.88 65 ASN B CA 1
ATOM 2744 C C . ASN B 1 65 ? -17.516 -7.195 -18.656 1 82.88 65 ASN B C 1
ATOM 2746 O O . ASN B 1 65 ? -17.984 -6.055 -18.609 1 82.88 65 ASN B O 1
ATOM 2750 N N . LEU B 1 66 ? -16.375 -7.523 -18.25 1 88.25 66 LEU B N 1
ATOM 2751 C CA . LEU B 1 66 ? -15.531 -6.484 -17.656 1 88.25 66 LEU B CA 1
ATOM 2752 C C . LEU B 1 66 ? -14.781 -5.711 -18.734 1 88.25 66 LEU B C 1
ATOM 2754 O O . LEU B 1 66 ? -14.336 -6.297 -19.734 1 88.25 66 LEU B O 1
ATOM 2758 N N . ALA B 1 67 ? -14.648 -4.414 -18.625 1 87.31 67 ALA B N 1
ATOM 2759 C CA . ALA B 1 67 ? -14.008 -3.541 -19.609 1 87.31 67 ALA B CA 1
ATOM 2760 C C . ALA B 1 67 ? -12.516 -3.859 -19.719 1 87.31 67 ALA B C 1
ATOM 2762 O O . ALA B 1 67 ? -11.93 -3.719 -20.797 1 87.31 67 ALA B O 1
ATOM 2763 N N . LYS B 1 68 ? -11.906 -4.219 -18.625 1 91.62 68 LYS B N 1
ATOM 2764 C CA . LYS B 1 68 ? -10.492 -4.586 -18.594 1 91.62 68 LYS B CA 1
ATOM 2765 C C . LYS B 1 68 ? -10.219 -5.609 -17.5 1 91.62 68 LYS B C 1
ATOM 2767 O O . LYS B 1 68 ? -10.93 -5.66 -16.5 1 91.62 68 LYS B O 1
ATOM 2772 N N . ILE B 1 69 ? -9.211 -6.371 -17.734 1 92.62 69 ILE B N 1
ATOM 2773 C CA . ILE B 1 69 ? -8.789 -7.383 -16.766 1 92.62 69 ILE B CA 1
ATOM 2774 C C . ILE B 1 69 ? -7.293 -7.234 -16.484 1 92.62 69 ILE B C 1
ATOM 2776 O O . ILE B 1 69 ? -6.504 -6.984 -17.406 1 92.62 69 ILE B O 1
ATOM 2780 N N . PRO B 1 70 ? -6.934 -7.359 -15.266 1 95 70 PRO B N 1
ATOM 2781 C CA . PRO B 1 70 ? -5.5 -7.281 -14.977 1 95 70 PRO B CA 1
ATOM 2782 C C . PRO B 1 70 ? -4.711 -8.43 -15.594 1 95 70 PRO B C 1
ATOM 2784 O O . PRO B 1 70 ? -5.223 -9.547 -15.719 1 95 70 PRO B O 1
ATOM 2787 N N . LYS B 1 71 ? -3.504 -8.156 -15.953 1 96.19 71 LYS B N 1
ATOM 2788 C CA . LYS B 1 71 ? -2.629 -9.188 -16.5 1 96.19 71 LYS B CA 1
ATOM 2789 C C . LYS B 1 71 ? -1.829 -9.867 -15.391 1 96.19 71 LYS B C 1
ATOM 2791 O O . LYS B 1 71 ? -1.346 -10.984 -15.562 1 96.19 71 LYS B O 1
ATOM 2796 N N . HIS B 1 72 ? -1.673 -9.227 -14.312 1 97.81 72 HIS B N 1
ATOM 2797 C CA . HIS B 1 72 ? -0.903 -9.711 -13.172 1 97.81 72 HIS B CA 1
ATOM 2798 C C . HIS B 1 72 ? -1.575 -9.336 -11.859 1 97.81 72 HIS B C 1
ATOM 2800 O O . HIS B 1 72 ? -1.74 -8.148 -11.555 1 97.81 72 HIS B O 1
ATOM 2806 N N . ILE B 1 73 ? -1.94 -10.328 -11.102 1 97.88 73 ILE B N 1
ATOM 2807 C CA . ILE B 1 73 ? -2.578 -10.086 -9.812 1 97.88 73 ILE B CA 1
ATOM 2808 C C . ILE B 1 73 ? -1.685 -10.609 -8.688 1 97.88 73 ILE B C 1
ATOM 2810 O O . ILE B 1 73 ? -1.075 -11.672 -8.812 1 97.88 73 ILE B O 1
ATOM 2814 N N . SER B 1 74 ? -1.595 -9.82 -7.652 1 97.69 74 SER B N 1
ATOM 2815 C CA . SER B 1 74 ? -0.951 -10.281 -6.426 1 97.69 74 SER B CA 1
ATOM 2816 C C . SER B 1 74 ? -1.967 -10.445 -5.297 1 97.69 74 SER B C 1
ATOM 2818 O O . SER B 1 74 ? -2.846 -9.602 -5.117 1 97.69 74 SER B O 1
ATOM 2820 N N . CYS B 1 75 ? -1.909 -11.547 -4.598 1 97.56 75 CYS B N 1
ATOM 2821 C CA . CYS B 1 75 ? -2.824 -11.82 -3.496 1 97.56 75 CYS B CA 1
ATOM 2822 C C . CYS B 1 75 ? -2.07 -11.945 -2.18 1 97.56 75 CYS B C 1
ATOM 2824 O O . CYS B 1 75 ? -1.127 -12.734 -2.07 1 97.56 75 CYS B O 1
ATOM 2826 N N . LEU B 1 76 ? -2.473 -11.109 -1.287 1 95.31 76 LEU B N 1
ATOM 2827 C CA . LEU B 1 76 ? -1.959 -11.211 0.075 1 95.31 76 LEU B CA 1
ATOM 2828 C C . LEU B 1 76 ? -2.797 -12.172 0.906 1 95.31 76 LEU B C 1
ATOM 2830 O O . LEU B 1 76 ? -3.977 -11.922 1.158 1 95.31 76 LEU B O 1
ATOM 2834 N N . ILE B 1 77 ? -2.209 -13.234 1.33 1 92.94 77 ILE B N 1
ATOM 2835 C CA . ILE B 1 77 ? -2.939 -14.203 2.143 1 92.94 77 ILE B CA 1
ATOM 2836 C C . ILE B 1 77 ? -2.238 -14.375 3.488 1 92.94 77 ILE B C 1
ATOM 2838 O O . ILE B 1 77 ? -1.028 -14.172 3.598 1 92.94 77 ILE B O 1
ATOM 2842 N N . CYS B 1 78 ? -3.002 -14.625 4.484 1 85.56 78 CYS B N 1
ATOM 2843 C CA . CYS B 1 78 ? -2.465 -14.859 5.82 1 85.56 78 CYS B CA 1
ATOM 2844 C C . CYS B 1 78 ? -2.666 -16.312 6.242 1 85.56 78 CYS B C 1
ATOM 2846 O O . CYS B 1 78 ? -3.697 -16.922 5.934 1 85.56 78 CYS B O 1
ATOM 2848 N N . MET B 1 79 ? -1.594 -16.75 6.844 1 84.75 79 MET B N 1
ATOM 2849 C CA . MET B 1 79 ? -1.692 -18.125 7.363 1 84.75 79 MET B CA 1
ATOM 2850 C C . MET B 1 79 ? -2.609 -18.172 8.578 1 84.75 79 MET B C 1
ATOM 2852 O O . MET B 1 79 ? -2.393 -17.453 9.555 1 84.75 79 MET B O 1
ATOM 2856 N N . ARG B 1 80 ? -3.562 -19 8.484 1 80.56 80 ARG B N 1
ATOM 2857 C CA . ARG B 1 80 ? -4.492 -19.188 9.594 1 80.56 80 ARG B CA 1
ATOM 2858 C C . ARG B 1 80 ? -3.994 -20.25 10.562 1 80.56 80 ARG B C 1
ATOM 2860 O O . ARG B 1 80 ? -3.133 -21.062 10.203 1 80.56 80 ARG B O 1
ATOM 2867 N N . SER B 1 81 ? -4.516 -20.094 11.719 1 78.81 81 SER B N 1
ATOM 2868 C CA . SER B 1 81 ? -4.109 -21.047 12.734 1 78.81 81 SER B CA 1
ATOM 2869 C C . SER B 1 81 ? -4.477 -22.469 12.32 1 78.81 81 SER B C 1
ATOM 2871 O O . SER B 1 81 ? -5.484 -22.688 11.648 1 78.81 81 SER B O 1
ATOM 2873 N N . GLU B 1 82 ? -3.625 -23.375 12.734 1 78.19 82 GLU B N 1
ATOM 2874 C CA . GLU B 1 82 ? -3.865 -24.781 12.422 1 78.19 82 GLU B CA 1
ATOM 2875 C C . GLU B 1 82 ? -5.184 -25.266 13.023 1 78.19 82 GLU B C 1
ATOM 2877 O O . GLU B 1 82 ? -5.789 -26.203 12.523 1 78.19 82 GLU B O 1
ATOM 2882 N N . ASP B 1 83 ? -5.543 -24.578 14.031 1 76.06 83 ASP B N 1
ATOM 2883 C CA . ASP B 1 83 ? -6.758 -24.969 14.734 1 76.06 83 ASP B CA 1
ATOM 2884 C C . ASP B 1 83 ? -8 -24.516 13.969 1 76.06 83 ASP B C 1
ATOM 2886 O O . ASP B 1 83 ? -9.109 -25 14.234 1 76.06 83 ASP B O 1
ATOM 2890 N N . ASP B 1 84 ? -7.754 -23.766 13.109 1 71.81 84 ASP B N 1
ATOM 2891 C CA . ASP B 1 84 ? -8.875 -23.266 12.312 1 71.81 84 ASP B CA 1
ATOM 2892 C C . ASP B 1 84 ? -9.25 -24.25 11.211 1 71.81 84 ASP B C 1
ATOM 2894 O O . ASP B 1 84 ? -8.422 -25.047 10.781 1 71.81 84 ASP B O 1
ATOM 2898 N N . GLU B 1 85 ? -10.531 -24.266 10.945 1 67.31 85 GLU B N 1
ATOM 2899 C CA . GLU B 1 85 ? -10.945 -25.031 9.773 1 67.31 85 GLU B CA 1
ATOM 2900 C C . GLU B 1 85 ? -10.188 -24.594 8.523 1 67.31 85 GLU B C 1
ATOM 2902 O O . GLU B 1 85 ? -10.141 -23.406 8.211 1 67.31 85 GLU B O 1
ATOM 2907 N N . ASN B 1 86 ? -9.492 -25.5 7.812 1 71.5 86 ASN B N 1
ATOM 2908 C CA . ASN B 1 86 ? -8.695 -25.203 6.629 1 71.5 86 ASN B CA 1
ATOM 2909 C C . ASN B 1 86 ? -7.531 -24.281 6.949 1 71.5 86 ASN B C 1
ATOM 2911 O O . ASN B 1 86 ? -7.219 -23.375 6.172 1 71.5 86 ASN B O 1
ATOM 2915 N N . GLY B 1 87 ? -7.164 -24.438 8.172 1 79.38 87 GLY B N 1
ATOM 2916 C CA . GLY B 1 87 ? -6.047 -23.609 8.602 1 79.38 87 GLY B CA 1
ATOM 2917 C C . GLY B 1 87 ? -4.699 -24.266 8.344 1 79.38 87 GLY B C 1
ATOM 2918 O O . GLY B 1 87 ? -4.609 -25.281 7.672 1 79.38 87 GLY B O 1
ATOM 2919 N N . GLY B 1 88 ? -3.586 -23.516 8.648 1 86.06 88 GLY B N 1
ATOM 2920 C CA . GLY B 1 88 ? -2.225 -24 8.5 1 86.06 88 GLY B CA 1
ATOM 2921 C C . GLY B 1 88 ? -1.755 -24.016 7.055 1 86.06 88 GLY B C 1
ATOM 2922 O O . GLY B 1 88 ? -2.273 -23.281 6.219 1 86.06 88 GLY B O 1
ATOM 2923 N N . ILE B 1 89 ? -0.774 -24.844 6.789 1 90.12 89 ILE B N 1
ATOM 2924 C CA . ILE B 1 89 ? -0.148 -24.922 5.473 1 90.12 89 ILE B CA 1
ATOM 2925 C C . ILE B 1 89 ? -1.131 -25.516 4.469 1 90.12 89 ILE B C 1
ATOM 2927 O O . ILE B 1 89 ? -1.207 -25.062 3.32 1 90.12 89 ILE B O 1
ATOM 2931 N N . GLU B 1 90 ? -1.841 -26.469 4.914 1 88.88 90 GLU B N 1
ATOM 2932 C CA . GLU B 1 90 ? -2.816 -27.109 4.035 1 88.88 90 GLU B CA 1
ATOM 2933 C C . GLU B 1 90 ? -3.869 -26.109 3.562 1 88.88 90 GLU B C 1
ATOM 2935 O O . GLU B 1 90 ? -4.258 -26.125 2.393 1 88.88 90 GLU B O 1
ATOM 2940 N N . GLY B 1 91 ? -4.293 -25.312 4.457 1 90.06 91 GLY B N 1
ATOM 2941 C CA . GLY B 1 91 ? -5.25 -24.281 4.098 1 90.06 91 GLY B CA 1
ATOM 2942 C C . GLY B 1 91 ? -4.703 -23.281 3.094 1 90.06 91 GLY B C 1
ATOM 2943 O O . GLY B 1 91 ? -5.391 -22.922 2.141 1 90.06 91 GLY B O 1
ATOM 2944 N N . ALA B 1 92 ? -3.518 -22.875 3.334 1 93.62 92 ALA B N 1
ATOM 2945 C CA . ALA B 1 92 ? -2.877 -21.938 2.428 1 93.62 92 ALA B CA 1
ATOM 2946 C C . ALA B 1 92 ? -2.715 -22.531 1.032 1 93.62 92 ALA B C 1
ATOM 2948 O O . ALA B 1 92 ? -2.984 -21.859 0.03 1 93.62 92 ALA B O 1
ATOM 2949 N N . VAL B 1 93 ? -2.311 -23.766 1.008 1 94.19 93 VAL B N 1
ATOM 2950 C CA . VAL B 1 93 ? -2.109 -24.469 -0.255 1 94.19 93 VAL B CA 1
ATOM 2951 C C . VAL B 1 93 ? -3.438 -24.594 -0.998 1 94.19 93 VAL B C 1
ATOM 2953 O O . VAL B 1 93 ? -3.498 -24.391 -2.213 1 94.19 93 VAL B O 1
ATOM 2956 N N . SER B 1 94 ? -4.418 -24.906 -0.311 1 91.69 94 SER B N 1
ATOM 2957 C CA . SER B 1 94 ? -5.754 -25 -0.898 1 91.69 94 SER B CA 1
ATOM 2958 C C . SER B 1 94 ? -6.207 -23.656 -1.46 1 91.69 94 SER B C 1
ATOM 2960 O O . SER B 1 94 ? -6.77 -23.594 -2.555 1 91.69 94 SER B O 1
ATOM 2962 N N . ASP B 1 95 ? -5.984 -22.625 -0.709 1 93.88 95 ASP B N 1
ATOM 2963 C CA . ASP B 1 95 ? -6.332 -21.266 -1.149 1 93.88 95 ASP B CA 1
ATOM 2964 C C . ASP B 1 95 ? -5.609 -20.906 -2.445 1 93.88 95 ASP B C 1
ATOM 2966 O O . ASP B 1 95 ? -6.219 -20.375 -3.375 1 93.88 95 ASP B O 1
ATOM 2970 N N . ILE B 1 96 ? -4.379 -21.188 -2.465 1 96.88 96 ILE B N 1
ATOM 2971 C CA . ILE B 1 96 ? -3.562 -20.859 -3.631 1 96.88 96 ILE B CA 1
ATOM 2972 C C . ILE B 1 96 ? -4.07 -21.641 -4.844 1 96.88 96 ILE B C 1
ATOM 2974 O O . ILE B 1 96 ? -4.125 -21.094 -5.953 1 96.88 96 ILE B O 1
ATOM 2978 N N . ALA B 1 97 ? -4.43 -22.859 -4.621 1 95.5 97 ALA B N 1
ATOM 2979 C CA . ALA B 1 97 ? -4.957 -23.688 -5.703 1 95.5 97 ALA B CA 1
ATOM 2980 C C . ALA B 1 97 ? -6.238 -23.094 -6.277 1 95.5 97 ALA B C 1
ATOM 2982 O O . ALA B 1 97 ? -6.434 -23.078 -7.496 1 95.5 97 ALA B O 1
ATOM 2983 N N . GLU B 1 98 ? -7.066 -22.641 -5.453 1 93.5 98 GLU B N 1
ATOM 2984 C CA . GLU B 1 98 ? -8.305 -21.984 -5.895 1 93.5 98 GLU B CA 1
ATOM 2985 C C . GLU B 1 98 ? -8.008 -20.719 -6.676 1 93.5 98 GLU B C 1
ATOM 2987 O O . GLU B 1 98 ? -8.586 -20.484 -7.742 1 93.5 98 GLU B O 1
ATOM 2992 N N . LEU B 1 99 ? -7.141 -19.938 -6.152 1 97.12 99 LEU B N 1
ATOM 2993 C CA . LEU B 1 99 ? -6.77 -18.688 -6.82 1 97.12 99 LEU B CA 1
ATOM 2994 C C . LEU B 1 99 ? -6.195 -18.969 -8.203 1 97.12 99 LEU B C 1
ATOM 2996 O O . LEU B 1 99 ? -6.473 -18.234 -9.156 1 97.12 99 LEU B O 1
ATOM 3000 N N . ALA B 1 100 ? -5.387 -19.984 -8.273 1 96.94 100 ALA B N 1
ATOM 3001 C CA . ALA B 1 100 ? -4.816 -20.375 -9.562 1 96.94 100 ALA B CA 1
ATOM 3002 C C . ALA B 1 100 ? -5.91 -20.719 -10.57 1 96.94 100 ALA B C 1
ATOM 3004 O O . ALA B 1 100 ? -5.871 -20.266 -11.711 1 96.94 100 ALA B O 1
ATOM 3005 N N . ALA B 1 101 ? -6.848 -21.484 -10.125 1 94.12 101 ALA B N 1
ATOM 3006 C CA . ALA B 1 101 ? -7.957 -21.859 -10.992 1 94.12 101 ALA B CA 1
ATOM 3007 C C . ALA B 1 101 ? -8.766 -20.641 -11.43 1 94.12 101 ALA B C 1
ATOM 3009 O O . ALA B 1 101 ? -9.148 -20.531 -12.594 1 94.12 101 ALA B O 1
ATOM 3010 N N . TRP B 1 102 ? -9.016 -19.766 -10.484 1 94.44 102 TRP B N 1
ATOM 3011 C CA . TRP B 1 102 ? -9.773 -18.547 -10.789 1 94.44 102 TRP B CA 1
ATOM 3012 C C . TRP B 1 102 ? -9.031 -17.688 -11.812 1 94.44 102 TRP B C 1
ATOM 3014 O O . TRP B 1 102 ? -9.633 -17.203 -12.773 1 94.44 102 TRP B O 1
ATOM 3024 N N . CYS B 1 103 ? -7.746 -17.531 -11.609 1 96.44 103 CYS B N 1
ATOM 3025 C CA . CYS B 1 103 ? -6.949 -16.719 -12.523 1 96.44 103 CYS B CA 1
ATOM 3026 C C . CYS B 1 103 ? -6.949 -17.312 -13.93 1 96.44 103 CYS B C 1
ATOM 3028 O O . CYS B 1 103 ? -7.184 -16.594 -14.906 1 96.44 103 CYS B O 1
ATOM 3030 N N . LEU B 1 104 ? -6.746 -18.578 -13.992 1 93.94 104 LEU B N 1
ATOM 3031 C CA . LEU B 1 104 ? -6.742 -19.234 -15.289 1 93.94 104 LEU B CA 1
ATOM 3032 C C . LEU B 1 104 ? -8.094 -19.094 -15.977 1 93.94 104 LEU B C 1
ATOM 3034 O O . LEU B 1 104 ? -8.156 -18.797 -17.172 1 93.94 104 LEU B O 1
ATOM 3038 N N . SER B 1 105 ? -9.102 -19.328 -15.242 1 91.94 105 SER B N 1
ATOM 3039 C CA . SER B 1 105 ? -10.453 -19.234 -15.789 1 91.94 105 SER B CA 1
ATOM 3040 C C . SER B 1 105 ? -10.758 -17.828 -16.266 1 91.94 105 SER B C 1
ATOM 3042 O O . SER B 1 105 ? -11.484 -17.625 -17.234 1 91.94 105 SER B O 1
ATOM 3044 N N . ALA B 1 106 ? -10.211 -16.859 -15.562 1 93.38 106 ALA B N 1
ATOM 3045 C CA . ALA B 1 106 ? -10.469 -15.453 -15.883 1 93.38 106 ALA B CA 1
ATOM 3046 C C . ALA B 1 106 ? -9.547 -14.977 -17 1 93.38 106 ALA B C 1
ATOM 3048 O O . ALA B 1 106 ? -9.695 -13.859 -17.5 1 93.38 106 ALA B O 1
ATOM 3049 N N . GLY B 1 107 ? -8.531 -15.797 -17.344 1 93 107 GLY B N 1
ATOM 3050 C CA . GLY B 1 107 ? -7.598 -15.422 -18.391 1 93 107 GLY B CA 1
ATOM 3051 C C . GLY B 1 107 ? -6.449 -14.57 -17.891 1 93 107 GLY B C 1
ATOM 3052 O O . GLY B 1 107 ? -5.879 -13.781 -18.641 1 93 107 GLY B O 1
ATOM 3053 N N . ILE B 1 108 ? -6.145 -14.602 -16.656 1 96.06 108 ILE B N 1
ATOM 3054 C CA . ILE B 1 108 ? -5.035 -13.867 -16.047 1 96.06 108 ILE B CA 1
ATOM 3055 C C . ILE B 1 108 ? -3.781 -14.742 -16.047 1 96.06 108 ILE B C 1
ATOM 3057 O O . ILE B 1 108 ? -3.752 -15.797 -15.406 1 96.06 108 ILE B O 1
ATOM 3061 N N . PRO B 1 109 ? -2.785 -14.336 -16.656 1 96.38 109 PRO B N 1
ATOM 3062 C CA . PRO B 1 109 ? -1.659 -15.242 -16.891 1 96.38 109 PRO B CA 1
ATOM 3063 C C . PRO B 1 109 ? -0.662 -15.258 -15.734 1 96.38 109 PRO B C 1
ATOM 3065 O O . PRO B 1 109 ? 0.177 -16.156 -15.648 1 96.38 109 PRO B O 1
ATOM 3068 N N . LYS B 1 110 ? -0.677 -14.219 -14.852 1 97.88 110 LYS B N 1
ATOM 3069 C CA . LYS B 1 110 ? 0.323 -14.133 -13.789 1 97.88 110 LYS B CA 1
ATOM 3070 C C . LYS B 1 110 ? -0.338 -13.953 -12.43 1 97.88 110 LYS B C 1
ATOM 3072 O O . LYS B 1 110 ? -1.186 -13.07 -12.258 1 97.88 110 LYS B O 1
ATOM 3077 N N . LEU B 1 111 ? 0.056 -14.805 -11.531 1 98.38 111 LEU B N 1
ATOM 3078 C CA . LEU B 1 111 ? -0.431 -14.766 -10.156 1 98.38 111 LEU B CA 1
ATOM 3079 C C . LEU B 1 111 ? 0.73 -14.742 -9.164 1 98.38 111 LEU B C 1
ATOM 3081 O O . LEU B 1 111 ? 1.602 -15.609 -9.203 1 98.38 111 LEU B O 1
ATOM 3085 N N . THR B 1 112 ? 0.784 -13.703 -8.352 1 98.31 112 THR B N 1
ATOM 3086 C CA . THR B 1 112 ? 1.753 -13.641 -7.262 1 98.31 112 THR B CA 1
ATOM 3087 C C . THR B 1 112 ? 1.069 -13.859 -5.914 1 98.31 112 THR B C 1
ATOM 3089 O O . THR B 1 112 ? 0.049 -13.234 -5.621 1 98.31 112 THR B O 1
ATOM 3092 N N . ILE B 1 113 ? 1.574 -14.797 -5.203 1 98.12 113 ILE B N 1
ATOM 3093 C CA . ILE B 1 113 ? 1.092 -15.047 -3.85 1 98.12 113 ILE B CA 1
ATOM 3094 C C . ILE B 1 113 ? 2.092 -14.492 -2.836 1 98.12 113 ILE B C 1
ATOM 3096 O O . ILE B 1 113 ? 3.275 -14.844 -2.869 1 98.12 113 ILE B O 1
ATOM 3100 N N . TYR B 1 114 ? 1.585 -13.68 -1.983 1 96.88 114 TYR B N 1
ATOM 3101 C CA . TYR B 1 114 ? 2.416 -13.188 -0.889 1 96.88 114 TYR B CA 1
ATOM 3102 C C . TYR B 1 114 ? 1.932 -13.734 0.449 1 96.88 114 TYR B C 1
ATOM 3104 O O . TYR B 1 114 ? 0.78 -13.516 0.835 1 96.88 114 TYR B O 1
ATOM 3112 N N . GLU B 1 115 ? 2.73 -14.422 1.025 1 94.44 115 GLU B N 1
ATOM 3113 C CA . GLU B 1 115 ? 2.59 -14.883 2.404 1 94.44 115 GLU B CA 1
ATOM 3114 C C . GLU B 1 115 ? 3.803 -14.484 3.242 1 94.44 115 GLU B C 1
ATOM 3116 O O . GLU B 1 115 ? 4.922 -14.93 2.973 1 94.44 115 GLU B O 1
ATOM 3121 N N . GLU B 1 116 ? 3.598 -13.68 4.246 1 92.69 116 GLU B N 1
ATOM 3122 C CA . GLU B 1 116 ? 4.629 -12.938 4.969 1 92.69 116 GLU B CA 1
ATOM 3123 C C . GLU B 1 116 ? 5.723 -13.875 5.48 1 92.69 116 GLU B C 1
ATOM 3125 O O . GLU B 1 116 ? 6.91 -13.594 5.332 1 92.69 116 GLU B O 1
ATOM 3130 N N . THR B 1 117 ? 5.363 -14.977 6.059 1 92.31 117 THR B N 1
ATOM 3131 C CA . THR B 1 117 ? 6.312 -15.852 6.742 1 92.31 117 THR B CA 1
ATOM 3132 C C . THR B 1 117 ? 7.113 -16.672 5.734 1 92.31 117 THR B C 1
ATOM 3134 O O . THR B 1 117 ? 8.219 -17.125 6.031 1 92.31 117 THR B O 1
ATOM 3137 N N . GLY B 1 118 ? 6.516 -16.906 4.582 1 93.75 118 GLY B N 1
ATOM 3138 C CA . GLY B 1 118 ? 7.156 -17.766 3.602 1 93.75 118 GLY B CA 1
ATOM 3139 C C . GLY B 1 118 ? 6.977 -19.25 3.898 1 93.75 118 GLY B C 1
ATOM 3140 O O . GLY B 1 118 ? 7.699 -20.078 3.354 1 93.75 118 GLY B O 1
ATOM 3141 N N . ALA B 1 119 ? 6.043 -19.578 4.645 1 92.75 119 ALA B N 1
ATOM 3142 C CA . ALA B 1 119 ? 5.859 -20.953 5.133 1 92.75 119 ALA B CA 1
ATOM 3143 C C . ALA B 1 119 ? 5.453 -21.891 3.998 1 92.75 119 ALA B C 1
ATOM 3145 O O . ALA B 1 119 ? 5.621 -23.109 4.098 1 92.75 119 ALA B O 1
ATOM 3146 N N . VAL B 1 120 ? 4.973 -21.375 2.932 1 93.88 120 VAL B N 1
ATOM 3147 C CA . VAL B 1 120 ? 4.496 -22.188 1.817 1 93.88 120 VAL B CA 1
ATOM 3148 C C . VAL B 1 120 ? 5.672 -22.609 0.943 1 93.88 120 VAL B C 1
ATOM 3150 O O . VAL B 1 120 ? 5.625 -23.656 0.285 1 93.88 120 VAL B O 1
ATOM 3153 N N . LYS B 1 121 ? 6.719 -21.875 0.936 1 94.31 121 LYS B N 1
ATOM 3154 C CA . LYS B 1 121 ? 7.836 -22.016 0.006 1 94.31 121 LYS B CA 1
ATOM 3155 C C . LYS B 1 121 ? 8.5 -23.375 0.147 1 94.31 121 LYS B C 1
ATOM 3157 O O . LYS B 1 121 ? 8.867 -24 -0.852 1 94.31 121 LYS B O 1
ATOM 3162 N N . PRO B 1 122 ? 8.609 -23.891 1.356 1 93.19 122 PRO B N 1
ATOM 3163 C CA . PRO B 1 122 ? 9.219 -25.219 1.502 1 93.19 122 PRO B CA 1
ATOM 3164 C C . PRO B 1 122 ? 8.289 -26.344 1.048 1 93.19 122 PRO B C 1
ATOM 3166 O O . PRO B 1 122 ? 8.727 -27.484 0.896 1 93.19 122 PRO B O 1
ATOM 3169 N N . HIS B 1 123 ? 7.078 -26.125 0.774 1 93.5 123 HIS B N 1
ATOM 3170 C CA . HIS B 1 123 ? 6.086 -27.141 0.448 1 93.5 123 HIS B CA 1
ATOM 3171 C C . HIS B 1 123 ? 5.672 -27.062 -1.018 1 93.5 123 HIS B C 1
ATOM 3173 O O . HIS B 1 123 ? 4.488 -27.172 -1.34 1 93.5 123 HIS B O 1
ATOM 3179 N N . LEU B 1 124 ? 6.605 -26.906 -1.888 1 94.19 124 LEU B N 1
ATOM 3180 C CA . LEU B 1 124 ? 6.324 -26.719 -3.305 1 94.19 124 LEU B CA 1
ATOM 3181 C C . LEU B 1 124 ? 5.727 -27.969 -3.922 1 94.19 124 LEU B C 1
ATOM 3183 O O . LEU B 1 124 ? 4.855 -27.891 -4.789 1 94.19 124 LEU B O 1
ATOM 3187 N N . ASP B 1 125 ? 6.203 -29.094 -3.477 1 93.44 125 ASP B N 1
ATOM 3188 C CA . ASP B 1 125 ? 5.684 -30.344 -4.008 1 93.44 125 ASP B CA 1
ATOM 3189 C C . ASP B 1 125 ? 4.199 -30.516 -3.689 1 93.44 125 ASP B C 1
ATOM 3191 O O . ASP B 1 125 ? 3.412 -30.906 -4.555 1 93.44 125 ASP B O 1
ATOM 3195 N N . GLU B 1 126 ? 3.959 -30.266 -2.459 1 93.44 126 GLU B N 1
ATOM 3196 C CA . GLU B 1 126 ? 2.562 -30.344 -2.039 1 93.44 126 GLU B CA 1
ATOM 3197 C C . GLU B 1 126 ? 1.71 -29.312 -2.791 1 93.44 126 GLU B C 1
ATOM 3199 O O . GLU B 1 126 ? 0.589 -29.625 -3.205 1 93.44 126 GLU B O 1
ATOM 3204 N N . LEU B 1 127 ? 2.219 -28.156 -2.93 1 96 127 LEU B N 1
ATOM 3205 C CA . LEU B 1 127 ? 1.517 -27.094 -3.641 1 96 127 LEU B CA 1
ATOM 3206 C C . LEU B 1 127 ? 1.247 -27.484 -5.086 1 96 127 LEU B C 1
ATOM 3208 O O . LEU B 1 127 ? 0.128 -27.328 -5.582 1 96 127 LEU B O 1
ATOM 3212 N N . GLU B 1 128 ? 2.273 -28.016 -5.75 1 95.75 128 GLU B N 1
ATOM 3213 C CA . GLU B 1 128 ? 2.137 -28.469 -7.129 1 95.75 128 GLU B CA 1
ATOM 3214 C C . GLU B 1 128 ? 1.037 -29.516 -7.254 1 95.75 128 GLU B C 1
ATOM 3216 O O . GLU B 1 128 ? 0.212 -29.453 -8.164 1 95.75 128 GLU B O 1
ATOM 3221 N N . ARG B 1 129 ? 1.061 -30.453 -6.359 1 94.75 129 ARG B N 1
ATOM 3222 C CA . ARG B 1 129 ? 0.081 -31.547 -6.375 1 94.75 129 ARG B CA 1
ATOM 3223 C C . ARG B 1 129 ? -1.335 -31 -6.203 1 94.75 129 ARG B C 1
ATOM 3225 O O . ARG B 1 129 ? -2.242 -31.375 -6.945 1 94.75 129 ARG B O 1
ATOM 3232 N N . TYR B 1 130 ? -1.504 -30.141 -5.27 1 94.5 130 TYR B N 1
ATOM 3233 C CA . TYR B 1 130 ? -2.824 -29.594 -4.973 1 94.5 130 TYR B CA 1
ATOM 3234 C C . TYR B 1 130 ? -3.33 -28.734 -6.125 1 94.5 130 TYR B C 1
ATOM 3236 O O . TYR B 1 130 ? -4.504 -28.812 -6.496 1 94.5 130 TYR B O 1
ATOM 3244 N N . ILE B 1 131 ? -2.453 -27.938 -6.68 1 95.94 131 ILE B N 1
ATOM 3245 C CA . ILE B 1 131 ? -2.852 -27.078 -7.797 1 95.94 131 ILE B CA 1
ATOM 3246 C C . ILE B 1 131 ? -3.25 -27.953 -8.992 1 95.94 131 ILE B C 1
ATOM 3248 O O . ILE B 1 131 ? -4.277 -27.703 -9.625 1 95.94 131 ILE B O 1
ATOM 3252 N N . THR B 1 132 ? -2.465 -28.969 -9.266 1 94.69 132 THR B N 1
ATOM 3253 C CA . THR B 1 132 ? -2.75 -29.859 -10.383 1 94.69 132 THR B CA 1
ATOM 3254 C C . THR B 1 132 ? -4.098 -30.547 -10.188 1 94.69 132 THR B C 1
ATOM 3256 O O . THR B 1 132 ? -4.91 -30.594 -11.109 1 94.69 132 THR B O 1
ATOM 3259 N N . LYS B 1 133 ? -4.25 -31.062 -9.031 1 94.12 133 LYS B N 1
ATOM 3260 C CA . LYS B 1 133 ? -5.512 -31.734 -8.719 1 94.12 133 LYS B CA 1
ATOM 3261 C C . LYS B 1 133 ? -6.695 -30.797 -8.891 1 94.12 133 LYS B C 1
ATOM 3263 O O . LYS B 1 133 ? -7.707 -31.156 -9.484 1 94.12 133 LYS B O 1
ATOM 3268 N N . ASN B 1 134 ? -6.555 -29.641 -8.375 1 93.56 134 ASN B N 1
ATOM 3269 C CA . ASN B 1 134 ? -7.629 -28.656 -8.469 1 93.56 134 ASN B CA 1
ATOM 3270 C C . ASN B 1 134 ? -7.887 -28.234 -9.914 1 93.56 134 ASN B C 1
ATOM 3272 O O . ASN B 1 134 ? -9.039 -28.125 -10.336 1 93.56 134 ASN B O 1
ATOM 3276 N N . LEU B 1 135 ? -6.848 -28 -10.648 1 92.94 135 LEU B N 1
ATOM 3277 C CA . LEU B 1 135 ? -6.996 -27.609 -12.047 1 92.94 135 LEU B CA 1
ATOM 3278 C C . LEU B 1 135 ? -7.656 -28.719 -12.852 1 92.94 135 LEU B C 1
ATOM 3280 O O . LEU B 1 135 ? -8.422 -28.453 -13.781 1 92.94 135 LEU B O 1
ATOM 3284 N N . ARG B 1 136 ? -7.336 -29.922 -12.5 1 90.81 136 ARG B N 1
ATOM 3285 C CA . ARG B 1 136 ? -7.984 -31.047 -13.148 1 90.81 136 ARG B CA 1
ATOM 3286 C C . ARG B 1 136 ? -9.484 -31.062 -12.867 1 90.81 136 ARG B C 1
ATOM 3288 O O . ARG B 1 136 ? -10.281 -31.375 -13.75 1 90.81 136 ARG B O 1
ATOM 3295 N N . ALA B 1 137 ? -9.812 -30.766 -11.711 1 88.81 137 ALA B N 1
ATOM 3296 C CA . ALA B 1 137 ? -11.219 -30.703 -11.328 1 88.81 137 ALA B CA 1
ATOM 3297 C C . ALA B 1 137 ? -11.945 -29.594 -12.094 1 88.81 137 ALA B C 1
ATOM 3299 O O . ALA B 1 137 ? -13.102 -29.766 -12.484 1 88.81 137 ALA B O 1
ATOM 3300 N N . TYR B 1 138 ? -11.281 -28.5 -12.32 1 87.75 138 TYR B N 1
ATOM 3301 C CA . TYR B 1 138 ? -11.875 -27.344 -12.984 1 87.75 138 TYR B CA 1
ATOM 3302 C C . TYR B 1 138 ? -11.922 -27.547 -14.492 1 87.75 138 TYR B C 1
ATOM 3304 O O . TYR B 1 138 ? -12.93 -27.266 -15.133 1 87.75 138 TYR B O 1
ATOM 3312 N N . PHE B 1 139 ? -10.836 -28.078 -15.109 1 88.31 139 PHE B N 1
ATOM 3313 C CA . PHE B 1 139 ? -10.656 -28 -16.562 1 88.31 139 PHE B CA 1
ATOM 3314 C C . PHE B 1 139 ? -10.672 -29.391 -17.188 1 88.31 139 PHE B C 1
ATOM 3316 O O . PHE B 1 139 ? -10.805 -29.516 -18.406 1 88.31 139 PHE B O 1
ATOM 3323 N N . GLY B 1 140 ? -10.547 -30.359 -16.359 1 86.62 140 GLY B N 1
ATOM 3324 C CA . GLY B 1 140 ? -10.469 -31.719 -16.906 1 86.62 140 GLY B CA 1
ATOM 3325 C C . GLY B 1 140 ? -9.109 -32.031 -17.5 1 86.62 140 GLY B C 1
ATOM 3326 O O . GLY B 1 140 ? -8.102 -31.406 -17.141 1 86.62 140 GLY B O 1
ATOM 3327 N N . VAL B 1 141 ? -9.133 -33.031 -18.344 1 86.38 141 VAL B N 1
ATOM 3328 C CA . VAL B 1 141 ? -7.918 -33.469 -19.031 1 86.38 141 VAL B CA 1
ATOM 3329 C C . VAL B 1 141 ? -7.988 -33.062 -20.5 1 86.38 141 VAL B C 1
ATOM 3331 O O . VAL B 1 141 ? -9 -33.312 -21.172 1 86.38 141 VAL B O 1
ATOM 3334 N N . PRO B 1 142 ? -7.008 -32.438 -21 1 87.88 142 PRO B N 1
ATOM 3335 C CA . PRO B 1 142 ? -5.691 -32.125 -20.438 1 87.88 142 PRO B CA 1
ATOM 3336 C C . PRO B 1 142 ? -5.734 -30.969 -19.438 1 87.88 142 PRO B C 1
ATOM 3338 O O . PRO B 1 142 ? -6.453 -29.984 -19.656 1 87.88 142 PRO B O 1
ATOM 3341 N N . THR B 1 143 ? -4.984 -31.094 -18.391 1 89.56 143 THR B N 1
ATOM 3342 C CA . THR B 1 143 ? -4.906 -30.078 -17.328 1 89.56 143 THR B CA 1
ATOM 3343 C C . THR B 1 143 ? -3.992 -28.938 -17.75 1 89.56 143 THR B C 1
ATOM 3345 O O . THR B 1 143 ? -2.896 -29.156 -18.266 1 89.56 143 THR B O 1
ATOM 3348 N N . PRO B 1 144 ? -4.465 -27.734 -17.609 1 91.56 144 PRO B N 1
ATOM 3349 C CA . PRO B 1 144 ? -3.611 -26.594 -17.953 1 91.56 144 PRO B CA 1
ATOM 3350 C C . PRO B 1 144 ? -2.268 -26.625 -17.234 1 91.56 144 PRO B C 1
ATOM 3352 O O . PRO B 1 144 ? -2.197 -27.031 -16.062 1 91.56 144 PRO B O 1
ATOM 3355 N N . ALA B 1 145 ? -1.303 -26.156 -17.922 1 93 145 ALA B N 1
ATOM 3356 C CA . ALA B 1 145 ? 0.042 -26.094 -17.359 1 93 145 ALA B CA 1
ATOM 3357 C C . ALA B 1 145 ? 0.239 -24.828 -16.531 1 93 145 ALA B C 1
ATOM 3359 O O . ALA B 1 145 ? -0.457 -23.828 -16.75 1 93 145 ALA B O 1
ATOM 3360 N N . PHE B 1 146 ? 1.149 -24.891 -15.57 1 95.31 146 PHE B N 1
ATOM 3361 C CA . PHE B 1 146 ? 1.523 -23.719 -14.789 1 95.31 146 PHE B CA 1
ATOM 3362 C C . PHE B 1 146 ? 2.979 -23.812 -14.336 1 95.31 146 PHE B C 1
ATOM 3364 O O . PHE B 1 146 ? 3.588 -24.875 -14.406 1 95.31 146 PHE B O 1
ATOM 3371 N N . THR B 1 147 ? 3.502 -22.688 -14.086 1 95.5 147 THR B N 1
ATOM 3372 C CA . THR B 1 147 ? 4.875 -22.578 -13.602 1 95.5 147 THR B CA 1
ATOM 3373 C C . THR B 1 147 ? 4.902 -22 -12.195 1 95.5 147 THR B C 1
ATOM 3375 O O . THR B 1 147 ? 4.195 -21.031 -11.898 1 95.5 147 THR B O 1
ATOM 3378 N N . LEU B 1 148 ? 5.633 -22.641 -11.281 1 96.06 148 LEU B N 1
ATOM 3379 C CA . LEU B 1 148 ? 5.867 -22.125 -9.938 1 96.06 148 LEU B CA 1
ATOM 3380 C C . LEU B 1 148 ? 7.25 -21.5 -9.828 1 96.06 148 LEU B C 1
ATOM 3382 O O . LEU B 1 148 ? 8.25 -22.109 -10.211 1 96.06 148 LEU B O 1
ATOM 3386 N N . LYS B 1 149 ? 7.223 -20.281 -9.391 1 95.94 149 LYS B N 1
ATOM 3387 C CA . LYS B 1 149 ? 8.492 -19.562 -9.234 1 95.94 149 LYS B CA 1
ATOM 3388 C C . LYS B 1 149 ? 8.656 -19.047 -7.812 1 95.94 149 LYS B C 1
ATOM 3390 O O . LYS B 1 149 ? 7.715 -18.484 -7.238 1 95.94 149 LYS B O 1
ATOM 3395 N N . VAL B 1 150 ? 9.781 -19.266 -7.242 1 95.75 150 VAL B N 1
ATOM 3396 C CA . VAL B 1 150 ? 10.195 -18.672 -5.969 1 95.75 150 VAL B CA 1
ATOM 3397 C C . VAL B 1 150 ? 11.406 -17.781 -6.18 1 95.75 150 VAL B C 1
ATOM 3399 O O . VAL B 1 150 ? 12.547 -18.25 -6.164 1 95.75 150 VAL B O 1
ATOM 3402 N N . PRO B 1 151 ? 11.195 -16.531 -6.262 1 92.81 151 PRO B N 1
ATOM 3403 C CA . PRO B 1 151 ? 12.242 -15.602 -6.703 1 92.81 151 PRO B CA 1
ATOM 3404 C C . PRO B 1 151 ? 13.477 -15.625 -5.805 1 92.81 151 PRO B C 1
ATOM 3406 O O . PRO B 1 151 ? 14.602 -15.695 -6.301 1 92.81 151 PRO B O 1
ATOM 3409 N N . HIS B 1 152 ? 13.281 -15.641 -4.551 1 89.31 152 HIS B N 1
ATOM 3410 C CA . HIS B 1 152 ? 14.414 -15.523 -3.645 1 89.31 152 HIS B CA 1
ATOM 3411 C C . HIS B 1 152 ? 15.352 -16.719 -3.785 1 89.31 152 HIS B C 1
ATOM 3413 O O . HIS B 1 152 ? 16.578 -16.562 -3.68 1 89.31 152 HIS B O 1
ATOM 3419 N N . SER B 1 153 ? 14.781 -17.875 -4.008 1 90.06 153 SER B N 1
ATOM 3420 C CA . SER B 1 153 ? 15.586 -19.094 -4.16 1 90.06 153 SER B CA 1
ATOM 3421 C C . SER B 1 153 ? 15.875 -19.375 -5.629 1 90.06 153 SER B C 1
ATOM 3423 O O . SER B 1 153 ? 16.531 -20.375 -5.949 1 90.06 153 SER B O 1
ATOM 3425 N N . ASN B 1 154 ? 15.422 -18.547 -6.512 1 89.75 154 ASN B N 1
ATOM 3426 C CA . ASN B 1 154 ? 15.562 -18.75 -7.953 1 89.75 154 ASN B CA 1
ATOM 3427 C C . ASN B 1 154 ? 15.102 -20.141 -8.383 1 89.75 154 ASN B C 1
ATOM 3429 O O . ASN B 1 154 ? 15.727 -20.766 -9.234 1 89.75 154 ASN B O 1
ATOM 3433 N N . LYS B 1 155 ? 14.172 -20.656 -7.754 1 91.56 155 LYS B N 1
ATOM 3434 C CA . LYS B 1 155 ? 13.594 -21.953 -8.086 1 91.56 155 LYS B CA 1
ATOM 3435 C C . LYS B 1 155 ? 12.398 -21.797 -9.023 1 91.56 155 LYS B C 1
ATOM 3437 O O . LYS B 1 155 ? 11.547 -20.938 -8.805 1 91.56 155 LYS B O 1
ATOM 3442 N N . THR B 1 156 ? 12.43 -22.5 -10.094 1 92.88 156 THR B N 1
ATOM 3443 C CA . THR B 1 156 ? 11.32 -22.531 -11.031 1 92.88 156 THR B CA 1
ATOM 3444 C C . THR B 1 156 ? 10.906 -23.969 -11.328 1 92.88 156 THR B C 1
ATOM 3446 O O . THR B 1 156 ? 11.75 -24.812 -11.648 1 92.88 156 THR B O 1
ATOM 3449 N N . VAL B 1 157 ? 9.695 -24.25 -11.148 1 91.44 157 VAL B N 1
ATOM 3450 C CA . VAL B 1 157 ? 9.156 -25.578 -11.383 1 91.44 157 VAL B CA 1
ATOM 3451 C C . VAL B 1 157 ? 8.086 -25.531 -12.469 1 91.44 157 VAL B C 1
ATOM 3453 O O . VAL B 1 157 ? 7.059 -24.859 -12.305 1 91.44 157 VAL B O 1
ATOM 3456 N N . LEU B 1 158 ? 8.352 -26.141 -13.547 1 90.12 158 LEU B N 1
ATOM 3457 C CA . LEU B 1 158 ? 7.367 -26.25 -14.617 1 90.12 158 LEU B CA 1
ATOM 3458 C C . LEU B 1 158 ? 6.441 -27.453 -14.375 1 90.12 158 LEU B C 1
ATOM 3460 O O . LEU B 1 158 ? 6.91 -28.562 -14.164 1 90.12 158 LEU B O 1
ATOM 3464 N N . CYS B 1 159 ? 5.234 -27.094 -14.312 1 89 159 CYS B N 1
ATOM 3465 C CA . CYS B 1 159 ? 4.266 -28.141 -13.992 1 89 159 CYS B CA 1
ATOM 3466 C C . CYS B 1 159 ? 3.287 -28.344 -15.141 1 89 159 CYS B C 1
ATOM 3468 O O . CYS B 1 159 ? 2.701 -27.375 -15.641 1 89 159 CYS B O 1
ATOM 3470 N N . GLY B 1 160 ? 3.145 -29.594 -15.508 1 81.81 160 GLY B N 1
ATOM 3471 C CA . GLY B 1 160 ? 2.205 -29.938 -16.562 1 81.81 160 GLY B CA 1
ATOM 3472 C C . GLY B 1 160 ? 2.791 -29.781 -17.953 1 81.81 160 GLY B C 1
ATOM 3473 O O . GLY B 1 160 ? 3.988 -29.531 -18.109 1 81.81 160 GLY B O 1
ATOM 3474 N N . THR B 1 161 ? 2.016 -30.156 -19 1 77.88 161 THR B N 1
ATOM 3475 C CA . THR B 1 161 ? 2.416 -30.062 -20.391 1 77.88 161 THR B CA 1
ATOM 3476 C C . THR B 1 161 ? 1.682 -28.938 -21.094 1 77.88 161 THR B C 1
ATOM 3478 O O . THR B 1 161 ? 0.454 -28.844 -21.047 1 77.88 161 THR B O 1
ATOM 3481 N N . GLU B 1 162 ? 2.582 -28.047 -21.531 1 77.44 162 GLU B N 1
ATOM 3482 C CA . GLU B 1 162 ? 1.985 -26.953 -22.281 1 77.44 162 GLU B CA 1
ATOM 3483 C C . GLU B 1 162 ? 1.3 -27.453 -23.547 1 77.44 162 GLU B C 1
ATOM 3485 O O . GLU B 1 162 ? 1.88 -28.234 -24.312 1 77.44 162 GLU B O 1
ATOM 3490 N N . VAL B 1 163 ? 0.063 -27.312 -23.562 1 75.12 163 VAL B N 1
ATOM 3491 C CA . VAL B 1 163 ? -0.707 -27.672 -24.75 1 75.12 163 VAL B CA 1
ATOM 3492 C C . VAL B 1 163 ? -1.069 -26.406 -25.531 1 75.12 163 VAL B C 1
ATOM 3494 O O . VAL B 1 163 ? -1.453 -25.391 -24.953 1 75.12 163 VAL B O 1
ATOM 3497 N N . GLU B 1 164 ? -0.746 -26.516 -26.812 1 74.19 164 GLU B N 1
ATOM 3498 C CA . GLU B 1 164 ? -1.06 -25.375 -27.688 1 74.19 164 GLU B CA 1
ATOM 3499 C C . GLU B 1 164 ? -2.508 -24.938 -27.516 1 74.19 164 GLU B C 1
ATOM 3501 O O . GLU B 1 164 ? -3.422 -25.766 -27.5 1 74.19 164 GLU B O 1
ATOM 3506 N N . GLY B 1 165 ? -2.754 -23.672 -27.25 1 70.81 165 GLY B N 1
ATOM 3507 C CA . GLY B 1 165 ? -4.098 -23.125 -27.141 1 70.81 165 GLY B CA 1
ATOM 3508 C C . GLY B 1 165 ? -4.598 -23.062 -25.719 1 70.81 165 GLY B C 1
ATOM 3509 O O . GLY B 1 165 ? -5.656 -22.484 -25.453 1 70.81 165 GLY B O 1
ATOM 3510 N N . GLN B 1 166 ? -3.875 -23.797 -24.812 1 76.25 166 GLN B N 1
ATOM 3511 C CA . GLN B 1 166 ? -4.332 -23.781 -23.422 1 76.25 166 GLN B CA 1
ATOM 3512 C C . GLN B 1 166 ? -3.648 -22.656 -22.641 1 76.25 166 GLN B C 1
ATOM 3514 O O . GLN B 1 166 ? -2.473 -22.359 -22.875 1 76.25 166 GLN B O 1
ATOM 3519 N N . PRO B 1 167 ? -4.402 -22.094 -21.781 1 77.75 167 PRO B N 1
ATOM 3520 C CA . PRO B 1 167 ? -3.818 -21.016 -20.969 1 77.75 167 PRO B CA 1
ATOM 3521 C C . PRO B 1 167 ? -2.74 -21.516 -20.016 1 77.75 167 PRO B C 1
ATOM 3523 O O . PRO B 1 167 ? -2.797 -22.656 -19.547 1 77.75 167 PRO B O 1
ATOM 3526 N N . THR B 1 168 ? -1.691 -20.812 -19.891 1 90.12 168 THR B N 1
ATOM 3527 C CA . THR B 1 168 ? -0.64 -21.094 -18.922 1 90.12 168 THR B CA 1
ATOM 3528 C C . THR B 1 168 ? -0.598 -20.031 -17.844 1 90.12 168 THR B C 1
ATOM 3530 O O . THR B 1 168 ? -0.954 -18.875 -18.078 1 90.12 168 THR B O 1
ATOM 3533 N N . LEU B 1 169 ? -0.317 -20.484 -16.641 1 95.81 169 LEU B N 1
ATOM 3534 C CA . LEU B 1 169 ? -0.291 -19.578 -15.492 1 95.81 169 LEU B CA 1
ATOM 3535 C C . LEU B 1 169 ? 1.087 -19.578 -14.844 1 95.81 169 LEU B C 1
ATOM 3537 O O . LEU B 1 169 ? 1.687 -20.641 -14.633 1 95.81 169 LEU B O 1
ATOM 3541 N N . LEU B 1 170 ? 1.605 -18.406 -14.68 1 97 170 LEU B N 1
ATOM 3542 C CA . LEU B 1 170 ? 2.822 -18.234 -13.891 1 97 170 LEU B CA 1
ATOM 3543 C C . LEU B 1 170 ? 2.49 -17.844 -12.453 1 97 170 LEU B C 1
ATOM 3545 O O . LEU B 1 170 ? 1.869 -16.797 -12.219 1 97 170 LEU B O 1
ATOM 3549 N N . ILE B 1 171 ? 2.895 -18.656 -11.508 1 98 171 ILE B N 1
ATOM 3550 C CA . ILE B 1 171 ? 2.637 -18.406 -10.094 1 98 171 ILE B CA 1
ATOM 3551 C C . ILE B 1 171 ? 3.947 -18.078 -9.383 1 98 171 ILE B C 1
ATOM 3553 O O . ILE B 1 171 ? 4.875 -18.906 -9.383 1 98 171 ILE B O 1
ATOM 3557 N N . SER B 1 172 ? 4.027 -16.938 -8.797 1 97.81 172 SER B N 1
ATOM 3558 C CA . SER B 1 172 ? 5.199 -16.531 -8.023 1 97.81 172 SER B CA 1
ATOM 3559 C C . SER B 1 172 ? 4.887 -16.484 -6.531 1 97.81 172 SER B C 1
ATOM 3561 O O . SER B 1 172 ? 3.838 -15.984 -6.125 1 97.81 172 SER B O 1
ATOM 3563 N N . LEU B 1 173 ? 5.734 -17.047 -5.75 1 97.88 173 LEU B N 1
ATOM 3564 C CA . LEU B 1 173 ? 5.582 -17.016 -4.301 1 97.88 173 LEU B CA 1
ATOM 3565 C C . LEU B 1 173 ? 6.539 -16.016 -3.67 1 97.88 173 LEU B C 1
ATOM 3567 O O . LEU B 1 173 ? 7.762 -16.172 -3.762 1 97.88 173 LEU B O 1
ATOM 3571 N N . LEU B 1 174 ? 5.973 -15.023 -3.016 1 97.25 174 LEU B N 1
ATOM 3572 C CA . LEU B 1 174 ? 6.754 -13.984 -2.359 1 97.25 174 LEU B CA 1
ATOM 3573 C C . LEU B 1 174 ? 6.566 -14.031 -0.846 1 97.25 174 LEU B C 1
ATOM 3575 O O . LEU B 1 174 ? 5.555 -14.547 -0.358 1 97.25 174 LEU B O 1
ATOM 3579 N N . SER B 1 175 ? 7.547 -13.547 -0.135 1 96.06 175 SER B N 1
ATOM 3580 C CA . SER B 1 175 ? 7.516 -13.398 1.316 1 96.06 175 SER B CA 1
ATOM 3581 C C . SER B 1 175 ? 8.266 -12.141 1.76 1 96.06 175 SER B C 1
ATOM 3583 O O . SER B 1 175 ? 8.711 -11.352 0.926 1 96.06 175 SER B O 1
ATOM 3585 N N . ARG B 1 176 ? 8.367 -11.961 3.074 1 94.06 176 ARG B N 1
ATOM 3586 C CA . ARG B 1 176 ? 9 -10.781 3.66 1 94.06 176 ARG B CA 1
ATOM 3587 C C . ARG B 1 176 ? 10.43 -10.625 3.172 1 94.06 176 ARG B C 1
ATOM 3589 O O . ARG B 1 176 ? 10.906 -9.508 2.973 1 94.06 176 ARG B O 1
ATOM 3596 N N . VAL B 1 177 ? 11.086 -11.719 2.941 1 94.62 177 VAL B N 1
ATOM 3597 C CA . VAL B 1 177 ? 12.492 -11.68 2.58 1 94.62 177 VAL B CA 1
ATOM 3598 C C . VAL B 1 177 ? 12.664 -10.992 1.225 1 94.62 177 VAL B C 1
ATOM 3600 O O . VAL B 1 177 ? 13.727 -10.445 0.923 1 94.62 177 VAL B O 1
ATOM 3603 N N . ASP B 1 178 ? 11.625 -10.984 0.421 1 95.81 178 ASP B N 1
ATOM 3604 C CA . ASP B 1 178 ? 11.672 -10.422 -0.925 1 95.81 178 ASP B CA 1
ATOM 3605 C C . ASP B 1 178 ? 11.445 -8.914 -0.9 1 95.81 178 ASP B C 1
ATOM 3607 O O . ASP B 1 178 ? 11.523 -8.25 -1.936 1 95.81 178 ASP B O 1
ATOM 3611 N N . GLY B 1 179 ? 11.188 -8.383 0.241 1 94.12 179 GLY B N 1
ATOM 3612 C CA . GLY B 1 179 ? 10.898 -6.965 0.384 1 94.12 179 GLY B CA 1
ATOM 3613 C C . GLY B 1 179 ? 12.117 -6.137 0.72 1 94.12 179 GLY B C 1
ATOM 3614 O O . GLY B 1 179 ? 13.062 -6.062 -0.071 1 94.12 179 GLY B O 1
ATOM 3615 N N . LYS B 1 180 ? 12.156 -5.527 1.887 1 94.25 180 LYS B N 1
ATOM 3616 C CA . LYS B 1 180 ? 13.211 -4.625 2.334 1 94.25 180 LYS B CA 1
ATOM 3617 C C . LYS B 1 180 ? 14.57 -5.328 2.336 1 94.25 180 LYS B C 1
ATOM 3619 O O . LYS B 1 180 ? 15.555 -4.781 1.843 1 94.25 180 LYS B O 1
ATOM 3624 N N . PRO B 1 181 ? 14.648 -6.617 2.787 1 94.94 181 PRO B N 1
ATOM 3625 C CA . PRO B 1 181 ? 15.945 -7.281 2.795 1 94.94 181 PRO B CA 1
ATOM 3626 C C . PRO B 1 181 ? 16.562 -7.398 1.4 1 94.94 181 PRO B C 1
ATOM 3628 O O . PRO B 1 181 ? 17.781 -7.242 1.24 1 94.94 181 PRO B O 1
ATOM 3631 N N . THR B 1 182 ? 15.75 -7.664 0.446 1 95.56 182 THR B N 1
ATOM 3632 C CA . THR B 1 182 ? 16.25 -7.793 -0.919 1 95.56 182 THR B CA 1
ATOM 3633 C C . THR B 1 182 ? 16.766 -6.457 -1.432 1 95.56 182 THR B C 1
ATOM 3635 O O . THR B 1 182 ? 17.781 -6.41 -2.133 1 95.56 182 THR B O 1
ATOM 3638 N N . ILE B 1 183 ? 16.125 -5.398 -1.102 1 94.81 183 ILE B N 1
ATOM 3639 C CA . ILE B 1 183 ? 16.578 -4.066 -1.482 1 94.81 183 ILE B CA 1
ATOM 3640 C C . ILE B 1 183 ? 17.938 -3.777 -0.833 1 94.81 183 ILE B C 1
ATOM 3642 O O . ILE B 1 183 ? 18.828 -3.234 -1.477 1 94.81 183 ILE B O 1
ATOM 3646 N N . VAL B 1 184 ? 18.062 -4.137 0.409 1 96.31 184 VAL B N 1
ATOM 3647 C CA . VAL B 1 184 ? 19.312 -3.918 1.143 1 96.31 184 VAL B CA 1
ATOM 3648 C C . VAL B 1 184 ? 20.438 -4.75 0.523 1 96.31 184 VAL B C 1
ATOM 3650 O O . VAL B 1 184 ? 21.547 -4.266 0.358 1 96.31 184 VAL B O 1
ATOM 3653 N N . GLU B 1 185 ? 20.125 -5.973 0.199 1 95.75 185 GLU B N 1
ATOM 3654 C CA . GLU B 1 185 ? 21.109 -6.836 -0.455 1 95.75 185 GLU B CA 1
ATOM 3655 C C . GLU B 1 185 ? 21.562 -6.238 -1.783 1 95.75 185 GLU B C 1
ATOM 3657 O O . GLU B 1 185 ? 22.75 -6.281 -2.111 1 95.75 185 GLU B O 1
ATOM 3662 N N . LEU B 1 186 ? 20.625 -5.746 -2.525 1 96 186 LEU B N 1
ATOM 3663 C CA . LEU B 1 186 ? 20.953 -5.094 -3.787 1 96 186 LEU B CA 1
ATOM 3664 C C . LEU B 1 186 ? 21.859 -3.887 -3.551 1 96 186 LEU B C 1
ATOM 3666 O O . LEU B 1 186 ? 22.812 -3.666 -4.293 1 96 186 LEU B O 1
ATOM 3670 N N . THR B 1 187 ? 21.547 -3.092 -2.561 1 96.38 187 THR B N 1
ATOM 3671 C CA . THR B 1 187 ? 22.344 -1.926 -2.201 1 96.38 187 THR B CA 1
ATOM 3672 C C . THR B 1 187 ? 23.781 -2.338 -1.854 1 96.38 187 THR B C 1
ATOM 3674 O O . THR B 1 187 ? 24.734 -1.712 -2.311 1 96.38 187 THR B O 1
ATOM 3677 N N . LYS B 1 188 ? 23.875 -3.377 -1.061 1 96.5 188 LYS B N 1
ATOM 3678 C CA . LYS B 1 188 ? 25.203 -3.895 -0.707 1 96.5 188 LYS B CA 1
ATOM 3679 C C . LYS B 1 188 ? 25.984 -4.285 -1.953 1 96.5 188 LYS B C 1
ATOM 3681 O O . LYS B 1 188 ? 27.172 -3.971 -2.068 1 96.5 188 LYS B O 1
ATOM 3686 N N . THR B 1 189 ? 25.312 -4.973 -2.816 1 95.81 189 THR B N 1
ATOM 3687 C CA . THR B 1 189 ? 25.938 -5.391 -4.066 1 95.81 189 THR B CA 1
ATOM 3688 C C . THR B 1 189 ? 26.406 -4.184 -4.871 1 95.81 189 THR B C 1
ATOM 3690 O O . THR B 1 189 ? 27.5 -4.184 -5.426 1 95.81 189 THR B O 1
ATOM 3693 N N . MET B 1 190 ? 25.609 -3.203 -4.93 1 95.75 190 MET B N 1
ATOM 3694 C CA . MET B 1 190 ? 25.969 -1.992 -5.664 1 95.75 190 MET B CA 1
ATOM 3695 C C . MET B 1 190 ? 27.156 -1.288 -5.012 1 95.75 190 MET B C 1
ATOM 3697 O O . MET B 1 190 ? 28.031 -0.755 -5.703 1 95.75 190 MET B O 1
ATOM 3701 N N . CYS B 1 191 ? 27.156 -1.272 -3.729 1 95.44 191 CYS B N 1
ATOM 3702 C CA . CYS B 1 191 ? 28.266 -0.687 -3.006 1 95.44 191 CYS B CA 1
ATOM 3703 C C . CYS B 1 191 ? 29.578 -1.416 -3.332 1 95.44 191 CYS B C 1
ATOM 3705 O O . CYS B 1 191 ? 30.594 -0.783 -3.572 1 95.44 191 CYS B O 1
ATOM 3707 N N . ASP B 1 192 ? 29.5 -2.715 -3.381 1 95 192 ASP B N 1
ATOM 3708 C CA . ASP B 1 192 ? 30.672 -3.52 -3.721 1 95 192 ASP B CA 1
ATOM 3709 C C . ASP B 1 192 ? 31.141 -3.227 -5.141 1 95 192 ASP B C 1
ATOM 3711 O O . ASP B 1 192 ? 32.344 -3.078 -5.383 1 95 192 ASP B O 1
ATOM 3715 N N . LEU B 1 193 ? 30.234 -3.131 -6.012 1 93.94 193 LEU B N 1
ATOM 3716 C CA . LEU B 1 193 ? 30.547 -2.879 -7.41 1 93.94 193 LEU B CA 1
ATOM 3717 C C . LEU B 1 193 ? 31.172 -1.496 -7.586 1 93.94 193 LEU B C 1
ATOM 3719 O O . LEU B 1 193 ? 32.094 -1.317 -8.391 1 93.94 193 LEU B O 1
ATOM 3723 N N . THR B 1 194 ? 30.641 -0.568 -6.887 1 93.12 194 THR B N 1
ATOM 3724 C CA . THR B 1 194 ? 31.172 0.783 -6.988 1 93.12 194 THR B CA 1
ATOM 3725 C C . THR B 1 194 ? 32.562 0.864 -6.344 1 93.12 194 THR B C 1
ATOM 3727 O O . THR B 1 194 ? 33.438 1.565 -6.84 1 93.12 194 THR B O 1
ATOM 3730 N N . ALA B 1 195 ? 32.75 0.231 -5.246 1 91.06 195 ALA B N 1
ATOM 3731 C CA . ALA B 1 195 ? 34.031 0.201 -4.566 1 91.06 195 ALA B CA 1
ATOM 3732 C C . ALA B 1 195 ? 35.125 -0.394 -5.469 1 91.06 195 ALA B C 1
ATOM 3734 O O . ALA B 1 195 ? 36.281 0.021 -5.418 1 91.06 195 ALA B O 1
ATOM 3735 N N . ASN B 1 196 ? 34.719 -1.309 -6.289 1 92.06 196 ASN B N 1
ATOM 3736 C CA . ASN B 1 196 ? 35.656 -1.979 -7.191 1 92.06 196 ASN B CA 1
ATOM 3737 C C . ASN B 1 196 ? 35.688 -1.298 -8.555 1 92.06 196 ASN B C 1
ATOM 373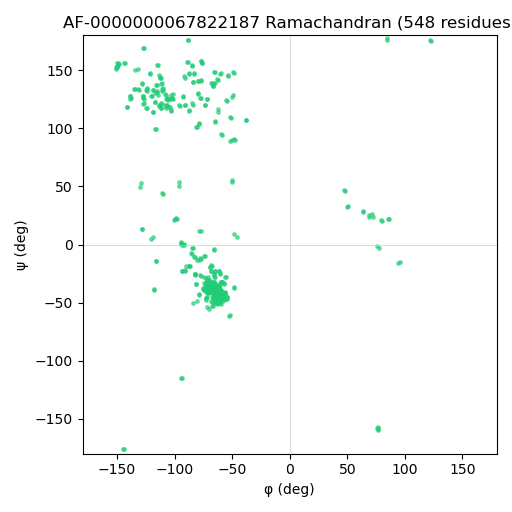9 O O . ASN B 1 196 ? 36.344 -1.804 -9.484 1 92.06 196 ASN B O 1
ATOM 3743 N N . ASN B 1 197 ? 34.938 -0.248 -8.766 1 91.69 197 ASN B N 1
ATOM 3744 C CA . ASN B 1 197 ? 34.906 0.561 -9.977 1 91.69 197 ASN B CA 1
ATOM 3745 C C . ASN B 1 197 ? 34.219 -0.19 -11.125 1 91.69 197 ASN B C 1
ATOM 3747 O O . ASN B 1 197 ? 34.562 0.028 -12.297 1 91.69 197 ASN B O 1
ATOM 3751 N N . ASP B 1 198 ? 33.406 -1.106 -10.805 1 93.81 198 ASP B N 1
ATOM 3752 C CA . ASP B 1 198 ? 32.625 -1.857 -11.805 1 93.81 198 ASP B CA 1
ATOM 3753 C C . ASP B 1 198 ? 31.312 -1.168 -12.133 1 93.81 198 ASP B C 1
ATOM 3755 O O . ASP B 1 198 ? 30.672 -1.483 -13.133 1 93.81 198 ASP B O 1
ATOM 3759 N N . LEU B 1 199 ? 30.922 -0.277 -11.219 1 92.81 199 LEU B N 1
ATOM 3760 C CA . LEU B 1 199 ? 29.703 0.499 -11.367 1 92.81 199 LEU B CA 1
ATOM 3761 C C . LEU B 1 199 ? 29.906 1.944 -10.93 1 92.81 199 LEU B C 1
ATOM 3763 O O . LEU B 1 199 ? 30.469 2.199 -9.859 1 92.81 199 LEU B O 1
ATOM 3767 N N . SER B 1 200 ? 29.578 2.828 -11.844 1 93.88 200 SER B N 1
ATOM 3768 C CA . SER B 1 200 ? 29.672 4.238 -11.477 1 93.88 200 SER B CA 1
ATOM 3769 C C . SER B 1 200 ? 28.453 4.672 -10.656 1 93.88 200 SER B C 1
ATOM 3771 O O . SER B 1 200 ? 27.328 4.27 -10.938 1 93.88 200 SER B O 1
ATOM 3773 N N . VAL B 1 201 ? 28.719 5.469 -9.695 1 93.31 201 VAL B N 1
ATOM 3774 C CA . VAL B 1 201 ? 27.656 5.977 -8.82 1 93.31 201 VAL B CA 1
ATOM 3775 C C . VAL B 1 201 ? 26.641 6.746 -9.648 1 93.31 201 VAL B C 1
ATOM 3777 O O . VAL B 1 201 ? 25.438 6.699 -9.359 1 93.31 201 VAL B O 1
ATOM 3780 N N . LYS B 1 202 ? 27.016 7.383 -10.68 1 93 202 LYS B N 1
ATOM 3781 C CA . LYS B 1 202 ? 26.156 8.172 -11.539 1 93 202 LYS B CA 1
ATOM 3782 C C . LYS B 1 202 ? 25.172 7.285 -12.305 1 93 202 LYS B C 1
ATOM 3784 O O . LYS B 1 202 ? 24.125 7.75 -12.75 1 93 202 LYS B O 1
ATOM 3789 N N . ASP B 1 203 ? 25.578 6.043 -12.414 1 94.06 203 ASP B N 1
ATOM 3790 C CA . ASP B 1 203 ? 24.766 5.109 -13.18 1 94.06 203 ASP B CA 1
ATOM 3791 C C . ASP B 1 203 ? 23.656 4.5 -12.312 1 94.06 203 ASP B C 1
ATOM 3793 O O . ASP B 1 203 ? 22.797 3.768 -12.812 1 94.06 203 ASP B O 1
ATOM 3797 N N . ILE B 1 204 ? 23.734 4.773 -11.094 1 95.12 204 ILE B N 1
ATOM 3798 C CA . ILE B 1 204 ? 22.688 4.301 -10.188 1 95.12 204 ILE B CA 1
ATOM 3799 C C . ILE B 1 204 ? 21.453 5.199 -10.305 1 95.12 204 ILE B C 1
ATOM 3801 O O . ILE B 1 204 ? 21.469 6.34 -9.836 1 95.12 204 ILE B O 1
ATOM 3805 N N . THR B 1 205 ? 20.484 4.711 -10.961 1 95.38 205 THR B N 1
ATOM 3806 C CA . THR B 1 205 ? 19.25 5.438 -11.219 1 95.38 205 THR B CA 1
ATOM 3807 C C . THR B 1 205 ? 18.031 4.621 -10.773 1 95.38 205 THR B C 1
ATOM 3809 O O . THR B 1 205 ? 18.172 3.441 -10.438 1 95.38 205 THR B O 1
ATOM 3812 N N . VAL B 1 206 ? 16.906 5.266 -10.75 1 94.75 206 VAL B N 1
ATOM 3813 C CA . VAL B 1 206 ? 15.664 4.578 -10.422 1 94.75 206 VAL B CA 1
ATOM 3814 C C . VAL B 1 206 ? 15.406 3.465 -11.438 1 94.75 206 VAL B C 1
ATOM 3816 O O . VAL B 1 206 ? 15 2.361 -11.07 1 94.75 206 VAL B O 1
ATOM 3819 N N . GLN B 1 207 ? 15.711 3.768 -12.625 1 94.94 207 GLN B N 1
ATOM 3820 C CA . GLN B 1 207 ? 15.5 2.801 -13.695 1 94.94 207 GLN B CA 1
ATOM 3821 C C . GLN B 1 207 ? 16.359 1.558 -13.492 1 94.94 207 GLN B C 1
ATOM 3823 O O . GLN B 1 207 ? 15.891 0.432 -13.664 1 94.94 207 GLN B O 1
ATOM 3828 N N . LEU B 1 208 ? 17.609 1.753 -13.172 1 95.56 208 LEU B N 1
ATOM 3829 C CA . LEU B 1 208 ? 18.5 0.629 -12.938 1 95.56 208 LEU B CA 1
ATOM 3830 C C . LEU B 1 208 ? 18 -0.241 -11.789 1 95.56 208 LEU B C 1
ATOM 3832 O O . LEU B 1 208 ? 17.953 -1.468 -11.914 1 95.56 208 LEU B O 1
ATOM 3836 N N . ILE B 1 209 ? 17.625 0.384 -10.719 1 95.19 209 ILE B N 1
ATOM 3837 C CA . ILE B 1 209 ? 17.156 -0.338 -9.547 1 95.19 209 ILE B CA 1
ATOM 3838 C C . ILE B 1 209 ? 15.852 -1.068 -9.891 1 95.19 209 ILE B C 1
ATOM 3840 O O . ILE B 1 209 ? 15.648 -2.215 -9.484 1 95.19 209 ILE B O 1
ATOM 3844 N N . ASP B 1 210 ? 14.969 -0.402 -10.625 1 93.94 210 ASP B N 1
ATOM 3845 C CA . ASP B 1 210 ? 13.734 -1.03 -11.086 1 93.94 210 ASP B CA 1
ATOM 3846 C C . ASP B 1 210 ? 14.031 -2.316 -11.852 1 93.94 210 ASP B C 1
ATOM 3848 O O . ASP B 1 210 ? 13.406 -3.35 -11.609 1 93.94 210 ASP B O 1
ATOM 3852 N N . GLU B 1 211 ? 14.953 -2.246 -12.727 1 95 211 GLU B N 1
ATOM 3853 C CA . GLU B 1 211 ? 15.312 -3.393 -13.555 1 95 211 GLU B CA 1
ATOM 3854 C C . GLU B 1 211 ? 15.867 -4.535 -12.711 1 95 211 GLU B C 1
ATOM 3856 O O . GLU B 1 211 ? 15.492 -5.691 -12.898 1 95 211 GLU B O 1
ATOM 3861 N N . GLU B 1 212 ? 16.719 -4.18 -11.828 1 94.88 212 GLU B N 1
ATOM 3862 C CA . GLU B 1 212 ? 17.328 -5.203 -10.977 1 94.88 212 GLU B CA 1
ATOM 3863 C C . GLU B 1 212 ? 16.297 -5.867 -10.078 1 94.88 212 GLU B C 1
ATOM 3865 O O . GLU B 1 212 ? 16.281 -7.09 -9.922 1 94.88 212 GLU B O 1
ATOM 3870 N N . LEU B 1 213 ? 15.43 -5.07 -9.484 1 95.25 213 LEU B N 1
ATOM 3871 C CA . LEU B 1 213 ? 14.43 -5.609 -8.57 1 95.25 213 LEU B CA 1
ATOM 3872 C C . LEU B 1 213 ? 13.367 -6.398 -9.328 1 95.25 213 LEU B C 1
ATOM 3874 O O . LEU B 1 213 ? 12.805 -7.355 -8.797 1 95.25 213 LEU B O 1
ATOM 3878 N N . ASN B 1 214 ? 13.094 -6 -10.516 1 94.38 214 ASN B N 1
ATOM 3879 C CA . ASN B 1 214 ? 12.211 -6.793 -11.359 1 94.38 214 ASN B CA 1
ATOM 3880 C C . ASN B 1 214 ? 12.766 -8.195 -11.594 1 94.38 214 ASN B C 1
ATOM 3882 O O . ASN B 1 214 ? 12.016 -9.172 -11.625 1 94.38 214 ASN B O 1
ATOM 3886 N N . GLU B 1 215 ? 14.008 -8.258 -11.773 1 93.25 215 GLU B N 1
ATOM 3887 C CA . GLU B 1 215 ? 14.664 -9.547 -11.984 1 93.25 215 GLU B CA 1
ATOM 3888 C C . GLU B 1 215 ? 14.688 -10.375 -10.703 1 93.25 215 GLU B C 1
ATOM 3890 O O . GLU B 1 215 ? 14.516 -11.594 -10.742 1 93.25 215 GLU B O 1
ATOM 3895 N N . LEU B 1 216 ? 14.883 -9.734 -9.625 1 93.31 216 LEU B N 1
ATOM 3896 C CA . LEU B 1 216 ? 15.086 -10.422 -8.359 1 93.31 216 LEU B CA 1
ATOM 3897 C C . LEU B 1 216 ? 13.742 -10.836 -7.746 1 93.31 216 LEU B C 1
ATOM 3899 O O . LEU B 1 216 ? 13.664 -11.844 -7.047 1 93.31 216 LEU B O 1
ATOM 3903 N N . VAL B 1 217 ? 12.727 -10.078 -7.918 1 94.88 217 VAL B N 1
ATOM 3904 C CA . VAL B 1 217 ? 11.461 -10.281 -7.223 1 94.88 217 VAL B CA 1
ATOM 3905 C C . VAL B 1 217 ? 10.352 -10.562 -8.234 1 94.88 217 VAL B C 1
ATOM 3907 O O . VAL B 1 217 ? 9.547 -11.477 -8.047 1 94.88 217 VAL B O 1
ATOM 3910 N N . GLY B 1 218 ? 10.367 -9.883 -9.352 1 94.19 218 GLY B N 1
ATOM 3911 C CA . GLY B 1 218 ? 9.32 -9.977 -10.359 1 94.19 218 GLY B CA 1
ATOM 3912 C C . GLY B 1 218 ? 8.672 -8.641 -10.672 1 94.19 218 GLY B C 1
ATOM 3913 O O . GLY B 1 218 ? 8.977 -7.633 -10.031 1 94.19 218 GLY B O 1
ATOM 3914 N N . PRO B 1 219 ? 7.832 -8.648 -11.602 1 94.19 219 PRO B N 1
ATOM 3915 C CA . PRO B 1 219 ? 7.184 -7.398 -12.008 1 94.19 219 PRO B CA 1
ATOM 3916 C C . PRO B 1 219 ? 6.086 -6.961 -11.039 1 94.19 219 PRO B C 1
ATOM 3918 O O . PRO B 1 219 ? 5.578 -7.777 -10.266 1 94.19 219 PRO B O 1
ATOM 3921 N N . GLU B 1 220 ? 5.82 -5.68 -11.102 1 93.88 220 GLU B N 1
ATOM 3922 C CA . GLU B 1 220 ? 4.738 -5.105 -10.305 1 93.88 220 GLU B CA 1
ATOM 3923 C C . GLU B 1 220 ? 3.379 -5.617 -10.773 1 93.88 220 GLU B C 1
ATOM 3925 O O . GLU B 1 220 ? 3.131 -5.738 -11.977 1 93.88 220 GLU B O 1
ATOM 3930 N N . PRO B 1 221 ? 2.551 -5.957 -9.844 1 96.44 221 PRO B N 1
ATOM 3931 C CA . PRO B 1 221 ? 1.201 -6.379 -10.227 1 96.44 221 PRO B CA 1
ATOM 3932 C C . PRO B 1 221 ? 0.302 -5.207 -10.609 1 96.44 221 PRO B C 1
ATOM 3934 O O . PRO B 1 221 ? 0.551 -4.07 -10.195 1 96.44 221 PRO B O 1
ATOM 3937 N N . ASP B 1 222 ? -0.694 -5.535 -11.398 1 95.5 222 ASP B N 1
ATOM 3938 C CA . ASP B 1 222 ? -1.712 -4.539 -11.719 1 95.5 222 ASP B CA 1
ATOM 3939 C C . ASP B 1 222 ? -2.656 -4.32 -10.539 1 95.5 222 ASP B C 1
ATOM 3941 O O . ASP B 1 222 ? -3.068 -3.189 -10.273 1 95.5 222 ASP B O 1
ATOM 3945 N N . LEU B 1 223 ? -2.924 -5.375 -9.906 1 96.12 223 LEU B N 1
ATOM 3946 C CA . LEU B 1 223 ? -3.922 -5.391 -8.836 1 96.12 223 LEU B CA 1
ATOM 3947 C C . LEU B 1 223 ? -3.447 -6.234 -7.66 1 96.12 223 LEU B C 1
ATOM 3949 O O . LEU B 1 223 ? -2.93 -7.336 -7.852 1 96.12 223 LEU B O 1
ATOM 3953 N N . LEU B 1 224 ? -3.492 -5.637 -6.531 1 96.12 224 LEU B N 1
ATOM 3954 C CA . LEU B 1 224 ? -3.199 -6.352 -5.293 1 96.12 224 LEU B CA 1
ATOM 3955 C C . LEU B 1 224 ? -4.473 -6.598 -4.492 1 96.12 224 LEU B C 1
ATOM 3957 O O . LEU B 1 224 ? -5.188 -5.652 -4.148 1 96.12 224 LEU B O 1
ATOM 3961 N N . ILE B 1 225 ? -4.805 -7.84 -4.234 1 95.88 225 ILE B N 1
ATOM 3962 C CA . ILE B 1 225 ? -5.984 -8.203 -3.453 1 95.88 225 ILE B CA 1
ATOM 3963 C C . ILE B 1 225 ? -5.559 -8.672 -2.062 1 95.88 225 ILE B C 1
ATOM 3965 O O . ILE B 1 225 ? -4.734 -9.578 -1.933 1 95.88 225 ILE B O 1
ATOM 3969 N N . CYS B 1 226 ? -6.102 -8.047 -1.107 1 93.44 226 CYS B N 1
ATOM 3970 C CA . CYS B 1 226 ? -5.801 -8.414 0.274 1 93.44 226 CYS B CA 1
ATOM 3971 C C . CYS B 1 226 ? -6.938 -9.227 0.881 1 93.44 226 CYS B C 1
ATOM 3973 O O . CYS B 1 226 ? -8.055 -8.727 1.019 1 93.44 226 CYS B O 1
ATOM 3975 N N . PHE B 1 227 ? -6.648 -10.508 1.223 1 90.81 227 PHE B N 1
ATOM 3976 C CA . PHE B 1 227 ? -7.652 -11.367 1.833 1 90.81 227 PHE B CA 1
ATOM 3977 C C . PHE B 1 227 ? -7.512 -11.367 3.352 1 90.81 227 PHE B C 1
ATOM 3979 O O . PHE B 1 227 ? -7.359 -12.43 3.963 1 90.81 227 PHE B O 1
ATOM 3986 N N . ASP B 1 228 ? -7.453 -10.227 3.898 1 83.69 228 ASP B N 1
ATOM 3987 C CA . ASP B 1 228 ? -7.398 -9.938 5.328 1 83.69 228 ASP B CA 1
ATOM 3988 C C . ASP B 1 228 ? -8.406 -8.859 5.715 1 83.69 228 ASP B C 1
ATOM 3990 O O . ASP B 1 228 ? -8.805 -8.047 4.875 1 83.69 228 ASP B O 1
ATOM 3994 N N . PRO B 1 229 ? -8.875 -8.898 6.898 1 81 229 PRO B N 1
ATOM 3995 C CA . PRO B 1 229 ? -9.859 -7.902 7.316 1 81 229 PRO B CA 1
ATOM 3996 C C . PRO B 1 229 ? -9.289 -6.488 7.367 1 81 229 PRO B C 1
ATOM 3998 O O . PRO B 1 229 ? -10.047 -5.512 7.344 1 81 229 PRO B O 1
ATOM 4001 N N . VAL B 1 230 ? -8.047 -6.438 7.543 1 82.75 230 VAL B N 1
ATOM 4002 C CA . VAL B 1 230 ? -7.359 -5.148 7.547 1 82.75 230 VAL B CA 1
ATOM 4003 C C . VAL B 1 230 ? -6.332 -5.109 6.422 1 82.75 230 VAL B C 1
ATOM 4005 O O . VAL B 1 230 ? -5.609 -6.086 6.195 1 82.75 230 VAL B O 1
ATOM 4008 N N . LEU B 1 231 ? -6.398 -3.963 5.715 1 84.25 231 LEU B N 1
ATOM 4009 C CA . LEU B 1 231 ? -5.387 -3.83 4.672 1 84.25 231 LEU B CA 1
ATOM 4010 C C . LEU B 1 231 ? -4.062 -3.346 5.254 1 84.25 231 LEU B C 1
ATOM 4012 O O . LEU B 1 231 ? -3.932 -2.176 5.621 1 84.25 231 LEU B O 1
ATOM 4016 N N . ASN B 1 232 ? -3.199 -4.316 5.406 1 86.44 232 ASN B N 1
ATOM 4017 C CA . ASN B 1 232 ? -1.814 -4.113 5.82 1 86.44 232 ASN B CA 1
ATOM 4018 C C . ASN B 1 232 ? -0.841 -4.855 4.91 1 86.44 232 ASN B C 1
ATOM 4020 O O . ASN B 1 232 ? -1.062 -6.02 4.578 1 86.44 232 ASN B O 1
ATOM 4024 N N . LEU B 1 233 ? 0.161 -4.227 4.484 1 88.31 233 LEU B N 1
ATOM 4025 C CA . LEU B 1 233 ? 1.041 -4.793 3.469 1 88.31 233 LEU B CA 1
ATOM 4026 C C . LEU B 1 233 ? 1.997 -5.809 4.082 1 88.31 233 LEU B C 1
ATOM 4028 O O . LEU B 1 233 ? 2.6 -6.613 3.367 1 88.31 233 LEU B O 1
ATOM 4032 N N . HIS B 1 234 ? 2.135 -5.875 5.359 1 85.62 234 HIS B N 1
ATOM 4033 C CA . HIS B 1 234 ? 2.945 -6.863 6.062 1 85.62 234 HIS B CA 1
ATOM 4034 C C . HIS B 1 234 ? 4.328 -6.992 5.43 1 85.62 234 HIS B C 1
ATOM 4036 O O . HIS B 1 234 ? 4.777 -8.102 5.129 1 85.62 234 HIS B O 1
ATOM 4042 N N . ASP B 1 235 ? 4.934 -5.938 5.168 1 88.06 235 ASP B N 1
ATOM 4043 C CA . ASP B 1 235 ? 6.289 -5.91 4.633 1 88.06 235 ASP B CA 1
ATOM 4044 C C . ASP B 1 235 ? 6.328 -6.449 3.207 1 88.06 235 ASP B C 1
ATOM 4046 O O . ASP B 1 235 ? 7.324 -7.047 2.789 1 88.06 235 ASP B O 1
ATOM 4050 N N . TYR B 1 236 ? 5.203 -6.406 2.482 1 92.94 236 TYR B N 1
ATOM 4051 C CA . TYR B 1 236 ? 5.211 -6.684 1.05 1 92.94 236 TYR B CA 1
ATOM 4052 C C . TYR B 1 236 ? 6.316 -5.898 0.348 1 92.94 236 TYR B C 1
ATOM 4054 O O . TYR B 1 236 ? 6.66 -4.789 0.767 1 92.94 236 TYR B O 1
ATOM 4062 N N . PRO B 1 237 ? 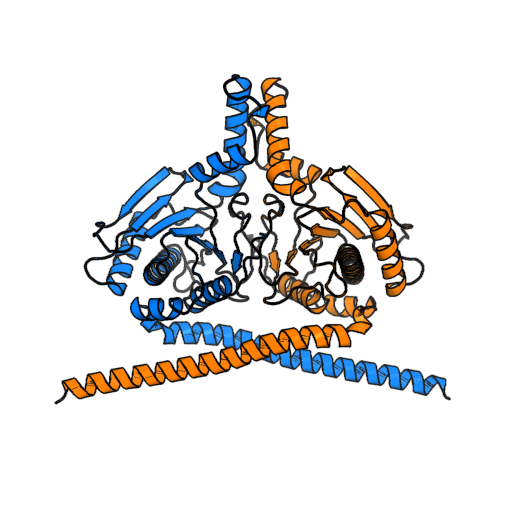6.883 -6.461 -0.697 1 91.94 237 PRO B N 1
ATOM 4063 C CA . PRO B 1 237 ? 7.918 -5.703 -1.405 1 91.94 237 PRO B CA 1
ATOM 4064 C C . PRO B 1 237 ? 7.469 -4.293 -1.775 1 91.94 237 PRO B C 1
ATOM 4066 O O . PRO B 1 237 ? 6.617 -4.121 -2.652 1 91.94 237 PRO B O 1
ATOM 4069 N N . PRO B 1 238 ? 7.984 -3.369 -1.152 1 87.5 238 PRO B N 1
ATOM 4070 C CA . PRO B 1 238 ? 7.477 -2 -1.263 1 87.5 238 PRO B CA 1
ATOM 4071 C C . PRO B 1 238 ? 7.719 -1.39 -2.641 1 87.5 238 PRO B C 1
ATOM 4073 O O . PRO B 1 238 ? 6.922 -0.574 -3.107 1 87.5 238 PRO B O 1
ATOM 4076 N N . TRP B 1 239 ? 8.828 -1.751 -3.25 1 90.94 239 TRP B N 1
ATOM 4077 C CA . TRP B 1 239 ? 9.234 -1.147 -4.516 1 90.94 239 TRP B CA 1
ATOM 4078 C C . TRP B 1 239 ? 8.273 -1.534 -5.637 1 90.94 239 TRP B C 1
ATOM 4080 O O . TRP B 1 239 ? 8.18 -0.837 -6.648 1 90.94 239 TRP B O 1
ATOM 4090 N N . HIS B 1 240 ? 7.523 -2.584 -5.406 1 89.44 240 HIS B N 1
ATOM 4091 C CA . HIS B 1 240 ? 6.719 -3.18 -6.469 1 89.44 240 HIS B CA 1
ATOM 4092 C C . HIS B 1 240 ? 5.266 -2.738 -6.371 1 89.44 240 HIS B C 1
ATOM 4094 O O . HIS B 1 240 ? 4.363 -3.443 -6.832 1 89.44 240 HIS B O 1
ATOM 4100 N N . LEU B 1 241 ? 4.996 -1.664 -5.746 1 88.69 241 LEU B N 1
ATOM 4101 C CA . LEU B 1 241 ? 3.625 -1.188 -5.602 1 88.69 241 LEU B CA 1
ATOM 4102 C C . LEU B 1 241 ? 3.512 0.276 -6.012 1 88.69 241 LEU B C 1
ATOM 4104 O O . LEU B 1 241 ? 2.938 1.086 -5.281 1 88.69 241 LEU B O 1
ATOM 4108 N N . ARG B 1 242 ? 4.035 0.61 -7.164 1 82.81 242 ARG B N 1
ATOM 4109 C CA . ARG B 1 242 ? 3.986 2 -7.605 1 82.81 242 ARG B CA 1
ATOM 4110 C C . ARG B 1 242 ? 2.621 2.34 -8.195 1 82.81 242 ARG B C 1
ATOM 4112 O O . ARG B 1 242 ? 1.977 3.301 -7.766 1 82.81 242 ARG B O 1
ATOM 4119 N N . LEU B 1 243 ? 2.113 1.506 -9.094 1 81.12 243 LEU B N 1
ATOM 4120 C CA . LEU B 1 243 ? 0.89 1.829 -9.82 1 81.12 243 LEU B CA 1
ATOM 4121 C C . LEU B 1 243 ? -0.184 0.776 -9.57 1 81.12 243 LEU B C 1
ATOM 4123 O O . LEU B 1 243 ? -1.269 0.836 -10.156 1 81.12 243 LEU B O 1
ATOM 4127 N N . SER B 1 244 ? 0.155 -0.094 -8.727 1 90.06 244 SER B N 1
ATOM 4128 C CA . SER B 1 244 ? -0.8 -1.158 -8.43 1 90.06 244 SER B CA 1
ATOM 4129 C C . SER B 1 244 ? -2.055 -0.605 -7.762 1 90.06 244 SER B C 1
ATOM 4131 O O . SER B 1 244 ? -1.972 0.285 -6.914 1 90.06 244 SER B O 1
ATOM 4133 N N . GLU B 1 245 ? -3.146 -1.136 -8.188 1 91 245 GLU B N 1
ATOM 4134 C CA . GLU B 1 245 ? -4.391 -0.873 -7.473 1 91 245 GLU B CA 1
ATOM 4135 C C . GLU B 1 245 ? -4.602 -1.879 -6.344 1 91 245 GLU B C 1
ATOM 4137 O O . GLU B 1 245 ? -4.117 -3.01 -6.418 1 91 245 GLU B O 1
ATOM 4142 N N . PHE B 1 246 ? -5.211 -1.376 -5.352 1 91.56 246 PHE B N 1
ATOM 4143 C CA . PHE B 1 246 ? -5.438 -2.244 -4.203 1 91.56 246 PHE B CA 1
ATOM 4144 C C . PHE B 1 246 ? -6.922 -2.527 -4.023 1 91.56 246 PHE B C 1
ATOM 4146 O O . PHE B 1 246 ? -7.762 -1.662 -4.285 1 91.56 246 PHE B O 1
ATOM 4153 N N . TYR B 1 247 ? -7.223 -3.756 -3.598 1 91.5 247 TYR B N 1
ATOM 4154 C CA . TYR B 1 247 ? -8.586 -4.105 -3.209 1 91.5 247 TYR B CA 1
ATOM 4155 C C . TYR B 1 247 ? -8.594 -4.898 -1.91 1 91.5 247 TYR B C 1
ATOM 4157 O O . TYR B 1 247 ? -7.762 -5.789 -1.713 1 91.5 247 TYR B O 1
ATOM 4165 N N . TRP B 1 248 ? -9.453 -4.465 -1.116 1 88.19 248 TRP B N 1
ATOM 4166 C CA . TRP B 1 248 ? -9.656 -5.156 0.151 1 88.19 248 TRP B CA 1
ATOM 4167 C C . TRP B 1 248 ? -11.094 -4.996 0.637 1 88.19 248 TRP B C 1
ATOM 4169 O O . TRP B 1 248 ? -11.789 -4.055 0.238 1 88.19 248 TRP B O 1
ATOM 4179 N N . GLU B 1 249 ? -11.516 -5.922 1.368 1 80.31 249 GLU B N 1
ATOM 4180 C CA . GLU B 1 249 ? -12.836 -5.855 1.997 1 80.31 249 GLU B CA 1
ATOM 4181 C C . GLU B 1 249 ? -12.734 -6.016 3.51 1 80.31 249 GLU B C 1
ATOM 4183 O O . GLU B 1 249 ? -12.109 -6.961 3.998 1 80.31 249 GLU B O 1
ATOM 4188 N N . PRO B 1 250 ? -13.461 -5.105 4.102 1 73.31 250 PRO B N 1
ATOM 4189 C CA . PRO B 1 250 ? -13.438 -5.227 5.562 1 73.31 250 PRO B CA 1
ATOM 4190 C C . PRO B 1 250 ? -14.016 -6.547 6.059 1 73.31 250 PRO B C 1
ATOM 4192 O O . PRO B 1 250 ? -14.93 -7.094 5.438 1 73.31 250 PRO B O 1
ATOM 4195 N N . ASP B 1 251 ? -13.492 -7.172 7.051 1 66.38 251 ASP B N 1
ATOM 4196 C CA . ASP B 1 251 ? -13.961 -8.344 7.781 1 66.38 251 ASP B CA 1
ATOM 4197 C C . ASP B 1 251 ? -13.695 -9.625 6.996 1 66.38 251 ASP B C 1
ATOM 4199 O O . ASP B 1 251 ? -14.141 -10.703 7.391 1 66.38 251 ASP B O 1
ATOM 4203 N N . ASN B 1 252 ? -13.156 -9.43 5.797 1 79.06 252 ASN B N 1
ATOM 4204 C CA . ASN B 1 252 ? -12.766 -10.641 5.07 1 79.06 252 ASN B CA 1
ATOM 4205 C C . ASN B 1 252 ? -11.461 -11.219 5.609 1 79.06 252 ASN B C 1
ATOM 4207 O O . ASN B 1 252 ? -10.461 -10.516 5.711 1 79.06 252 ASN B O 1
ATOM 4211 N N . ASP B 1 253 ? -11.539 -12.477 5.945 1 77.31 253 ASP B N 1
ATOM 4212 C CA . ASP B 1 253 ? -10.32 -13.07 6.496 1 77.31 253 ASP B CA 1
ATOM 4213 C C . ASP B 1 253 ? -9.961 -14.367 5.766 1 77.31 253 ASP B C 1
ATOM 4215 O O . ASP B 1 253 ? -9.203 -15.188 6.285 1 77.31 253 ASP B O 1
ATOM 4219 N N . SER B 1 254 ? -10.641 -14.531 4.633 1 82.19 254 SER B N 1
ATOM 4220 C CA . SER B 1 254 ? -10.383 -15.766 3.896 1 82.19 254 SER B CA 1
ATOM 4221 C C . SER B 1 254 ? -10.406 -15.531 2.391 1 82.19 254 SER B C 1
ATOM 4223 O O . SER B 1 254 ? -11 -14.555 1.921 1 82.19 254 SER B O 1
ATOM 4225 N N . VAL B 1 255 ? -9.734 -16.406 1.74 1 89.75 255 VAL B N 1
ATOM 4226 C CA . VAL B 1 255 ? -9.766 -16.391 0.281 1 89.75 255 VAL B CA 1
ATOM 4227 C C . VAL B 1 255 ? -11.109 -16.922 -0.214 1 89.75 255 VAL B C 1
ATOM 4229 O O . VAL B 1 255 ? -11.477 -18.062 0.069 1 89.75 255 VAL B O 1
ATOM 4232 N N . ASN B 1 256 ? -11.781 -16.125 -0.916 1 85.75 256 ASN B N 1
ATOM 4233 C CA . ASN B 1 256 ? -13.07 -16.531 -1.451 1 85.75 256 ASN B CA 1
ATOM 4234 C C . ASN B 1 256 ? -13.367 -15.852 -2.785 1 85.75 256 ASN B C 1
ATOM 4236 O O . ASN B 1 256 ? -12.828 -14.781 -3.072 1 85.75 256 ASN B O 1
ATOM 4240 N N . TYR B 1 257 ? -14.18 -16.5 -3.557 1 86.12 257 TYR B N 1
ATOM 4241 C CA . TYR B 1 257 ? -14.406 -16.078 -4.934 1 86.12 257 TYR B CA 1
ATOM 4242 C C . TYR B 1 257 ? -15.125 -14.734 -4.984 1 86.12 257 TYR B C 1
ATOM 4244 O O . TYR B 1 257 ? -14.797 -13.883 -5.816 1 86.12 257 TYR B O 1
ATOM 4252 N N . PRO B 1 258 ? -16.047 -14.422 -4.156 1 80.31 258 PRO B N 1
ATOM 4253 C CA . PRO B 1 258 ? -16.719 -13.125 -4.215 1 80.31 258 PRO B CA 1
ATOM 4254 C C . PRO B 1 258 ? -15.758 -11.945 -4.082 1 80.31 258 PRO B C 1
ATOM 4256 O O . PRO B 1 258 ? -15.891 -10.953 -4.801 1 80.31 258 PRO B O 1
ATOM 4259 N N . VAL B 1 259 ? -14.859 -12.094 -3.189 1 85.81 259 VAL B N 1
ATOM 4260 C CA . VAL B 1 259 ? -13.883 -11.023 -3.023 1 85.81 259 VAL B CA 1
ATOM 4261 C C . VAL B 1 259 ? -13.023 -10.906 -4.281 1 85.81 259 VAL B C 1
ATOM 4263 O O . VAL B 1 259 ? -12.75 -9.797 -4.754 1 85.81 259 VAL B O 1
ATOM 4266 N N . PHE B 1 260 ? -12.727 -12.07 -4.785 1 92.06 260 PHE B N 1
ATOM 4267 C CA . PHE B 1 260 ? -11.898 -12.125 -5.988 1 92.06 260 PHE B CA 1
ATOM 4268 C C . PHE B 1 260 ? -12.602 -11.438 -7.156 1 92.06 260 PHE B C 1
ATOM 4270 O O . PHE B 1 260 ? -12.031 -10.562 -7.801 1 92.06 260 PHE B O 1
ATOM 4277 N N . ILE B 1 261 ? -13.789 -11.734 -7.453 1 86.69 261 ILE B N 1
ATOM 4278 C CA . ILE B 1 261 ? -14.508 -11.219 -8.617 1 86.69 261 ILE B CA 1
ATOM 4279 C C . ILE B 1 261 ? -14.812 -9.742 -8.414 1 86.69 261 ILE B C 1
ATOM 4281 O O . ILE B 1 261 ? -14.805 -8.961 -9.375 1 86.69 261 ILE B O 1
ATOM 4285 N N . ARG B 1 262 ? -15.094 -9.328 -7.258 1 84.25 262 ARG B N 1
ATOM 4286 C CA . ARG B 1 262 ? -15.359 -7.918 -6.984 1 84.25 262 ARG B CA 1
ATOM 4287 C C . ARG B 1 262 ? -14.102 -7.078 -7.188 1 84.25 262 ARG B C 1
ATOM 4289 O O . ARG B 1 262 ? -14.18 -5.926 -7.621 1 84.25 262 ARG B O 1
ATOM 4296 N N . ALA B 1 263 ? -13.039 -7.652 -6.758 1 92.19 263 ALA B N 1
ATOM 4297 C CA . ALA B 1 263 ? -11.773 -6.965 -7 1 92.19 263 ALA B CA 1
ATOM 4298 C C . ALA B 1 263 ? -11.562 -6.715 -8.492 1 92.19 263 ALA B C 1
ATOM 4300 O O . ALA B 1 263 ? -11.172 -5.617 -8.891 1 92.19 263 ALA B O 1
ATOM 4301 N N . LEU B 1 264 ? -11.891 -7.711 -9.312 1 92.94 264 LEU B N 1
ATOM 4302 C CA . LEU B 1 264 ? -11.742 -7.578 -10.75 1 92.94 264 LEU B CA 1
ATOM 4303 C C . LEU B 1 264 ? -12.711 -6.543 -11.312 1 92.94 264 LEU B C 1
ATOM 4305 O O . LEU B 1 264 ? -12.359 -5.766 -12.203 1 92.94 264 LEU B O 1
ATOM 4309 N N . ARG B 1 265 ? -13.844 -6.531 -10.797 1 84.25 265 ARG B N 1
ATOM 4310 C CA . ARG B 1 265 ? -14.844 -5.562 -11.242 1 84.25 265 ARG B CA 1
ATOM 4311 C C . ARG B 1 265 ? -14.398 -4.141 -10.922 1 84.25 265 ARG B C 1
ATOM 4313 O O . ARG B 1 265 ? -14.531 -3.242 -11.758 1 84.25 265 ARG B O 1
ATOM 4320 N N . GLN B 1 266 ? -13.969 -4.023 -9.742 1 85.38 266 GLN B N 1
ATOM 4321 C CA . GLN B 1 266 ? -13.484 -2.705 -9.352 1 85.38 266 GLN B CA 1
ATOM 4322 C C . GLN B 1 266 ? -12.336 -2.254 -10.258 1 85.38 266 GLN B C 1
ATOM 4324 O O . GLN B 1 266 ? -12.289 -1.095 -10.672 1 85.38 266 GLN B O 1
ATOM 4329 N N . PHE B 1 267 ? -11.445 -3.076 -10.477 1 90.62 267 PHE B N 1
ATOM 4330 C CA . PHE B 1 267 ? -10.32 -2.779 -11.352 1 90.62 267 PHE B CA 1
ATOM 4331 C C . PHE B 1 267 ? -10.805 -2.354 -12.734 1 90.62 267 PHE B C 1
ATOM 4333 O O . PHE B 1 267 ? -10.258 -1.423 -13.328 1 90.62 267 PHE B O 1
ATOM 4340 N N . SER B 1 268 ? -11.75 -3.023 -13.18 1 88.94 268 SER B N 1
ATOM 4341 C CA . SER B 1 268 ? -12.289 -2.77 -14.508 1 88.94 268 SER B CA 1
ATOM 4342 C C . SER B 1 268 ? -12.945 -1.395 -14.586 1 88.94 268 SER B C 1
ATOM 4344 O O . SER B 1 268 ? -12.922 -0.744 -15.633 1 88.94 268 SER B O 1
ATOM 4346 N N . ASN B 1 269 ? -13.523 -0.93 -13.578 1 78.38 269 ASN B N 1
ATOM 4347 C CA . ASN B 1 269 ? -14.242 0.338 -13.547 1 78.38 269 ASN B CA 1
ATOM 4348 C C . ASN B 1 269 ? -13.297 1.517 -13.336 1 78.38 269 ASN B C 1
ATOM 4350 O O . ASN B 1 269 ? -13.672 2.666 -13.57 1 78.38 269 ASN B O 1
ATOM 4354 N N . CYS B 1 270 ? -12.203 1.264 -12.734 1 67.5 270 CYS B N 1
ATOM 4355 C CA . CYS B 1 270 ? -11.258 2.334 -12.438 1 67.5 270 CYS B CA 1
ATOM 4356 C C . CYS B 1 270 ? -10.688 2.932 -13.719 1 67.5 270 CYS B C 1
ATOM 4358 O O . CYS B 1 270 ? -10.273 2.199 -14.617 1 67.5 270 CYS B O 1
ATOM 4360 N N . LYS B 1 271 ? -11.18 4.219 -14.078 1 55.91 271 LYS 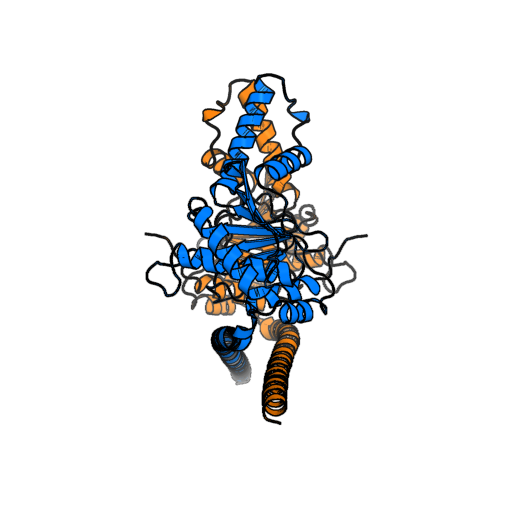B N 1
ATOM 4361 C CA . LYS B 1 271 ? -10.648 4.934 -15.234 1 55.91 271 LYS B CA 1
ATOM 4362 C C . LYS B 1 271 ? -9.156 5.188 -15.086 1 55.91 271 LYS B C 1
ATOM 4364 O O . LYS B 1 271 ? -8.703 5.676 -14.047 1 55.91 271 LYS B O 1
ATOM 4369 N N . MET B 1 272 ? -8.25 4.387 -15.594 1 46.25 272 MET B N 1
ATOM 4370 C CA . MET B 1 272 ? -6.84 4.77 -15.578 1 46.25 272 MET B CA 1
ATOM 4371 C C . MET B 1 272 ? -6.66 6.203 -16.062 1 46.25 272 MET B C 1
ATOM 4373 O O . MET B 1 272 ? -7.082 6.543 -17.172 1 46.25 272 MET B O 1
ATOM 4377 N N . ASN B 1 273 ? -6.699 7.172 -15.258 1 37.56 273 ASN B N 1
ATOM 4378 C CA . ASN B 1 273 ? -6.25 8.461 -15.766 1 37.56 273 ASN B CA 1
ATOM 4379 C C . ASN B 1 273 ? -4.891 8.352 -16.453 1 37.56 273 ASN B C 1
ATOM 4381 O O . ASN B 1 273 ? -3.854 8.352 -15.789 1 37.56 273 ASN B O 1
ATOM 4385 N N . VAL B 1 274 ? -4.574 7.566 -17.375 1 33.81 274 VAL B N 1
ATOM 4386 C CA . VAL B 1 274 ? -3.365 7.777 -18.172 1 33.81 274 VAL B CA 1
ATOM 4387 C C . VAL B 1 274 ? -3.328 9.219 -18.688 1 33.81 274 VAL B C 1
ATOM 4389 O O . VAL B 1 274 ? -4.25 9.656 -19.375 1 33.81 274 VAL B O 1
ATOM 4392 N N . GLY B 1 275 ? -2.738 10.094 -17.922 1 25.05 275 GLY B N 1
ATOM 4393 C CA . GLY B 1 275 ? -2.385 11.336 -18.594 1 25.05 275 GLY B CA 1
ATOM 4394 C C . GLY B 1 275 ? -1.891 11.125 -20.016 1 25.05 275 GLY B C 1
ATOM 4395 O O . GLY B 1 275 ? -1.027 10.273 -20.25 1 25.05 275 GLY B O 1
ATOM 4396 N N . LYS B 1 276 ? -2.717 11.492 -21.016 1 26.27 276 LYS B N 1
ATOM 4397 C CA . LYS B 1 276 ? -2.123 11.914 -22.281 1 26.27 276 LYS B CA 1
ATOM 4398 C C . LYS B 1 276 ? -1.095 13.023 -22.062 1 26.27 276 LYS B C 1
ATOM 4400 O O . LYS B 1 276 ? -1.3 13.914 -21.234 1 26.27 276 LYS B O 1
#

Sequence (552 aa):
MPAAATKLVSWAQYHVNHMILLTVFFLMSIIRNFEYMYHKLYLRLLSITYYPNKSPVVIRNDVNNLAKIPKHISCLICMRSEDDENGGIEGAVSDIAELAAWCLSAGIPKLTIYEETGAVKPHLDELERYITKNLRAYFGVPTPAFTLKVPHSNKTVLCGTEVEGQPTLLISLLSRVDGKPTIVELTKTMCDLTANNDLSVKDITVQLIDEELNELVGPEPDLLICFDPVLNLHDYPPWHLRLSEFYWEPDNDSVNYPVFIRALRQFSNCKMNVGKMPAAATKLVSWAQYHVNHMILLTVFFLMSIIRNFEYMYHKLYLRLLSITYYPNKSPVVIRNDVNNLAKIPKHISCLICMRSEDDENGGIEGAVSDIAELAAWCLSAGIPKLTIYEETGAVKPHLDELERYITKNLRAYFGVPTPAFTLKVPHSNKTVLCGTEVEGQPTLLISLLSRVDGKPTIVELTKTMCDLTANNDLSVKDITVQLIDEELNELVGPEPDLLICFDPVLNLHDYPPWHLRLSEFYWEPDNDSVNYPVFIRALRQFSNCKMNVGK

Organism: Candidozyma auris (NCBI:txid498019)